Protein AF-0000000066096066 (afdb_homodimer)

Radius of gyration: 39.76 Å; Cα contacts (8 Å, |Δi|>4): 661; chains: 2; bounding box: 47×155×99 Å

Organism: Bordetella parapertussis (strain 12822 / ATCC BAA-587 / NCTC 13253) (NCBI:txid257311)

InterPro domains:
  IPR007430 Bacterial virulence protein VirB8-like [PF04335] (21-229)
  IPR032710 NTF2-like domain superfamily [SSF54427] (92-229)

pLDDT: mean 71.95, std 24.14, range [26.69, 98.75]

Structure (mmCIF, N/CA/C/O backbone):
data_AF-0000000066096066-model_v1
#
loop_
_entity.id
_entity.type
_entity.pdbx_description
1 polymer 'Type IV secretion system protein PtlE homolog'
#
loop_
_atom_site.group_PDB
_atom_site.id
_atom_site.type_symbol
_atom_site.label_atom_id
_atom_site.label_alt_id
_atom_site.label_comp_id
_atom_site.label_asym_id
_atom_site.label_entity_id
_atom_site.label_seq_id
_atom_site.pdbx_PDB_ins_code
_atom_site.Cartn_x
_atom_site.Cartn_y
_atom_site.Cartn_z
_atom_site.occupancy
_atom_site.B_iso_or_equiv
_atom_site.auth_seq_id
_atom_site.auth_comp_id
_atom_site.auth_asym_id
_atom_site.auth_atom_id
_atom_site.pdbx_PDB_model_num
ATOM 1 N N . MET A 1 1 ? -9.258 122.562 44.781 1 32.97 1 MET A N 1
ATOM 2 C CA . MET A 1 1 ? -8.406 121.812 43.844 1 32.97 1 MET A CA 1
ATOM 3 C C . MET A 1 1 ? -8.852 120.312 43.75 1 32.97 1 MET A C 1
ATOM 5 O O . MET A 1 1 ? -9.023 119.688 44.781 1 32.97 1 MET A O 1
ATOM 9 N N . PRO A 1 2 ? -9.523 119.875 42.625 1 39.78 2 PRO A N 1
ATOM 10 C CA . PRO A 1 2 ? -10.305 118.688 42.5 1 39.78 2 PRO A CA 1
ATOM 11 C C . PRO A 1 2 ? -9.453 117.438 42.625 1 39.78 2 PRO A C 1
ATOM 13 O O . PRO A 1 2 ? -8.258 117.438 42.312 1 39.78 2 PRO A O 1
ATOM 16 N N . ASP A 1 3 ? -9.852 116.438 43.5 1 42.59 3 ASP A N 1
ATOM 17 C CA . ASP A 1 3 ? -9.164 115.25 44 1 42.59 3 ASP A CA 1
ATOM 18 C C . ASP A 1 3 ? -9 114.25 42.906 1 42.59 3 ASP A C 1
ATOM 20 O O . ASP A 1 3 ? -9.961 113.875 42.219 1 42.59 3 ASP A O 1
ATOM 24 N N . PRO A 1 4 ? -7.824 113.938 42.219 1 46.41 4 PRO A N 1
ATOM 25 C CA . PRO A 1 4 ? -7.605 113.062 41.031 1 46.41 4 PRO A CA 1
ATOM 26 C C . PRO A 1 4 ? -7.945 111.625 41.312 1 46.41 4 PRO A C 1
ATOM 28 O O . PRO A 1 4 ? -7.621 111.062 42.375 1 46.41 4 PRO A O 1
ATOM 31 N N . ARG A 1 5 ? -9.141 111.188 40.781 1 48.91 5 ARG A N 1
ATOM 32 C CA . ARG A 1 5 ? -9.656 109.812 41 1 48.91 5 ARG A CA 1
ATOM 33 C C . ARG A 1 5 ? -8.734 108.812 40.344 1 48.91 5 ARG A C 1
ATOM 35 O O . ARG A 1 5 ? -8.344 108.938 39.188 1 48.91 5 ARG A O 1
ATOM 42 N N . PRO A 1 6 ? -8.055 107.875 41.156 1 44.81 6 PRO A N 1
ATOM 43 C CA . PRO A 1 6 ? -7.09 106.875 40.625 1 44.81 6 PRO A CA 1
ATOM 44 C C . PRO A 1 6 ? -7.734 105.812 39.719 1 44.81 6 PRO A C 1
ATOM 46 O O . PRO A 1 6 ? -8.883 105.438 39.938 1 44.81 6 PRO A O 1
ATOM 49 N N . LEU A 1 7 ? -7.562 105.75 38.375 1 42.41 7 LEU A N 1
ATOM 50 C CA . LEU A 1 7 ? -8.023 104.875 37.344 1 42.41 7 LEU A CA 1
ATOM 51 C C . LEU A 1 7 ? -7.641 103.438 37.688 1 42.41 7 LEU A C 1
ATOM 53 O O . LEU A 1 7 ? -6.461 103.125 37.906 1 42.41 7 LEU A O 1
ATOM 57 N N . THR A 1 8 ? -8.531 102.625 38.375 1 41.78 8 THR A N 1
ATOM 58 C CA . THR A 1 8 ? -8.367 101.25 38.75 1 41.78 8 THR A CA 1
ATOM 59 C C . THR A 1 8 ? -8.312 100.375 37.5 1 41.78 8 THR A C 1
ATOM 61 O O . THR A 1 8 ? -9.195 100.438 36.625 1 41.78 8 THR A O 1
ATOM 64 N N . PRO A 1 9 ? -7.137 99.875 36.969 1 43.56 9 PRO A N 1
ATOM 65 C CA . PRO A 1 9 ? -6.973 99.062 35.75 1 43.56 9 PRO A CA 1
ATOM 66 C C . PRO A 1 9 ? -7.848 97.75 35.781 1 43.56 9 PRO A C 1
ATOM 68 O O . PRO A 1 9 ? -8.055 97.188 36.844 1 43.56 9 PRO A O 1
ATOM 71 N N . ASP A 1 10 ? -8.836 97.562 34.969 1 38.78 10 ASP A N 1
ATOM 72 C CA . ASP A 1 10 ? -9.812 96.5 34.688 1 38.78 10 ASP A CA 1
ATOM 73 C C . ASP A 1 10 ? -9.141 95.125 34.562 1 38.78 10 ASP A C 1
ATOM 75 O O . ASP A 1 10 ? -8.391 94.938 33.594 1 38.78 10 ASP A O 1
ATOM 79 N N . GLN A 1 11 ? -8.727 94.375 35.625 1 42.41 11 GLN A N 1
ATOM 80 C CA . GLN A 1 11 ? -8.086 93.062 35.844 1 42.41 11 GLN A CA 1
ATOM 81 C C . GLN A 1 11 ? -8.945 91.938 35.281 1 42.41 11 GLN A C 1
ATOM 83 O O . GLN A 1 11 ? -8.578 90.75 35.375 1 42.41 11 GLN A O 1
ATOM 88 N N . THR A 1 12 ? -10.148 92.188 34.562 1 46 12 THR A N 1
ATOM 89 C CA . THR A 1 12 ? -11.07 91.062 34.25 1 46 12 THR A CA 1
ATOM 90 C C . THR A 1 12 ? -10.609 90.312 33.031 1 46 12 THR A C 1
ATOM 92 O O . THR A 1 12 ? -11.031 89.125 32.812 1 46 12 THR A O 1
ATOM 95 N N . HIS A 1 13 ? -9.844 90.875 32.156 1 47.59 13 HIS A N 1
ATOM 96 C CA . HIS A 1 13 ? -9.648 90.188 30.875 1 47.59 13 HIS A CA 1
ATOM 97 C C . HIS A 1 13 ? -8.633 89.062 31.016 1 47.59 13 HIS A C 1
ATOM 99 O O . HIS A 1 13 ? -8.453 88.312 30.078 1 47.59 13 HIS A O 1
ATOM 105 N N . GLY A 1 14 ? -7.848 89.062 32.156 1 47.81 14 GLY A N 1
ATOM 106 C CA . GLY A 1 14 ? -6.801 88 32.25 1 47.81 14 GLY A CA 1
ATOM 107 C C . GLY A 1 14 ? -7.316 86.688 32.656 1 47.81 14 GLY A C 1
ATOM 108 O O . GLY A 1 14 ? -6.59 85.688 32.562 1 47.81 14 GLY A O 1
ATOM 109 N N . ARG A 1 15 ? -8.578 86.562 33.25 1 53.62 15 ARG A N 1
ATOM 110 C CA . ARG A 1 15 ? -9.07 85.312 33.812 1 53.62 15 ARG A CA 1
ATOM 111 C C . ARG A 1 15 ? -9.68 84.438 32.719 1 53.62 15 ARG A C 1
ATOM 113 O O . ARG A 1 15 ? -9.664 83.188 32.844 1 53.62 15 ARG A O 1
ATOM 120 N N . GLY A 1 16 ? -10.125 85.062 31.703 1 51.31 16 GLY A N 1
ATOM 121 C CA . GLY A 1 16 ? -10.812 84.312 30.688 1 51.31 16 GLY A CA 1
ATOM 122 C C . GLY A 1 16 ? -9.875 83.438 29.859 1 51.31 16 GLY A C 1
ATOM 123 O O . GLY A 1 16 ? -10.219 82.312 29.484 1 51.31 16 GLY A O 1
ATOM 124 N N . HIS A 1 17 ? -8.68 84 29.516 1 53.5 17 HIS A N 1
ATOM 125 C CA . HIS A 1 17 ? -7.766 83.25 28.656 1 53.5 17 HIS A CA 1
ATOM 126 C C . HIS A 1 17 ? -7.125 82.062 29.406 1 53.5 17 HIS A C 1
ATOM 128 O O . HIS A 1 17 ? -6.816 81.062 28.812 1 53.5 17 HIS A O 1
ATOM 134 N N . ALA A 1 18 ? -6.965 82.25 30.766 1 56.22 18 ALA A N 1
ATOM 135 C CA . ALA A 1 18 ? -6.336 81.188 31.547 1 56.22 18 ALA A CA 1
ATOM 136 C C . ALA A 1 18 ? -7.293 80.062 31.75 1 56.22 18 ALA A C 1
ATOM 138 O O . ALA A 1 18 ? -6.875 78.875 31.719 1 56.22 18 ALA A O 1
ATOM 139 N N . GLU A 1 19 ? -8.516 80.312 31.812 1 54 19 GLU A N 1
ATOM 140 C CA . GLU A 1 19 ? -9.477 79.25 32.031 1 54 19 GLU A CA 1
ATOM 141 C C . GLU A 1 19 ? -9.672 78.438 30.75 1 54 19 GLU A C 1
ATOM 143 O O . GLU A 1 19 ? -9.844 77.25 30.812 1 54 19 GLU A O 1
ATOM 148 N N . ALA A 1 20 ? -9.617 79.125 29.609 1 56.81 20 ALA A N 1
ATOM 149 C CA . ALA A 1 20 ? -9.781 78.438 28.344 1 56.81 20 ALA A CA 1
ATOM 150 C C . ALA A 1 20 ? -8.57 77.5 28.047 1 56.81 20 ALA A C 1
ATOM 152 O O . ALA A 1 20 ? -8.719 76.438 27.531 1 56.81 20 ALA A O 1
ATOM 153 N N . ALA A 1 21 ? -7.375 78 28.422 1 56.72 21 ALA A N 1
ATOM 154 C CA . ALA A 1 21 ? -6.16 77.188 28.219 1 56.72 21 ALA A CA 1
ATOM 155 C C . ALA A 1 21 ? -6.141 76 29.125 1 56.72 21 ALA A C 1
ATOM 157 O O . ALA A 1 21 ? -5.711 74.938 28.703 1 56.72 21 ALA A O 1
ATOM 158 N N . VAL A 1 22 ? -6.645 76.188 30.359 1 56.19 22 VAL A N 1
ATOM 159 C CA . VAL A 1 22 ? -6.695 75.062 31.281 1 56.19 22 VAL A CA 1
ATOM 160 C C . VAL A 1 22 ? -7.742 74.062 30.812 1 56.19 22 VAL A C 1
ATOM 162 O O . VAL A 1 22 ? -7.516 72.812 30.891 1 56.19 22 VAL A O 1
ATOM 165 N N . ASP A 1 23 ? -8.812 74.625 30.219 1 56.56 23 ASP A N 1
ATOM 166 C CA . ASP A 1 23 ? -9.852 73.688 29.703 1 56.56 23 ASP A CA 1
ATOM 167 C C . ASP A 1 23 ? -9.359 72.938 28.484 1 56.56 23 ASP A C 1
ATOM 169 O O . ASP A 1 23 ? -9.633 71.75 28.344 1 56.56 23 ASP A O 1
ATOM 173 N N . TRP A 1 24 ? -8.562 73.688 27.641 1 57.75 24 TRP A N 1
ATOM 174 C CA . TRP A 1 24 ? -8.023 73.062 26.453 1 57.75 24 TRP A CA 1
ATOM 175 C C . TRP A 1 24 ? -6.965 72 26.828 1 57.75 24 TRP A C 1
ATOM 177 O O . TRP A 1 24 ? -6.945 70.875 26.281 1 57.75 24 TRP A O 1
ATOM 187 N N . GLU A 1 25 ? -6.18 72.375 27.812 1 56.81 25 GLU A N 1
ATOM 188 C CA . GLU A 1 25 ? -5.164 71.438 28.281 1 56.81 25 GLU A CA 1
ATOM 189 C C . GLU A 1 25 ? -5.801 70.25 29 1 56.81 25 GLU A C 1
ATOM 191 O O . GLU A 1 25 ? -5.379 69.125 28.812 1 56.81 25 GLU A O 1
ATOM 196 N N . ALA A 1 26 ? -6.836 70.562 29.766 1 57.47 26 ALA A N 1
ATOM 197 C CA . ALA A 1 26 ? -7.559 69.5 30.469 1 57.47 26 ALA A CA 1
ATOM 198 C C . ALA A 1 26 ? -8.312 68.625 29.484 1 57.47 26 ALA A C 1
ATOM 200 O O . ALA A 1 26 ? -8.359 67.375 29.656 1 57.47 26 ALA A O 1
ATOM 201 N N . SER A 1 27 ? -8.758 69.188 28.391 1 59.97 27 SER A N 1
ATOM 202 C CA . SER A 1 27 ? -9.445 68.375 27.359 1 59.97 27 SER A CA 1
ATOM 203 C C . SER A 1 27 ? -8.469 67.5 26.578 1 59.97 27 SER A C 1
ATOM 205 O O . SER A 1 27 ? -8.797 66.375 26.203 1 59.97 27 SER A O 1
ATOM 207 N N . ARG A 1 28 ? -7.289 68.125 26.375 1 57.59 28 ARG A N 1
ATOM 208 C CA . ARG A 1 28 ? -6.27 67.312 25.656 1 57.59 28 ARG A CA 1
ATOM 209 C C . ARG A 1 28 ? -5.754 66.188 26.516 1 57.59 28 ARG A C 1
ATOM 211 O O . ARG A 1 28 ? -5.535 65.062 26.016 1 57.59 28 ARG A O 1
ATOM 218 N N . LEU A 1 29 ? -5.598 66.562 27.719 1 56.97 29 LEU A N 1
ATOM 219 C CA . LEU A 1 29 ? -5.145 65.5 28.625 1 56.97 29 LEU A CA 1
ATOM 220 C C . LEU A 1 29 ? -6.219 64.438 28.812 1 56.97 29 LEU A C 1
ATOM 222 O O . LEU A 1 29 ? -5.906 63.25 28.906 1 56.97 29 LEU A O 1
ATOM 226 N N . TYR A 1 30 ? -7.488 64.875 28.766 1 57.31 30 TYR A N 1
ATOM 227 C CA . TYR A 1 30 ? -8.609 63.938 28.859 1 57.31 30 TYR A CA 1
ATOM 228 C C . TYR A 1 30 ? -8.703 63.062 27.625 1 57.31 30 TYR A C 1
ATOM 230 O O . TYR A 1 30 ? -8.922 61.875 27.719 1 57.31 30 TYR A O 1
ATOM 238 N N . ARG A 1 31 ? -8.367 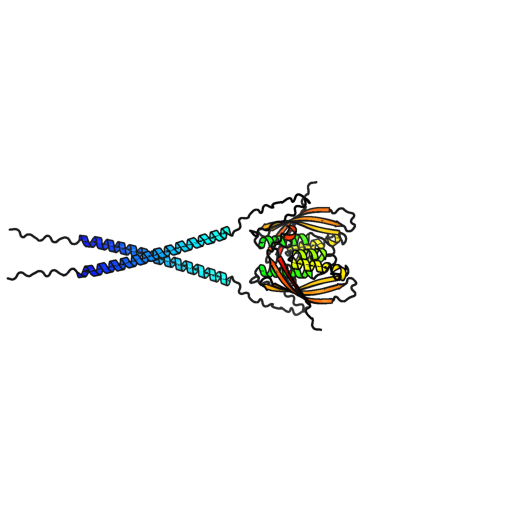63.625 26.516 1 58 31 ARG A N 1
ATOM 239 C CA . ARG A 1 31 ? -8.391 62.875 25.266 1 58 31 ARG A CA 1
ATOM 240 C C . ARG A 1 31 ? -7.219 61.906 25.203 1 58 31 ARG A C 1
ATOM 242 O O . ARG A 1 31 ? -7.371 60.781 24.734 1 58 31 ARG A O 1
ATOM 249 N N . LEU A 1 32 ? -6.184 62.375 25.688 1 58.75 32 LEU A N 1
ATOM 250 C CA . LEU A 1 32 ? -5.016 61.5 25.688 1 58.75 32 LEU A CA 1
ATOM 251 C C . LEU A 1 32 ? -5.195 60.375 26.688 1 58.75 32 LEU A C 1
ATOM 253 O O . LEU A 1 32 ? -4.805 59.219 26.422 1 58.75 32 LEU A O 1
ATOM 257 N N . ALA A 1 33 ? -5.766 60.719 27.797 1 59.94 33 ALA A N 1
ATOM 258 C CA . ALA A 1 33 ? -6.047 59.688 28.797 1 59.94 33 ALA A CA 1
ATOM 259 C C . ALA A 1 33 ? -7.094 58.719 28.281 1 59.94 33 ALA A C 1
ATOM 261 O O . ALA A 1 33 ? -6.98 57.5 28.516 1 59.94 33 ALA A O 1
ATOM 262 N N . GLN A 1 34 ? -7.984 59.156 27.516 1 62.34 34 GLN A N 1
ATOM 263 C CA . GLN A 1 34 ? -8.992 58.281 26.906 1 62.34 34 GLN A CA 1
ATOM 264 C C . GLN A 1 34 ? -8.383 57.406 25.844 1 62.34 34 GLN A C 1
ATOM 266 O O . GLN A 1 34 ? -8.734 56.219 25.719 1 62.34 34 GLN A O 1
ATOM 271 N N . SER A 1 35 ? -7.504 58.062 25.203 1 61.62 35 SER A N 1
ATOM 272 C CA . SER A 1 35 ? -6.82 57.312 24.172 1 61.62 35 SER A CA 1
ATOM 273 C C . SER A 1 35 ? -5.922 56.219 24.766 1 61.62 35 SER A C 1
ATOM 275 O O . SER A 1 35 ? -5.863 55.094 24.266 1 61.62 35 SER A O 1
ATOM 277 N N . GLU A 1 36 ? -5.355 56.656 25.766 1 62.22 36 GLU A N 1
ATOM 278 C CA . GLU A 1 36 ? -4.527 55.688 26.469 1 62.22 36 GLU A CA 1
ATOM 279 C C . GLU A 1 36 ? -5.367 54.562 27.031 1 62.22 36 GLU A C 1
ATOM 281 O O . GLU A 1 36 ? -4.988 53.375 26.938 1 62.22 36 GLU A O 1
ATOM 286 N N . ARG A 1 37 ? -6.434 54.969 27.578 1 63.69 37 ARG A N 1
ATOM 287 C CA . ARG A 1 37 ? -7.316 53.906 28.109 1 63.69 37 ARG A CA 1
ATOM 288 C C . ARG A 1 37 ? -7.844 53.031 27 1 63.69 37 ARG A C 1
ATOM 290 O O . ARG A 1 37 ? -7.941 51.812 27.172 1 63.69 37 ARG A O 1
ATOM 297 N N . ARG A 1 38 ? -8 53.625 25.891 1 65 38 ARG A N 1
ATOM 298 C CA . ARG A 1 38 ? -8.477 52.844 24.75 1 65 38 ARG A CA 1
ATOM 299 C C . ARG A 1 38 ? -7.371 51.938 24.203 1 65 38 ARG A C 1
ATOM 301 O O . ARG A 1 38 ? -7.629 50.781 23.828 1 65 38 ARG A O 1
ATOM 308 N N . ALA A 1 39 ? -6.234 52.469 24.25 1 61.75 39 ALA A N 1
ATOM 309 C CA . ALA A 1 39 ? -5.098 51.719 23.766 1 61.75 39 ALA A CA 1
ATOM 310 C C . ALA A 1 39 ? -4.805 50.531 24.672 1 61.75 39 ALA A C 1
ATOM 312 O O . ALA A 1 39 ? -4.543 49.406 24.203 1 61.75 39 ALA A O 1
ATOM 313 N N . TRP A 1 40 ? -4.879 50.781 25.859 1 63.81 40 TRP A N 1
ATOM 314 C CA . TRP A 1 40 ? -4.656 49.688 26.812 1 63.81 40 TRP A CA 1
ATOM 315 C C . TRP A 1 40 ? -5.785 48.656 26.766 1 63.81 40 TRP A C 1
ATOM 317 O O . TRP A 1 40 ? -5.551 47.469 26.891 1 63.81 40 TRP A O 1
ATOM 327 N N . THR A 1 41 ? -6.934 49.125 26.469 1 67.31 41 THR A N 1
ATOM 328 C CA . THR A 1 41 ? -8.055 48.219 26.297 1 67.31 41 THR A CA 1
ATOM 329 C C . THR A 1 41 ? -7.855 47.312 25.078 1 67.31 41 THR A C 1
ATOM 331 O O . THR A 1 41 ? -8.102 46.125 25.125 1 67.31 41 THR A O 1
ATOM 334 N N . VAL A 1 42 ? -7.375 47.906 24.078 1 63.94 42 VAL A N 1
ATOM 335 C CA . VAL A 1 42 ? -7.117 47.156 22.859 1 63.94 42 VAL A CA 1
ATOM 336 C C . VAL A 1 42 ? -5.949 46.188 23.078 1 63.94 42 VAL A C 1
ATOM 338 O O . VAL A 1 42 ? -5.984 45.062 22.609 1 63.94 42 VAL A O 1
ATOM 341 N N . ALA A 1 43 ? -4.984 46.594 23.797 1 63.09 43 ALA A N 1
ATOM 342 C CA . ALA A 1 43 ? -3.842 45.75 24.109 1 63.09 43 ALA A CA 1
ATOM 343 C C . ALA A 1 43 ? -4.266 44.531 24.953 1 63.09 43 ALA A C 1
ATOM 345 O O . ALA A 1 43 ? -3.863 43.406 24.672 1 63.09 43 ALA A O 1
ATOM 346 N N . TRP A 1 44 ? -5.027 44.812 25.922 1 68 44 TRP A N 1
ATOM 347 C CA . TRP A 1 44 ? -5.496 43.719 26.781 1 68 44 TRP A CA 1
ATOM 348 C C . TRP A 1 44 ? -6.406 42.781 26 1 68 44 TRP A C 1
ATOM 350 O O . TRP A 1 44 ? -6.344 41.562 26.172 1 68 44 TRP A O 1
ATOM 360 N N . ALA A 1 45 ? -7.145 43.312 25.141 1 67.88 45 ALA A N 1
ATOM 361 C CA . ALA A 1 45 ? -7.996 42.5 24.297 1 67.88 45 ALA A CA 1
ATOM 362 C C . ALA A 1 45 ? -7.16 41.625 23.344 1 67.88 45 ALA A C 1
ATOM 364 O O . ALA A 1 45 ? -7.449 40.438 23.172 1 67.88 45 ALA A O 1
ATOM 365 N N . ALA A 1 46 ? -6.176 42.219 22.844 1 64 46 ALA A N 1
ATOM 366 C CA . ALA A 1 46 ? -5.277 41.469 21.953 1 64 46 ALA A CA 1
ATOM 367 C C . ALA A 1 46 ? -4.535 40.375 22.703 1 64 46 ALA A C 1
ATOM 369 O O . ALA A 1 46 ? -4.375 39.25 22.203 1 64 46 ALA A O 1
ATOM 370 N N . LEU A 1 47 ? -4.094 40.625 23.844 1 64.38 47 LEU A N 1
ATOM 371 C CA . LEU A 1 47 ? -3.443 39.625 24.688 1 64.38 47 LEU A CA 1
ATOM 372 C C . LEU A 1 47 ? -4.41 38.5 25.047 1 64.38 47 LEU A C 1
ATOM 374 O O . LEU A 1 47 ? -4.031 37.312 25.047 1 64.38 47 LEU A O 1
ATOM 378 N N . ALA A 1 48 ? -5.566 38.812 25.375 1 70.19 48 ALA A N 1
ATOM 379 C CA . ALA A 1 48 ? -6.582 37.781 25.672 1 70.19 48 ALA A CA 1
ATOM 380 C C . ALA A 1 48 ? -6.848 36.906 24.469 1 70.19 48 ALA A C 1
ATOM 382 O O . ALA A 1 48 ? -6.941 35.688 24.609 1 70.19 48 ALA A O 1
ATOM 383 N N . VAL A 1 49 ? -6.961 37.469 23.359 1 65.81 49 VAL A N 1
ATOM 384 C CA . VAL A 1 49 ? -7.168 36.688 22.141 1 65.81 49 VAL A CA 1
ATOM 385 C C . VAL A 1 49 ? -5.961 35.812 21.875 1 65.81 49 VAL A C 1
ATOM 387 O O . VAL A 1 49 ? -6.109 34.656 21.5 1 65.81 49 VAL A O 1
ATOM 390 N N . THR A 1 50 ? -4.797 36.25 22.047 1 62.72 50 THR A N 1
ATOM 391 C CA . THR A 1 50 ? -3.578 35.469 21.906 1 62.72 50 THR A CA 1
ATOM 392 C C . THR A 1 50 ? -3.561 34.312 22.891 1 62.72 50 THR A C 1
ATOM 394 O O . THR A 1 50 ? -3.236 33.156 22.531 1 62.72 50 THR A O 1
ATOM 397 N N . ALA A 1 51 ? -3.781 34.562 24.109 1 65.75 51 ALA A N 1
ATOM 398 C CA . ALA A 1 51 ? -3.832 33.531 25.141 1 65.75 51 ALA A CA 1
ATOM 399 C C . ALA A 1 51 ? -4.887 32.469 24.797 1 65.75 51 ALA A C 1
ATOM 401 O O . ALA A 1 51 ? -4.641 31.266 24.922 1 65.75 51 ALA A O 1
ATOM 402 N N . LEU A 1 52 ? -5.992 32.906 24.375 1 62.5 52 LEU A N 1
ATOM 403 C CA . LEU A 1 52 ? -7.059 32 23.969 1 62.5 52 LEU A CA 1
ATOM 404 C C . LEU A 1 52 ? -6.629 31.156 22.781 1 62.5 52 LEU A C 1
ATOM 406 O O . LEU A 1 52 ? -6.938 29.969 22.703 1 62.5 52 LEU A O 1
ATOM 410 N N . SER A 1 53 ? -6.008 31.719 21.875 1 57.62 53 SER A N 1
ATOM 411 C CA . SER A 1 53 ? -5.473 31 20.719 1 57.62 53 SER A CA 1
ATOM 412 C C . SER A 1 53 ? -4.438 29.969 21.156 1 57.62 53 SER A C 1
ATOM 414 O O . SER A 1 53 ? -4.434 28.828 20.656 1 57.62 53 SER A O 1
ATOM 416 N N . LEU A 1 54 ? -3.6 30.266 22.016 1 57.38 54 LEU A N 1
ATOM 417 C CA . LEU A 1 54 ? -2.615 29.344 22.547 1 57.38 54 LEU A CA 1
ATOM 418 C C . LEU A 1 54 ? -3.297 28.188 23.297 1 57.38 54 LEU A C 1
ATOM 420 O O . LEU A 1 54 ? -2.889 27.031 23.172 1 57.38 54 LEU A O 1
ATOM 424 N N . ILE A 1 55 ? -4.172 28.5 24.109 1 57.25 55 ILE A N 1
ATOM 425 C CA . ILE A 1 55 ? -4.941 27.469 24.797 1 57.25 55 ILE A CA 1
ATOM 426 C C . ILE A 1 55 ? -5.652 26.578 23.781 1 57.25 55 ILE A C 1
ATOM 428 O O . ILE A 1 55 ? -5.676 25.359 23.938 1 57.25 55 ILE A O 1
ATOM 432 N N . ALA A 1 56 ? -6.207 27.172 22.812 1 51.03 56 ALA A N 1
ATOM 433 C CA . ALA A 1 56 ? -6.848 26.406 21.766 1 51.03 56 ALA A CA 1
ATOM 434 C C . ALA A 1 56 ? -5.852 25.453 21.094 1 51.03 56 ALA A C 1
ATOM 436 O O . ALA A 1 56 ? -6.164 24.297 20.844 1 51.03 56 ALA A O 1
ATOM 437 N N . ILE A 1 57 ? -4.762 25.953 20.766 1 46.69 57 ILE A N 1
ATOM 438 C CA . ILE A 1 57 ? -3.697 25.141 20.172 1 46.69 57 ILE A CA 1
ATOM 439 C C . ILE A 1 57 ? -3.291 24.047 21.156 1 46.69 57 ILE A C 1
ATOM 441 O O . ILE A 1 57 ? -3.133 22.891 20.75 1 46.69 57 ILE A O 1
ATOM 445 N N . ALA A 1 58 ? -3.035 24.359 22.344 1 48.59 58 ALA A N 1
ATOM 446 C CA . ALA A 1 58 ? -2.645 23.406 23.375 1 48.59 58 ALA A CA 1
ATOM 447 C C . ALA A 1 58 ? -3.73 22.344 23.578 1 48.59 58 ALA A C 1
ATOM 449 O O . ALA A 1 58 ? -3.432 21.172 23.828 1 48.59 58 ALA A O 1
ATOM 450 N N . THR A 1 59 ? -4.875 22.812 23.594 1 42.62 59 THR A N 1
ATOM 451 C CA . THR A 1 59 ? -5.965 21.859 23.719 1 42.62 59 THR A CA 1
ATOM 452 C C . THR A 1 59 ? -6.105 21.016 22.453 1 42.62 59 THR A C 1
ATOM 454 O O . THR A 1 59 ? -6.715 19.953 22.469 1 42.62 59 THR A O 1
ATOM 457 N N . MET A 1 60 ? -5.766 21.703 21.375 1 33.09 60 MET A N 1
ATOM 458 C CA . MET A 1 60 ? -5.734 20.953 20.125 1 33.09 60 MET A CA 1
ATOM 459 C C . MET A 1 60 ? -4.543 20.016 20.078 1 33.09 60 MET A C 1
ATOM 461 O O . MET A 1 60 ? -4.48 19.125 19.234 1 33.09 60 MET A O 1
ATOM 465 N N . LEU A 1 61 ? -3.463 20.312 20.797 1 34.75 61 LEU A N 1
ATOM 466 C CA . LEU A 1 61 ? -2.398 19.328 20.984 1 34.75 61 LEU A CA 1
ATOM 467 C C . LEU A 1 61 ? -2.926 18.078 21.672 1 34.75 61 LEU A C 1
ATOM 469 O O . LEU A 1 61 ? -3.449 18.156 22.781 1 34.75 61 LEU A O 1
ATOM 473 N N . PRO A 1 62 ? -3.457 17.188 21.016 1 32.22 62 PRO A N 1
ATOM 474 C CA . PRO A 1 62 ? -3.998 15.984 21.641 1 32.22 62 PRO A CA 1
ATOM 475 C C . PRO A 1 62 ? -3.078 15.422 22.719 1 32.22 62 PRO A C 1
ATOM 477 O O . PRO A 1 62 ? -1.854 15.445 22.578 1 32.22 62 PRO A O 1
ATOM 480 N N . LEU A 1 63 ? -3.309 15.695 24 1 31.48 63 LEU A N 1
ATOM 481 C CA . LEU A 1 63 ? -2.863 14.781 25.047 1 31.48 63 LEU A CA 1
ATOM 482 C C . LEU A 1 63 ? -2.801 13.352 24.531 1 31.48 63 LEU A C 1
ATOM 484 O O . LEU A 1 63 ? -3.705 12.906 23.812 1 31.48 63 LEU A O 1
ATOM 488 N N . LYS A 1 64 ? -1.605 12.859 24.391 1 30.83 64 LYS A N 1
ATOM 489 C CA . LYS A 1 64 ? -1.198 11.5 24.031 1 30.83 64 LYS A CA 1
ATOM 490 C C . LYS A 1 64 ? -2.053 10.469 24.766 1 30.83 64 LYS A C 1
ATOM 492 O O . LYS A 1 64 ? -1.946 10.305 25.984 1 30.83 64 LYS A O 1
ATOM 497 N N . THR A 1 65 ? -3.373 10.477 24.562 1 27.66 65 THR A N 1
ATOM 498 C CA . THR A 1 65 ? -4.176 9.469 25.234 1 27.66 65 THR A CA 1
ATOM 499 C C . THR A 1 65 ? -3.682 8.062 24.891 1 27.66 65 THR A C 1
ATOM 501 O O . THR A 1 65 ? -3.412 7.762 23.734 1 27.66 65 THR A O 1
ATOM 504 N N . THR A 1 66 ? -3.049 7.484 25.875 1 26.92 66 THR A N 1
ATOM 505 C CA . THR A 1 66 ? -2.809 6.047 25.938 1 26.92 66 THR A CA 1
ATOM 506 C C . THR A 1 66 ? -4.059 5.273 25.531 1 26.92 66 THR A C 1
ATOM 508 O O . THR A 1 66 ? -5.121 5.438 26.125 1 26.92 66 THR A O 1
ATOM 511 N N . ILE A 1 67 ? -4.246 5.16 24.297 1 28.41 67 ILE A N 1
ATOM 512 C CA . ILE A 1 67 ? -5.379 4.34 23.891 1 28.41 67 ILE A CA 1
ATOM 513 C C . ILE A 1 67 ? -5.312 2.986 24.594 1 28.41 67 ILE A C 1
ATOM 515 O O . ILE A 1 67 ? -4.379 2.209 24.375 1 28.41 67 ILE A O 1
ATOM 519 N N . PRO A 1 68 ? -6.051 2.953 25.75 1 27.38 68 PRO A N 1
ATOM 520 C CA . PRO A 1 68 ? -6.145 1.616 26.344 1 27.38 68 PRO A CA 1
ATOM 521 C C . PRO A 1 68 ? -6.793 0.6 25.406 1 27.38 68 PRO A C 1
ATOM 523 O O . PRO A 1 68 ? -7.77 0.919 24.719 1 27.38 68 PRO A O 1
ATOM 526 N N . TYR A 1 69 ? -5.973 -0.097 24.797 1 28.39 69 TYR A N 1
ATOM 527 C CA . TYR A 1 69 ? -6.43 -1.276 24.078 1 28.39 69 TYR A CA 1
ATOM 528 C C . TYR A 1 69 ? -7.402 -2.092 24.922 1 28.39 69 TYR A C 1
ATOM 530 O O . TYR A 1 69 ? -7.078 -2.498 26.031 1 28.39 69 TYR A O 1
ATOM 538 N N . LEU A 1 70 ? -8.68 -1.525 24.891 1 26.7 70 LEU A N 1
ATOM 539 C CA . LEU A 1 70 ? -9.641 -2.398 25.562 1 26.7 70 LEU A CA 1
ATOM 540 C C . LEU A 1 70 ? -9.773 -3.725 24.828 1 26.7 70 LEU A C 1
ATOM 542 O O . LEU A 1 70 ? -10.125 -3.746 23.641 1 26.7 70 LEU A O 1
ATOM 546 N N . ILE A 1 71 ? -9.086 -4.617 25.266 1 28.38 71 ILE A N 1
ATOM 547 C CA . ILE A 1 71 ? -9.188 -6.039 24.953 1 28.38 71 ILE A CA 1
ATOM 548 C C . ILE A 1 71 ? -10.594 -6.543 25.297 1 28.38 71 ILE A C 1
ATOM 550 O O . ILE A 1 71 ? -10.977 -6.59 26.469 1 28.38 71 ILE A O 1
ATOM 554 N N . GLU A 1 72 ? -11.609 -5.98 24.531 1 28.36 72 GLU A N 1
ATOM 555 C CA . GLU A 1 72 ? -12.805 -6.742 24.891 1 28.36 72 GLU A CA 1
ATOM 556 C C . GLU A 1 72 ? -12.68 -8.195 24.453 1 28.36 72 GLU A C 1
ATOM 558 O O . GLU A 1 72 ? -12.391 -8.484 23.297 1 28.36 72 GLU A O 1
ATOM 563 N N . VAL A 1 73 ? -12.422 -8.961 25.297 1 28.42 73 VAL A N 1
ATOM 564 C CA . VAL A 1 73 ? -12.461 -10.414 25.281 1 28.42 73 VAL A CA 1
ATOM 565 C C . VAL A 1 73 ? -13.867 -10.891 24.922 1 28.42 73 VAL A C 1
ATOM 567 O O . VAL A 1 73 ? -14.836 -10.594 25.625 1 28.42 73 VAL A O 1
ATOM 570 N N . GLU A 1 74 ? -14.219 -10.711 23.625 1 28.27 74 GLU A N 1
ATOM 571 C CA . GLU A 1 74 ? -15.469 -11.461 23.453 1 28.27 74 GLU A CA 1
ATOM 572 C C . GLU A 1 74 ? -15.336 -12.883 23.984 1 28.27 74 GLU A C 1
ATOM 574 O O . GLU A 1 74 ? -14.352 -13.57 23.703 1 28.27 74 GLU A O 1
ATOM 579 N N . LYS A 1 75 ? -16.078 -13.305 24.906 1 31.84 75 LYS A N 1
ATOM 580 C CA . LYS A 1 75 ? -16.219 -14.586 25.594 1 31.84 75 LYS A CA 1
ATOM 581 C C . LYS A 1 75 ? -16.359 -15.727 24.594 1 31.84 75 LYS A C 1
ATOM 583 O O . LYS A 1 75 ? -15.867 -16.844 24.844 1 31.84 75 LYS A O 1
ATOM 588 N N . SER A 1 76 ? -17.312 -15.586 23.625 1 29.53 76 SER A N 1
ATOM 589 C CA . SER A 1 76 ? -17.656 -16.891 23.047 1 29.53 76 SER A CA 1
ATOM 590 C C . SER A 1 76 ? -16.531 -17.406 22.156 1 29.53 76 SER A C 1
ATOM 592 O O . SER A 1 76 ? -16.109 -18.547 22.297 1 29.53 76 SER A O 1
ATOM 594 N N . SER A 1 77 ? -16.594 -17.109 20.781 1 34.22 77 SER A N 1
ATOM 595 C CA . SER A 1 77 ? -15.688 -17.875 19.938 1 34.22 77 SER A CA 1
ATOM 596 C C . SER A 1 77 ? -14.227 -17.5 20.188 1 34.22 77 SER A C 1
ATOM 598 O O . SER A 1 77 ? -13.312 -18.125 19.656 1 34.22 77 SER A O 1
ATOM 600 N N . GLY A 1 78 ? -13.633 -17.078 21.375 1 30.48 78 GLY A N 1
ATOM 601 C CA . GLY A 1 78 ? -12.375 -16.672 21.984 1 30.48 78 GLY A CA 1
ATOM 602 C C . GLY A 1 78 ? -11.625 -15.641 21.172 1 30.48 78 GLY A C 1
ATOM 603 O O . GLY A 1 78 ? -10.484 -15.297 21.5 1 30.48 78 GLY A O 1
ATOM 604 N N . ALA A 1 79 ? -11.852 -15.641 19.906 1 27.78 79 ALA A N 1
ATOM 605 C CA . ALA A 1 79 ? -10.93 -14.82 19.125 1 27.78 79 ALA A CA 1
ATOM 606 C C . ALA A 1 79 ? -11.164 -13.336 19.391 1 27.78 79 ALA A C 1
ATOM 608 O O . ALA A 1 79 ? -12.297 -12.859 19.344 1 27.78 79 ALA A O 1
ATOM 609 N N . ALA A 1 80 ? -10.469 -12.672 20.141 1 29.98 80 ALA A N 1
ATOM 610 C CA . ALA A 1 80 ? -10.375 -11.266 20.547 1 29.98 80 ALA A CA 1
ATOM 611 C C . ALA A 1 80 ? -10.375 -10.344 19.328 1 29.98 80 ALA A C 1
ATOM 613 O O . ALA A 1 80 ? -9.438 -10.352 18.531 1 29.98 80 ALA A O 1
ATOM 614 N N . SER A 1 81 ? -11.555 -10.312 18.609 1 29.58 81 SER A N 1
ATOM 615 C CA . SER A 1 81 ? -11.516 -9.352 17.516 1 29.58 81 SER A CA 1
ATOM 616 C C . SER A 1 81 ? -11.422 -7.918 18.031 1 29.58 81 SER A C 1
ATOM 618 O O . SER A 1 81 ? -12.242 -7.496 18.844 1 29.58 81 SER A O 1
ATOM 620 N N . VAL A 1 82 ? -10.352 -7.426 18.234 1 28.91 82 VAL A N 1
ATOM 621 C CA . VAL A 1 82 ? -10.016 -6.059 18.625 1 28.91 82 VAL A CA 1
ATOM 622 C C . VAL A 1 82 ? -10.656 -5.074 17.641 1 28.91 82 VAL A C 1
ATOM 624 O O . VAL A 1 82 ? -10.336 -5.07 16.453 1 28.91 82 VAL A O 1
ATOM 627 N N . VAL A 1 83 ? -11.945 -4.926 17.734 1 31.23 83 VAL A N 1
ATOM 628 C CA . VAL A 1 83 ? -12.516 -3.826 16.953 1 31.23 83 VAL A CA 1
ATOM 629 C C . VAL A 1 83 ? -12.062 -2.492 17.547 1 31.23 83 VAL A C 1
ATOM 631 O O . VAL A 1 83 ? -12.391 -2.172 18.703 1 31.23 83 VAL A O 1
ATOM 634 N N . THR A 1 84 ? -10.953 -1.986 17.297 1 29.55 84 THR A N 1
ATOM 635 C CA . THR A 1 84 ? -10.414 -0.702 17.719 1 29.55 84 THR A CA 1
ATOM 636 C C . THR A 1 84 ? -11.25 0.45 17.172 1 29.55 84 THR A C 1
ATOM 638 O O . THR A 1 84 ? -11.492 0.528 15.969 1 29.55 84 THR A O 1
ATOM 641 N N . GLN A 1 85 ? -12.227 0.811 17.906 1 28.7 85 GLN A N 1
ATOM 642 C CA . GLN A 1 85 ? -12.758 2.123 17.562 1 28.7 85 GLN A CA 1
ATOM 643 C C . GLN A 1 85 ? -11.648 3.164 17.469 1 28.7 85 GLN A C 1
ATOM 645 O O . GLN A 1 85 ? -10.891 3.352 18.422 1 28.7 85 GLN A O 1
ATOM 650 N N . PHE A 1 86 ? -11.172 3.543 16.312 1 29.11 86 PHE A N 1
ATOM 651 C CA . PHE A 1 86 ? -10.164 4.539 15.977 1 29.11 86 PHE A CA 1
ATOM 652 C C . PHE A 1 86 ? -10.562 5.914 16.5 1 29.11 86 PHE A C 1
ATOM 654 O O . PHE A 1 86 ? -11.586 6.469 16.094 1 29.11 86 PHE A O 1
ATOM 661 N N . GLU A 1 87 ? -10.547 6.168 17.766 1 27.98 87 GLU A N 1
ATOM 662 C CA . GLU A 1 87 ? -10.609 7.582 18.125 1 27.98 87 GLU A CA 1
ATOM 663 C C . GLU A 1 87 ? -9.555 8.383 17.359 1 27.98 87 GLU A C 1
ATOM 665 O O . GLU A 1 87 ? -8.383 8.016 17.344 1 27.98 87 GLU A O 1
ATOM 670 N N . PRO A 1 88 ? -9.875 9.289 16.422 1 30.62 88 PRO A N 1
ATOM 671 C CA . PRO A 1 88 ? -9.07 10.188 15.594 1 30.62 88 PRO A CA 1
ATOM 672 C C . PRO A 1 88 ? -8.055 10.992 16.391 1 30.62 88 PRO A C 1
ATOM 674 O O . PRO A 1 88 ? -7.586 12.039 15.938 1 30.62 88 PRO A O 1
ATOM 677 N N . ARG A 1 89 ? -7.836 10.789 17.656 1 34.78 89 ARG A N 1
ATOM 678 C CA . ARG A 1 89 ? -7.027 11.852 18.25 1 34.78 89 ARG A CA 1
ATOM 679 C C . ARG A 1 89 ? -5.719 12.031 17.5 1 34.78 89 ARG A C 1
ATOM 681 O O . ARG A 1 89 ? -5.559 11.508 16.391 1 34.78 89 ARG A O 1
ATOM 688 N N . ASP A 1 90 ? -4.453 11.875 18.391 1 33.88 90 ASP A N 1
ATOM 689 C CA . ASP A 1 90 ? -3.074 12.336 18.25 1 33.88 90 ASP A CA 1
ATOM 690 C C . ASP A 1 90 ? -2.389 11.672 17.047 1 33.88 90 ASP A C 1
ATOM 692 O O . ASP A 1 90 ? -1.164 11.727 16.922 1 33.88 90 ASP A O 1
ATOM 696 N N . PHE A 1 91 ? -2.832 10.688 16.406 1 39.47 91 PHE A N 1
ATOM 697 C CA . PHE A 1 91 ? -2.193 10.18 15.195 1 39.47 91 PHE A CA 1
ATOM 698 C C . PHE A 1 91 ? -2.232 11.227 14.086 1 39.47 91 PHE A C 1
ATOM 700 O O . PHE A 1 91 ? -3.309 11.68 13.688 1 39.47 91 PHE A O 1
ATOM 707 N N . THR A 1 92 ? -1.157 12.102 14.195 1 48.16 92 THR A N 1
ATOM 708 C CA . THR A 1 92 ? -1.041 12.898 12.977 1 48.16 92 THR A CA 1
ATOM 709 C C . THR A 1 92 ? -1.081 12.016 11.742 1 48.16 92 THR A C 1
ATOM 711 O O . THR A 1 92 ? -0.672 10.852 11.789 1 48.16 92 THR A O 1
ATOM 714 N N . PRO A 1 93 ? -1.941 12.25 10.812 1 56.88 93 PRO A N 1
ATOM 715 C CA . PRO A 1 93 ? -1.926 11.562 9.516 1 56.88 93 PRO A CA 1
ATOM 716 C C . PRO A 1 93 ? -0.537 11.055 9.141 1 56.88 93 PRO A C 1
ATOM 718 O O . PRO A 1 93 ? -0.412 10.008 8.492 1 56.88 93 PRO A O 1
ATOM 721 N N . ASP A 1 94 ? 0.522 11.547 9.93 1 74.44 94 ASP A N 1
ATOM 722 C CA . ASP A 1 94 ? 1.889 11.188 9.57 1 74.44 94 ASP A CA 1
ATOM 723 C C . ASP A 1 94 ? 2.309 9.883 10.25 1 74.44 94 ASP A C 1
ATOM 725 O O . ASP A 1 94 ? 2.939 9.023 9.633 1 74.44 94 ASP A O 1
ATOM 729 N N . THR A 1 95 ? 1.826 9.711 11.57 1 84.44 95 THR A N 1
ATOM 730 C CA . THR A 1 95 ? 2.203 8.5 12.297 1 84.44 95 THR A CA 1
ATOM 731 C C . THR A 1 95 ? 1.521 7.273 11.688 1 84.44 95 THR A C 1
ATOM 733 O O . THR A 1 95 ? 2.154 6.23 11.516 1 84.44 95 THR A O 1
ATOM 736 N N . LEU A 1 96 ? 0.217 7.43 11.398 1 85.88 96 LEU A N 1
ATOM 737 C CA . LEU A 1 96 ? -0.519 6.328 10.781 1 85.88 96 LEU A CA 1
ATOM 738 C C . LEU A 1 96 ? 0.095 5.941 9.445 1 85.88 96 LEU A C 1
ATOM 740 O O . LEU A 1 96 ? 0.232 4.754 9.133 1 85.88 96 LEU A O 1
ATOM 744 N N . MET A 1 97 ? 0.526 6.941 8.75 1 90.12 97 MET A N 1
ATOM 745 C CA . MET A 1 97 ? 1.109 6.66 7.445 1 90.12 97 MET A CA 1
ATOM 746 C C . MET A 1 97 ? 2.512 6.078 7.59 1 90.12 97 MET A C 1
ATOM 748 O O . MET A 1 97 ? 2.906 5.199 6.816 1 90.12 97 MET A O 1
ATOM 752 N N . ASN A 1 98 ? 3.25 6.578 8.578 1 93 98 ASN A N 1
ATOM 753 C CA . ASN A 1 98 ? 4.547 5.961 8.844 1 93 98 ASN A CA 1
ATOM 754 C C . ASN A 1 98 ? 4.406 4.48 9.172 1 93 98 ASN A C 1
ATOM 756 O O . ASN A 1 98 ? 5.141 3.648 8.641 1 93 98 ASN A O 1
ATOM 760 N N . GLN A 1 99 ? 3.48 4.156 10.023 1 94.19 99 GLN A N 1
ATOM 761 C CA . GLN A 1 99 ? 3.244 2.764 10.383 1 94.19 99 GLN A CA 1
ATOM 762 C C . GLN A 1 99 ? 2.826 1.942 9.172 1 94.19 99 GLN A C 1
ATOM 764 O O . GLN A 1 99 ? 3.254 0.798 9.008 1 94.19 99 GLN A O 1
ATOM 769 N N . TYR A 1 100 ? 2.045 2.566 8.344 1 95 100 TYR A N 1
ATOM 770 C CA . TYR A 1 100 ? 1.629 1.909 7.109 1 95 100 TYR A CA 1
ATOM 771 C C . TYR A 1 100 ? 2.836 1.556 6.246 1 95 100 TYR A C 1
ATOM 773 O O . TYR A 1 100 ? 2.986 0.409 5.82 1 95 100 TYR A O 1
ATOM 781 N N . TRP A 1 101 ? 3.682 2.508 6.047 1 96.38 101 TRP A N 1
ATOM 782 C CA . TRP A 1 101 ? 4.844 2.275 5.195 1 96.38 101 TRP A CA 1
ATOM 783 C C . TRP A 1 101 ? 5.793 1.265 5.832 1 96.38 101 TRP A C 1
ATOM 785 O O . TRP A 1 101 ? 6.352 0.41 5.141 1 96.38 101 TRP A O 1
ATOM 795 N N . LEU A 1 102 ? 5.949 1.355 7.141 1 97.94 102 LEU A N 1
ATOM 796 C CA . LEU A 1 102 ? 6.801 0.413 7.863 1 97.94 102 LEU A CA 1
ATOM 797 C C . LEU A 1 102 ? 6.285 -1.014 7.699 1 97.94 102 LEU A C 1
ATOM 799 O O . LEU A 1 102 ? 7.055 -1.921 7.371 1 97.94 102 LEU A O 1
ATOM 803 N N . THR A 1 103 ? 5.004 -1.197 7.902 1 98.06 103 THR A N 1
ATOM 804 C CA . THR A 1 103 ? 4.438 -2.541 7.855 1 98.06 103 THR A CA 1
ATOM 805 C C . THR A 1 103 ? 4.453 -3.088 6.43 1 98.06 103 THR A C 1
ATOM 807 O O . THR A 1 103 ? 4.715 -4.273 6.219 1 98.06 103 THR A O 1
ATOM 810 N N . ARG A 1 104 ? 4.211 -2.15 5.434 1 97.62 104 ARG A N 1
ATOM 811 C CA . ARG A 1 104 ? 4.258 -2.578 4.039 1 97.62 104 ARG A CA 1
ATOM 812 C C . ARG A 1 104 ? 5.664 -3.025 3.65 1 97.62 104 ARG A C 1
ATOM 814 O O . ARG A 1 104 ? 5.832 -4.043 2.975 1 97.62 104 ARG A O 1
ATOM 821 N N . TYR A 1 105 ? 6.617 -2.291 4.086 1 98.56 105 TYR A N 1
ATOM 822 C CA . TYR A 1 105 ? 8.008 -2.607 3.779 1 98.56 105 TYR A CA 1
ATOM 823 C C . TYR A 1 105 ? 8.414 -3.938 4.402 1 98.56 105 TYR A C 1
ATOM 825 O O . TYR A 1 105 ? 8.953 -4.812 3.717 1 98.56 105 TYR A O 1
ATOM 833 N N . VAL A 1 106 ? 8.141 -4.082 5.676 1 98.75 106 VAL A N 1
ATOM 834 C CA . VAL A 1 106 ? 8.562 -5.277 6.402 1 98.75 106 VAL A CA 1
ATOM 835 C C . VAL A 1 106 ? 7.844 -6.504 5.848 1 98.75 106 VAL A C 1
ATOM 837 O O . VAL A 1 106 ? 8.461 -7.551 5.645 1 98.75 106 VAL A O 1
ATOM 840 N N . ALA A 1 107 ? 6.555 -6.395 5.602 1 98.19 107 ALA A N 1
ATOM 841 C CA . ALA A 1 107 ? 5.801 -7.52 5.059 1 98.19 107 ALA A CA 1
ATOM 842 C C . ALA A 1 107 ? 6.375 -7.969 3.719 1 98.19 107 ALA A C 1
ATOM 844 O O . ALA A 1 107 ? 6.578 -9.164 3.492 1 98.19 107 ALA A O 1
ATOM 845 N N . ALA A 1 108 ? 6.656 -6.992 2.846 1 97.88 108 ALA A N 1
ATOM 846 C CA . ALA A 1 108 ? 7.188 -7.316 1.525 1 97.88 108 ALA A CA 1
ATOM 847 C C . ALA A 1 108 ? 8.586 -7.914 1.63 1 97.88 108 ALA A C 1
ATOM 849 O O . ALA A 1 108 ? 8.938 -8.82 0.875 1 97.88 108 ALA A O 1
ATOM 850 N N . ARG A 1 109 ? 9.359 -7.445 2.525 1 98.06 109 ARG A N 1
ATOM 851 C CA . ARG A 1 109 ? 10.758 -7.859 2.635 1 98.06 109 ARG A CA 1
ATOM 852 C C . ARG A 1 109 ? 10.875 -9.242 3.264 1 98.06 109 ARG A C 1
ATOM 854 O O . ARG A 1 109 ? 11.781 -10.008 2.93 1 98.06 109 ARG A O 1
ATOM 861 N N . GLU A 1 110 ? 9.93 -9.555 4.16 1 97.12 110 GLU A N 1
ATOM 862 C CA . GLU A 1 110 ? 10.094 -10.758 4.98 1 97.12 110 GLU A CA 1
ATOM 863 C C . GLU A 1 110 ? 9.227 -11.898 4.461 1 97.12 110 GLU A C 1
ATOM 865 O O . GLU A 1 110 ? 9.383 -13.047 4.887 1 97.12 110 GLU A O 1
ATOM 870 N N . ARG A 1 111 ? 8.305 -11.602 3.514 1 96 111 ARG A N 1
ATOM 871 C CA . ARG A 1 111 ? 7.496 -12.688 2.965 1 96 111 ARG A CA 1
ATOM 872 C C . ARG A 1 111 ? 8.195 -13.344 1.78 1 96 111 ARG A C 1
ATOM 874 O O . ARG A 1 111 ? 9.133 -12.781 1.208 1 96 111 ARG A O 1
ATOM 881 N N . TYR A 1 112 ? 7.734 -14.578 1.469 1 94.81 112 TYR A N 1
ATOM 882 C CA . TYR A 1 112 ? 8.234 -15.297 0.304 1 94.81 112 TYR A CA 1
ATOM 883 C C . TYR A 1 112 ? 7.125 -16.094 -0.373 1 94.81 112 TYR A C 1
ATOM 885 O O . TYR A 1 112 ? 6.43 -16.875 0.274 1 94.81 112 TYR A O 1
ATOM 893 N N . ASP A 1 113 ? 6.918 -15.758 -1.514 1 92.31 113 ASP A N 1
ATOM 894 C CA . ASP A 1 113 ? 6.062 -16.5 -2.43 1 92.31 113 ASP A CA 1
ATOM 895 C C . ASP A 1 113 ? 6.637 -16.5 -3.844 1 92.31 113 ASP A C 1
ATOM 897 O O . ASP A 1 113 ? 6.875 -15.438 -4.418 1 92.31 113 ASP A O 1
ATOM 901 N N . TRP A 1 114 ? 6.852 -17.719 -4.355 1 89.12 114 TRP A N 1
ATOM 902 C CA . TRP A 1 114 ? 7.508 -17.875 -5.652 1 89.12 114 TRP A CA 1
ATOM 903 C C . TRP A 1 114 ? 6.812 -17.031 -6.719 1 89.12 114 TRP A C 1
ATOM 905 O O . TRP A 1 114 ? 7.473 -16.438 -7.57 1 89.12 114 TRP A O 1
ATOM 915 N N . HIS A 1 115 ? 5.562 -16.875 -6.66 1 85.5 115 HIS A N 1
ATOM 916 C CA . HIS A 1 115 ? 4.781 -16.25 -7.723 1 85.5 115 HIS A CA 1
ATOM 917 C C . HIS A 1 115 ? 4.777 -14.734 -7.594 1 85.5 115 HIS A C 1
ATOM 919 O O . HIS A 1 115 ? 4.461 -14.023 -8.555 1 85.5 115 HIS A O 1
ATOM 925 N N . THR A 1 116 ? 5.164 -14.25 -6.402 1 90.5 116 THR A N 1
ATOM 926 C CA . THR A 1 116 ? 5.109 -12.805 -6.215 1 90.5 116 THR A CA 1
ATOM 927 C C . THR A 1 116 ? 6.469 -12.266 -5.789 1 90.5 116 THR A C 1
ATOM 929 O O . THR A 1 116 ? 6.594 -11.094 -5.43 1 90.5 116 THR A O 1
ATOM 932 N N . ILE A 1 117 ? 7.492 -13.086 -5.801 1 93.06 117 ILE A N 1
ATOM 933 C CA . ILE A 1 117 ? 8.789 -12.719 -5.238 1 93.06 117 ILE A CA 1
ATOM 934 C C . ILE A 1 117 ? 9.383 -11.555 -6.031 1 93.06 117 ILE A C 1
ATOM 936 O O . ILE A 1 117 ? 10.023 -10.664 -5.461 1 93.06 117 ILE A O 1
ATOM 940 N N . GLN A 1 118 ? 9.227 -11.531 -7.324 1 92.06 118 GLN A N 1
ATOM 941 C CA . GLN A 1 118 ? 9.773 -10.438 -8.125 1 92.06 118 GLN A CA 1
ATOM 942 C C . GLN A 1 118 ? 9.109 -9.109 -7.777 1 92.06 118 GLN A C 1
ATOM 944 O O . GLN A 1 118 ? 9.781 -8.086 -7.672 1 92.06 118 GLN A O 1
ATOM 949 N N . HIS A 1 119 ? 7.773 -9.172 -7.645 1 92.38 119 HIS A N 1
ATOM 950 C CA . HIS A 1 119 ? 7.055 -7.961 -7.254 1 92.38 119 HIS A CA 1
ATOM 951 C C . HIS A 1 119 ? 7.543 -7.441 -5.91 1 92.38 119 HIS A C 1
ATOM 953 O O . HIS A 1 119 ? 7.801 -6.242 -5.758 1 92.38 119 HIS A O 1
ATOM 959 N N . ASP A 1 120 ? 7.66 -8.383 -4.945 1 96.06 120 ASP A N 1
ATOM 960 C CA . ASP A 1 120 ? 8.117 -7.98 -3.617 1 96.06 120 ASP A CA 1
ATOM 961 C C . ASP A 1 120 ? 9.555 -7.453 -3.67 1 96.06 120 ASP A C 1
ATOM 963 O O . ASP A 1 120 ? 9.883 -6.473 -3.002 1 96.06 120 ASP A O 1
ATOM 967 N N . TYR A 1 121 ? 10.367 -8.102 -4.449 1 96.88 121 TYR A N 1
ATOM 968 C CA . TYR A 1 121 ? 11.758 -7.684 -4.625 1 96.88 121 TYR A CA 1
ATOM 969 C C . TYR A 1 121 ? 11.836 -6.258 -5.16 1 96.88 121 TYR A C 1
ATOM 971 O O . TYR A 1 121 ? 12.547 -5.418 -4.605 1 96.88 121 TYR A O 1
ATOM 979 N N . ASP A 1 122 ? 11.102 -5.973 -6.164 1 96.69 122 ASP A N 1
ATOM 980 C CA . ASP A 1 122 ? 11.109 -4.645 -6.773 1 96.69 122 ASP A CA 1
ATOM 981 C C . ASP A 1 122 ? 10.555 -3.596 -5.816 1 96.69 122 ASP A C 1
ATOM 983 O O . ASP A 1 122 ? 11.047 -2.467 -5.766 1 96.69 122 ASP A O 1
ATOM 987 N N . TYR A 1 123 ? 9.523 -3.971 -5.137 1 97.31 123 TYR A N 1
ATOM 988 C CA . TYR A 1 123 ? 8.891 -3.047 -4.203 1 97.31 123 TYR A CA 1
ATOM 989 C C . TYR A 1 123 ? 9.844 -2.674 -3.074 1 97.31 123 TYR A C 1
ATOM 991 O O . TYR A 1 123 ? 9.969 -1.498 -2.723 1 97.31 123 TYR A O 1
ATOM 999 N N . VAL A 1 124 ? 10.531 -3.662 -2.48 1 98.31 124 VAL A N 1
ATOM 1000 C CA . VAL A 1 124 ? 11.484 -3.422 -1.397 1 98.31 124 VAL A CA 1
ATOM 1001 C C . VAL A 1 124 ? 12.633 -2.555 -1.901 1 98.31 124 VAL A C 1
ATOM 1003 O O . VAL A 1 124 ? 13.062 -1.618 -1.22 1 98.31 124 VAL A O 1
ATOM 1006 N N . ARG A 1 125 ? 13.078 -2.854 -3.104 1 97.25 125 ARG A N 1
ATOM 1007 C CA . ARG A 1 125 ? 14.125 -2.031 -3.703 1 97.25 125 ARG A CA 1
ATOM 1008 C C . ARG A 1 125 ? 13.68 -0.581 -3.83 1 97.25 125 ARG A C 1
ATOM 1010 O O . ARG A 1 125 ? 14.438 0.34 -3.529 1 97.25 125 ARG A O 1
ATOM 1017 N N . LEU A 1 126 ? 12.508 -0.392 -4.254 1 96.12 126 LEU A N 1
ATOM 1018 C CA . LEU A 1 126 ? 11.953 0.939 -4.469 1 96.12 126 LEU A CA 1
ATOM 1019 C C . LEU A 1 126 ? 11.93 1.735 -3.168 1 96.12 126 LEU A C 1
ATOM 1021 O O . LEU A 1 126 ? 12.227 2.932 -3.162 1 96.12 126 LEU A O 1
ATOM 1025 N N . LEU A 1 127 ? 11.617 1.085 -2.008 1 97.12 127 LEU A N 1
ATOM 1026 C CA . LEU A 1 127 ? 11.43 1.772 -0.737 1 97.12 127 LEU A CA 1
ATOM 1027 C C . LEU A 1 127 ? 12.711 1.767 0.084 1 97.12 127 LEU A C 1
ATOM 1029 O O . LEU A 1 127 ? 12.711 2.154 1.255 1 97.12 127 LEU A O 1
ATOM 1033 N N . SER A 1 128 ? 13.789 1.32 -0.504 1 97.06 128 SER A N 1
ATOM 1034 C CA . SER A 1 128 ? 15.062 1.262 0.209 1 97.06 128 SER A CA 1
ATOM 1035 C C . SER A 1 128 ? 16.016 2.35 -0.271 1 97.06 128 SER A C 1
ATOM 1037 O O . SER A 1 128 ? 16.156 2.578 -1.476 1 97.06 128 SER A O 1
ATOM 1039 N N . ALA A 1 129 ? 16.641 3.014 0.703 1 93.56 129 ALA A N 1
ATOM 1040 C CA . ALA A 1 129 ? 17.75 3.906 0.363 1 93.56 129 ALA A CA 1
ATOM 1041 C C . ALA A 1 129 ? 18.922 3.131 -0.242 1 93.56 129 ALA A C 1
ATOM 1043 O O . ALA A 1 129 ? 18.984 1.907 -0.111 1 93.56 129 ALA A O 1
ATOM 1044 N N . PRO A 1 130 ? 19.844 3.785 -0.846 1 92.12 130 PRO A N 1
ATOM 1045 C CA . PRO A 1 130 ? 20.875 3.117 -1.641 1 92.12 130 PRO A CA 1
ATOM 1046 C C . PRO A 1 130 ? 21.641 2.066 -0.845 1 92.12 130 PRO A C 1
ATOM 1048 O O . PRO A 1 130 ? 21.844 0.949 -1.326 1 92.12 130 PRO A O 1
ATOM 1051 N N . ALA A 1 131 ? 22.078 2.355 0.327 1 93.88 131 ALA A N 1
ATOM 1052 C CA . ALA A 1 131 ? 22.875 1.403 1.108 1 93.88 131 ALA A CA 1
ATOM 1053 C C . ALA A 1 131 ? 22.031 0.178 1.479 1 93.88 131 ALA A C 1
ATOM 1055 O O . ALA A 1 131 ? 22.5 -0.956 1.369 1 93.88 131 ALA A O 1
ATOM 1056 N N . VAL A 1 132 ? 20.812 0.412 1.908 1 96.88 132 VAL A N 1
ATOM 1057 C CA . VAL A 1 132 ? 19.922 -0.673 2.289 1 96.88 132 VAL A CA 1
ATOM 1058 C C . VAL A 1 132 ? 19.531 -1.482 1.052 1 96.88 132 VAL A C 1
ATOM 1060 O O . VAL A 1 132 ? 19.438 -2.711 1.111 1 96.88 132 VAL A O 1
ATOM 1063 N N . ARG A 1 133 ? 19.344 -0.783 -0.042 1 96.25 133 ARG A N 1
ATOM 1064 C CA . ARG A 1 133 ? 19.031 -1.434 -1.311 1 96.25 133 ARG A CA 1
ATOM 1065 C C . ARG A 1 133 ? 20.156 -2.369 -1.737 1 96.25 133 ARG A C 1
ATOM 1067 O O . ARG A 1 133 ? 19.906 -3.506 -2.143 1 96.25 133 ARG A O 1
ATOM 1074 N N . HIS A 1 134 ? 21.312 -1.88 -1.638 1 95.94 134 HIS A N 1
ATOM 1075 C CA . HIS A 1 134 ? 22.469 -2.674 -2.021 1 95.94 134 HIS A CA 1
ATOM 1076 C C . HIS A 1 134 ? 22.578 -3.936 -1.171 1 95.94 134 HIS A C 1
ATOM 1078 O O . HIS A 1 134 ? 22.812 -5.027 -1.698 1 95.94 134 HIS A O 1
ATOM 1084 N N . ASP A 1 135 ? 22.422 -3.777 0.094 1 95.81 135 ASP A N 1
ATOM 1085 C CA . ASP A 1 135 ? 22.469 -4.922 0.996 1 95.81 135 ASP A CA 1
ATOM 1086 C C . ASP A 1 135 ? 21.391 -5.941 0.644 1 95.81 135 ASP A C 1
ATOM 1088 O O . ASP A 1 135 ? 21.641 -7.148 0.66 1 95.81 135 ASP A O 1
ATOM 1092 N N . TYR A 1 136 ? 20.234 -5.457 0.339 1 97.12 136 TYR A N 1
ATOM 1093 C CA . TYR A 1 136 ? 19.109 -6.32 -0.02 1 97.12 136 TYR A CA 1
ATOM 1094 C C . TYR A 1 136 ? 19.391 -7.062 -1.322 1 97.12 136 TYR A C 1
ATOM 1096 O O . TYR A 1 136 ? 19.203 -8.281 -1.405 1 97.12 136 TYR A O 1
ATOM 1104 N N . GLU A 1 137 ? 19.906 -6.34 -2.279 1 96.25 137 GLU A N 1
ATOM 1105 C CA . GLU A 1 137 ? 20.234 -6.93 -3.572 1 96.25 137 GLU A CA 1
ATOM 1106 C C . GLU A 1 137 ? 21.328 -7.988 -3.43 1 96.25 137 GLU A C 1
ATOM 1108 O O . GLU A 1 137 ? 21.25 -9.055 -4.047 1 96.25 137 GLU A O 1
ATOM 1113 N N . THR A 1 138 ? 22.281 -7.727 -2.637 1 94.56 138 THR A N 1
ATOM 1114 C CA . THR A 1 138 ? 23.391 -8.648 -2.414 1 94.56 138 THR A CA 1
ATOM 1115 C C . THR A 1 138 ? 22.906 -9.914 -1.719 1 94.56 138 THR A C 1
ATOM 1117 O O . THR A 1 138 ? 23.422 -11.008 -1.985 1 94.56 138 THR A O 1
ATOM 1120 N N . SER A 1 139 ? 21.922 -9.727 -0.862 1 92.38 139 SER A N 1
ATOM 1121 C CA . SER A 1 139 ? 21.391 -10.891 -0.164 1 92.38 139 SER A CA 1
ATOM 1122 C C . SER A 1 139 ? 20.734 -11.859 -1.134 1 92.38 139 SER A C 1
ATOM 1124 O O . SER A 1 139 ? 20.672 -13.062 -0.875 1 92.38 139 SER A O 1
ATOM 1126 N N . TYR A 1 140 ? 20.25 -11.438 -2.248 1 93.12 140 TYR A N 1
ATOM 1127 C CA . TYR A 1 140 ? 19.609 -12.281 -3.236 1 93.12 140 TYR A CA 1
ATOM 1128 C C . TYR A 1 140 ? 20.625 -12.906 -4.184 1 93.12 140 TYR A C 1
ATOM 1130 O O . TYR A 1 140 ? 20.281 -13.758 -5 1 93.12 140 TYR A O 1
ATOM 1138 N N . GLU A 1 141 ? 21.812 -12.5 -4.066 1 90.44 141 GLU A N 1
ATOM 1139 C CA . GLU A 1 141 ? 22.891 -13.094 -4.84 1 90.44 141 GLU A CA 1
ATOM 1140 C C . GLU A 1 141 ? 23.594 -14.203 -4.055 1 90.44 141 GLU A C 1
ATOM 1142 O O . GLU A 1 141 ? 24.359 -14.977 -4.621 1 90.44 141 GLU A O 1
ATOM 1147 N N . ALA A 1 142 ? 23.312 -14.242 -2.863 1 87.25 142 ALA A N 1
ATOM 1148 C CA . ALA A 1 142 ? 23.922 -15.234 -1.98 1 87.25 142 ALA A CA 1
ATOM 1149 C C . ALA A 1 142 ? 23.344 -16.625 -2.232 1 87.25 142 ALA A C 1
ATOM 1151 O O . ALA A 1 142 ? 22.25 -16.75 -2.777 1 87.25 142 ALA A O 1
ATOM 1152 N N . PRO A 1 143 ? 24.062 -17.688 -1.904 1 86.19 143 PRO A N 1
ATOM 1153 C CA . PRO A 1 143 ? 23.578 -19.062 -2.084 1 86.19 143 PRO A CA 1
ATOM 1154 C C . PRO A 1 143 ? 22.312 -19.359 -1.264 1 86.19 143 PRO A C 1
ATOM 1156 O O . PRO A 1 143 ? 21.547 -20.25 -1.612 1 86.19 143 PRO A O 1
ATOM 1159 N N . ASP A 1 144 ? 22.141 -18.609 -0.234 1 84.69 144 ASP A N 1
ATOM 1160 C CA . ASP A 1 144 ? 20.969 -18.828 0.618 1 84.69 144 ASP A CA 1
ATOM 1161 C C . ASP A 1 144 ? 19.875 -17.812 0.318 1 84.69 144 ASP A C 1
ATOM 1163 O O . ASP A 1 144 ? 19.031 -17.516 1.177 1 84.69 144 ASP A O 1
ATOM 1167 N N . ALA A 1 145 ? 19.875 -17.359 -0.911 1 88.44 145 ALA A N 1
ATOM 1168 C CA . ALA A 1 145 ? 18.812 -16.438 -1.322 1 88.44 145 ALA A CA 1
ATOM 1169 C C . ALA A 1 145 ? 17.438 -17.109 -1.242 1 88.44 145 ALA A C 1
ATOM 1171 O O . ALA A 1 145 ? 17.328 -18.328 -1.456 1 88.44 145 ALA A O 1
ATOM 1172 N N . PRO A 1 146 ? 16.422 -16.344 -0.901 1 87.31 146 PRO A N 1
ATOM 1173 C CA . PRO A 1 146 ? 15.102 -16.922 -0.689 1 87.31 146 PRO A CA 1
ATOM 1174 C C . PRO A 1 146 ? 14.625 -17.766 -1.876 1 87.31 146 PRO A C 1
ATOM 1176 O O . PRO A 1 146 ? 14.016 -18.812 -1.688 1 87.31 146 PRO A O 1
ATOM 1179 N N . ASP A 1 147 ? 14.898 -17.328 -3.105 1 85.38 147 ASP A N 1
ATOM 1180 C CA . ASP A 1 147 ? 14.43 -18.062 -4.281 1 85.38 147 ASP A CA 1
ATOM 1181 C C . ASP A 1 147 ? 15.172 -19.391 -4.438 1 85.38 147 ASP A C 1
ATOM 1183 O O . ASP A 1 147 ? 14.617 -20.344 -4.969 1 85.38 147 ASP A O 1
ATOM 1187 N N . ARG A 1 148 ? 16.375 -19.469 -3.963 1 85 148 ARG A N 1
ATOM 1188 C CA . ARG A 1 148 ? 17.156 -20.703 -4.016 1 85 148 ARG A CA 1
ATOM 1189 C C . ARG A 1 148 ? 16.906 -21.578 -2.795 1 85 148 ARG A C 1
ATOM 1191 O O . ARG A 1 148 ? 16.844 -22.797 -2.9 1 85 148 ARG A O 1
ATOM 1198 N N . LYS A 1 149 ? 16.703 -20.906 -1.7 1 85.19 149 LYS A N 1
ATOM 1199 C CA . LYS A 1 149 ? 16.531 -21.609 -0.432 1 85.19 149 LYS A CA 1
ATOM 1200 C C . LYS A 1 149 ? 15.156 -22.281 -0.365 1 85.19 149 LYS A C 1
ATOM 1202 O O . LYS A 1 149 ? 15.031 -23.422 0.073 1 85.19 149 LYS A O 1
ATOM 1207 N N . TYR A 1 150 ? 14.086 -21.672 -0.731 1 85.44 150 TYR A N 1
ATOM 1208 C CA . TYR A 1 150 ? 12.734 -22.172 -0.529 1 85.44 150 TYR A CA 1
ATOM 1209 C C . TYR A 1 150 ? 12.148 -22.703 -1.832 1 85.44 150 TYR A C 1
ATOM 1211 O O . TYR A 1 150 ? 11.344 -23.641 -1.824 1 85.44 150 TYR A O 1
ATOM 1219 N N . GLY A 1 151 ? 12.508 -22.141 -2.973 1 82.88 151 GLY A N 1
ATOM 1220 C CA . GLY A 1 151 ? 11.969 -22.562 -4.25 1 82.88 151 GLY A CA 1
ATOM 1221 C C . GLY A 1 151 ? 10.477 -22.312 -4.387 1 82.88 151 GLY A C 1
ATOM 1222 O O . GLY A 1 151 ? 9.922 -21.469 -3.68 1 82.88 151 GLY A O 1
ATOM 1223 N N . ALA A 1 152 ? 9.664 -23.031 -5.266 1 84.25 152 ALA A N 1
ATOM 1224 C CA . ALA A 1 152 ? 8.266 -22.797 -5.594 1 84.25 152 ALA A CA 1
ATOM 1225 C C . ALA A 1 152 ? 7.34 -23.547 -4.629 1 84.25 152 ALA A C 1
ATOM 1227 O O . ALA A 1 152 ? 6.148 -23.234 -4.543 1 84.25 152 ALA A O 1
ATOM 1228 N N . GLY A 1 153 ? 7.891 -24.391 -3.867 1 83.31 153 GLY A N 1
ATOM 1229 C CA . GLY A 1 153 ? 7.051 -25.219 -3.021 1 83.31 153 GLY A CA 1
ATOM 1230 C C . GLY A 1 153 ? 6.871 -24.672 -1.622 1 83.31 153 GLY A C 1
ATOM 1231 O O . GLY A 1 153 ? 6.078 -25.188 -0.837 1 83.31 153 GLY A O 1
ATOM 1232 N N . THR A 1 154 ? 7.645 -23.672 -1.269 1 88.31 154 THR A N 1
ATOM 1233 C CA . THR A 1 154 ? 7.598 -23.125 0.082 1 88.31 154 THR A CA 1
ATOM 1234 C C . THR A 1 154 ? 7.121 -21.672 0.063 1 88.31 154 THR A C 1
ATOM 1236 O O . THR A 1 154 ? 7.492 -20.906 -0.827 1 88.31 154 THR A O 1
ATOM 1239 N N . THR A 1 155 ? 6.219 -21.391 0.979 1 91.75 155 THR A N 1
ATOM 1240 C CA . THR A 1 155 ? 5.777 -20.016 1.148 1 91.75 155 THR A CA 1
ATOM 1241 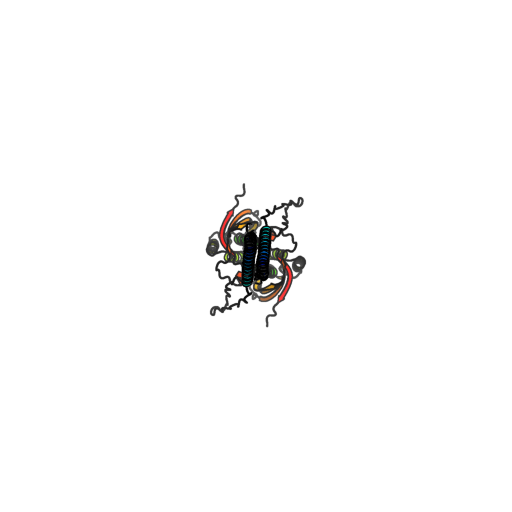C C . THR A 1 155 ? 6.039 -19.531 2.572 1 91.75 155 THR A C 1
ATOM 1243 O O . THR A 1 155 ? 5.91 -20.297 3.527 1 91.75 155 THR A O 1
ATOM 1246 N N . LEU A 1 156 ? 6.5 -18.328 2.738 1 93.81 156 LEU A N 1
ATOM 1247 C CA . LEU A 1 156 ? 6.617 -17.641 4.016 1 93.81 156 LEU A CA 1
ATOM 1248 C C . LEU A 1 156 ? 5.586 -16.516 4.129 1 93.81 156 LEU A C 1
ATOM 1250 O O . LEU A 1 156 ? 5.715 -15.477 3.475 1 93.81 156 LEU A O 1
ATOM 1254 N N . ALA A 1 157 ? 4.578 -16.797 4.93 1 94.19 157 ALA A N 1
ATOM 1255 C CA . ALA A 1 157 ? 3.561 -15.773 5.18 1 94.19 157 ALA A CA 1
ATOM 1256 C C . ALA A 1 157 ? 3.949 -14.891 6.363 1 94.19 157 ALA A C 1
ATOM 1258 O O . ALA A 1 157 ? 4.5 -15.375 7.355 1 94.19 157 ALA A O 1
ATOM 1259 N N . VAL A 1 158 ? 3.695 -13.609 6.227 1 96.31 158 VAL A N 1
ATOM 1260 C CA . VAL A 1 158 ? 4.02 -12.648 7.277 1 96.31 158 VAL A CA 1
ATOM 1261 C C . VAL A 1 158 ? 2.738 -12 7.797 1 96.31 158 VAL A C 1
ATOM 1263 O O . VAL A 1 158 ? 1.916 -11.516 7.012 1 96.31 158 VAL A O 1
ATOM 1266 N N . LYS A 1 159 ? 2.535 -12.078 9.086 1 94.94 159 LYS A N 1
ATOM 1267 C CA . LYS A 1 159 ? 1.437 -11.398 9.766 1 94.94 159 LYS A CA 1
ATOM 1268 C C . LYS A 1 159 ? 1.962 -10.352 10.75 1 94.94 159 LYS A C 1
ATOM 1270 O O . LYS A 1 159 ? 2.709 -10.688 11.672 1 94.94 159 LYS A O 1
ATOM 1275 N N . ILE A 1 160 ? 1.58 -9.117 10.539 1 96.31 160 ILE A N 1
ATOM 1276 C CA . ILE A 1 160 ? 2.021 -8.031 11.406 1 96.31 160 ILE A CA 1
ATOM 1277 C C . ILE A 1 160 ? 1.275 -8.102 12.742 1 96.31 160 ILE A C 1
ATOM 1279 O O . ILE A 1 160 ? 0.048 -8.219 12.766 1 96.31 160 ILE A O 1
ATOM 1283 N N . LEU A 1 161 ? 2.014 -8.07 13.773 1 91.62 161 LEU A N 1
ATOM 1284 C CA . LEU A 1 161 ? 1.431 -8.094 15.109 1 91.62 161 LEU A CA 1
ATOM 1285 C C . LEU A 1 161 ? 1.336 -6.688 15.688 1 91.62 161 LEU A C 1
ATOM 1287 O O . LEU A 1 161 ? 0.332 -6.336 16.312 1 91.62 161 LEU A O 1
ATOM 1291 N N . SER A 1 162 ? 2.389 -5.965 15.531 1 92.5 162 SER A N 1
ATOM 1292 C CA . SER A 1 162 ? 2.42 -4.594 16.031 1 92.5 162 SER A CA 1
ATOM 1293 C C . SER A 1 162 ? 3.41 -3.742 15.25 1 92.5 162 SER A C 1
ATOM 1295 O O . SER A 1 162 ? 4.352 -4.27 14.648 1 92.5 162 SER A O 1
ATOM 1297 N N . ALA A 1 163 ? 3.133 -2.455 15.156 1 94.62 163 ALA A N 1
ATOM 1298 C CA . ALA A 1 163 ? 4.008 -1.459 14.547 1 94.62 163 ALA A CA 1
ATOM 1299 C C . ALA A 1 163 ? 4.043 -0.177 15.375 1 94.62 163 ALA A C 1
ATOM 1301 O O . ALA A 1 163 ? 3 0.41 15.672 1 94.62 163 ALA A O 1
ATOM 1302 N N . ILE A 1 164 ? 5.246 0.221 15.703 1 92.69 164 ILE A N 1
ATOM 1303 C CA . ILE A 1 164 ? 5.41 1.403 16.547 1 92.69 164 ILE A CA 1
ATOM 1304 C C . ILE A 1 164 ? 6.309 2.418 15.836 1 92.69 164 ILE A C 1
ATOM 1306 O O . ILE A 1 164 ? 7.395 2.072 15.359 1 92.69 164 ILE A O 1
ATOM 1310 N N . ASP A 1 165 ? 5.848 3.6 15.648 1 92.62 165 ASP A N 1
ATOM 1311 C CA . ASP A 1 165 ? 6.656 4.734 15.219 1 92.62 165 ASP A CA 1
ATOM 1312 C C . ASP A 1 165 ? 7.254 5.465 16.422 1 92.62 165 ASP A C 1
ATOM 1314 O O . ASP A 1 165 ? 6.531 6.125 17.172 1 92.62 165 ASP A O 1
ATOM 1318 N N . HIS A 1 166 ? 8.547 5.363 16.594 1 90.44 166 HIS A N 1
ATOM 1319 C CA . HIS A 1 166 ? 9.203 5.926 17.766 1 90.44 166 HIS A CA 1
ATOM 1320 C C . HIS A 1 166 ? 9.508 7.406 17.562 1 90.44 166 HIS A C 1
ATOM 1322 O O . HIS A 1 166 ? 10.023 8.062 18.469 1 90.44 166 HIS A O 1
ATOM 1328 N N . GLY A 1 167 ? 9.219 7.883 16.406 1 85.25 167 GLY A N 1
ATOM 1329 C CA . GLY A 1 167 ? 9.586 9.25 16.078 1 85.25 167 GLY A CA 1
ATOM 1330 C C . GLY A 1 167 ? 10.992 9.383 15.523 1 85.25 167 GLY A C 1
ATOM 1331 O O . GLY A 1 167 ? 11.773 8.438 15.578 1 85.25 167 GLY A O 1
ATOM 1332 N N . LYS A 1 168 ? 11.266 10.508 14.828 1 87.44 168 LYS A N 1
ATOM 1333 C CA . LYS A 1 168 ? 12.578 10.828 14.289 1 87.44 168 LYS A CA 1
ATOM 1334 C C . LYS A 1 168 ? 13.008 9.812 13.234 1 87.44 168 LYS A C 1
ATOM 1336 O O . LYS A 1 168 ? 14.188 9.445 13.164 1 87.44 168 LYS A O 1
ATOM 1341 N N . GLY A 1 169 ? 12.078 9.219 12.656 1 90.44 169 GLY A N 1
ATOM 1342 C CA . GLY A 1 169 ? 12.383 8.367 11.516 1 90.44 169 GLY A CA 1
ATOM 1343 C C . GLY A 1 169 ? 12.789 6.957 11.922 1 90.44 169 GLY A C 1
ATOM 1344 O O . GLY A 1 169 ? 13.555 6.305 11.211 1 90.44 169 GLY A O 1
ATOM 1345 N N . VAL A 1 170 ? 12.422 6.535 13.102 1 93.69 170 VAL A N 1
ATOM 1346 C CA . VAL A 1 170 ? 12.719 5.176 13.531 1 93.69 170 VAL A CA 1
ATOM 1347 C C . VAL A 1 170 ? 11.422 4.477 13.961 1 93.69 170 VAL A C 1
ATOM 1349 O O . VAL A 1 170 ? 10.578 5.078 14.625 1 93.69 170 VAL A O 1
ATOM 1352 N N . GLY A 1 171 ? 11.227 3.236 13.516 1 96.94 171 GLY A N 1
ATOM 1353 C CA . GLY A 1 171 ? 10.078 2.428 13.906 1 96.94 171 GLY A CA 1
ATOM 1354 C C . GLY A 1 171 ? 10.422 0.961 14.094 1 96.94 171 GLY A C 1
ATOM 1355 O O . GLY A 1 171 ? 11.484 0.507 13.664 1 96.94 171 GLY A O 1
ATOM 1356 N N . THR A 1 172 ? 9.578 0.294 14.836 1 97 172 THR A N 1
ATOM 1357 C CA . THR A 1 172 ? 9.703 -1.146 15.023 1 97 172 THR A CA 1
ATOM 1358 C C . THR A 1 172 ? 8.43 -1.864 14.586 1 97 172 THR A C 1
ATOM 1360 O O . THR A 1 172 ? 7.32 -1.37 14.812 1 97 172 THR A O 1
ATOM 1363 N N . VAL A 1 173 ? 8.594 -2.994 13.961 1 97.94 173 VAL A N 1
ATOM 1364 C CA . VAL A 1 173 ? 7.488 -3.832 13.516 1 97.94 173 VAL A CA 1
ATOM 1365 C C . VAL A 1 173 ? 7.668 -5.254 14.047 1 97.94 173 VAL A C 1
ATOM 1367 O O . VAL A 1 173 ? 8.695 -5.891 13.797 1 97.94 173 VAL A O 1
ATOM 1370 N N . ARG A 1 174 ? 6.699 -5.691 14.82 1 95.62 174 ARG A N 1
ATOM 1371 C CA . ARG A 1 174 ? 6.652 -7.07 15.297 1 95.62 174 ARG A CA 1
ATOM 1372 C C . ARG A 1 174 ? 5.734 -7.918 14.422 1 95.62 174 ARG A C 1
ATOM 1374 O O . ARG A 1 174 ? 4.621 -7.508 14.102 1 95.62 174 ARG A O 1
ATOM 1381 N N . PHE A 1 175 ? 6.297 -9.117 14.008 1 96.44 175 PHE A N 1
ATOM 1382 C CA . PHE A 1 175 ? 5.512 -9.906 13.07 1 96.44 175 PHE A CA 1
ATOM 1383 C C . PHE A 1 175 ? 5.773 -11.398 13.273 1 96.44 175 PHE A C 1
ATOM 1385 O O . PHE A 1 175 ? 6.781 -11.781 13.867 1 96.44 175 PHE A O 1
ATOM 1392 N N . VAL A 1 176 ? 4.824 -12.18 12.867 1 95.5 176 VAL A N 1
ATOM 1393 C CA . VAL A 1 176 ? 4.957 -13.633 12.844 1 95.5 176 VAL A CA 1
ATOM 1394 C C . VAL A 1 176 ? 5.238 -14.109 11.422 1 95.5 176 VAL A C 1
ATOM 1396 O O . VAL A 1 176 ? 4.602 -13.648 10.469 1 95.5 176 VAL A O 1
ATOM 1399 N N . ARG A 1 177 ? 6.23 -14.875 11.266 1 95.12 177 ARG A N 1
ATOM 1400 C CA . ARG A 1 177 ? 6.539 -15.539 10.008 1 95.12 177 ARG A CA 1
ATOM 1401 C C . ARG A 1 177 ? 6.129 -17 10.047 1 95.12 177 ARG A C 1
ATOM 1403 O O . ARG A 1 177 ? 6.52 -17.734 10.961 1 95.12 177 ARG A O 1
ATOM 1410 N N . THR A 1 178 ? 5.32 -17.422 9.102 1 93.62 178 THR A N 1
ATOM 1411 C CA . THR A 1 178 ? 4.848 -18.797 9.047 1 93.62 178 THR A CA 1
ATOM 1412 C C . THR A 1 178 ? 5.289 -19.469 7.75 1 93.62 178 THR A C 1
ATOM 1414 O O . THR A 1 178 ? 4.957 -19 6.656 1 93.62 178 THR A O 1
ATOM 1417 N N . ARG A 1 179 ? 6.055 -20.516 7.875 1 91.94 179 ARG A N 1
ATOM 1418 C CA . ARG A 1 179 ? 6.508 -21.297 6.727 1 91.94 179 ARG A CA 1
ATOM 1419 C C . ARG A 1 179 ? 5.527 -22.422 6.41 1 91.94 179 ARG A C 1
ATOM 1421 O O . ARG A 1 179 ? 5.117 -23.172 7.305 1 91.94 179 ARG A O 1
ATOM 1428 N N . ARG A 1 180 ? 5.094 -22.438 5.172 1 88.69 180 ARG A N 1
ATOM 1429 C CA . ARG A 1 180 ? 4.238 -23.531 4.691 1 88.69 180 ARG A CA 1
ATOM 1430 C C . ARG A 1 180 ? 4.848 -24.203 3.475 1 88.69 180 ARG A C 1
ATOM 1432 O O . ARG A 1 180 ? 5.203 -23.547 2.496 1 88.69 180 ARG A O 1
ATOM 1439 N N . ASP A 1 181 ? 4.969 -25.484 3.576 1 83.69 181 ASP A N 1
ATOM 1440 C CA . ASP A 1 181 ? 5.508 -26.25 2.457 1 83.69 181 ASP A CA 1
ATOM 1441 C C . ASP A 1 181 ? 4.387 -26.938 1.678 1 83.69 181 ASP A C 1
ATOM 1443 O O . ASP A 1 181 ? 3.373 -27.344 2.256 1 83.69 181 ASP A O 1
ATOM 1447 N N . ALA A 1 182 ? 4.359 -26.875 0.302 1 72.88 182 ALA A N 1
ATOM 1448 C CA . ALA A 1 182 ? 3.344 -27.453 -0.574 1 72.88 182 ALA A CA 1
ATOM 1449 C C . ALA A 1 182 ? 3.145 -28.938 -0.282 1 72.88 182 ALA A C 1
ATOM 1451 O O . ALA A 1 182 ? 2.045 -29.469 -0.458 1 72.88 182 ALA A O 1
ATOM 1452 N N . ASP A 1 183 ? 4.184 -29.641 0 1 65.5 183 ASP A N 1
ATOM 1453 C CA . ASP A 1 183 ? 4.008 -31.078 0.201 1 65.5 183 ASP A CA 1
ATOM 1454 C C . ASP A 1 183 ? 3.213 -31.359 1.474 1 65.5 183 ASP A C 1
ATOM 1456 O O . ASP A 1 183 ? 2.824 -32.5 1.727 1 65.5 183 ASP A O 1
ATOM 1460 N N . GLY A 1 184 ? 2.523 -30.328 2.076 1 61.81 184 GLY A N 1
ATOM 1461 C CA . GLY A 1 184 ? 1.607 -30.484 3.195 1 61.81 184 GLY A CA 1
ATOM 1462 C C . GLY A 1 184 ? 2.24 -31.156 4.398 1 61.81 184 GLY A C 1
ATOM 1463 O O . GLY A 1 184 ? 1.582 -31.359 5.422 1 61.81 184 GLY A O 1
ATOM 1464 N N . GLN A 1 185 ? 3.27 -31.906 4.223 1 55.53 185 GLN A N 1
ATOM 1465 C CA . GLN A 1 185 ? 3.682 -32.875 5.246 1 55.53 185 GLN A CA 1
ATOM 1466 C C . GLN A 1 185 ? 4.227 -32.156 6.48 1 55.53 185 GLN A C 1
ATOM 1468 O O . GLN A 1 185 ? 4.223 -32.719 7.578 1 55.53 185 GLN A O 1
ATOM 1473 N N . GLY A 1 186 ? 4.727 -31.016 6.355 1 59.84 186 GLY A N 1
ATOM 1474 C CA . GLY A 1 186 ? 5.328 -30.5 7.578 1 59.84 186 GLY A CA 1
ATOM 1475 C C . GLY A 1 186 ? 4.535 -29.375 8.219 1 59.84 186 GLY A C 1
ATOM 1476 O O . GLY A 1 186 ? 3.699 -28.75 7.559 1 59.84 186 GLY A O 1
ATOM 1477 N N . ALA A 1 187 ? 4.168 -29.578 9.555 1 64.69 187 ALA A N 1
ATOM 1478 C CA . ALA A 1 187 ? 3.506 -28.547 10.359 1 64.69 187 ALA A CA 1
ATOM 1479 C C . ALA A 1 187 ? 4.047 -27.156 10.031 1 64.69 187 ALA A C 1
ATOM 1481 O O . ALA A 1 187 ? 5.242 -26.984 9.789 1 64.69 187 ALA A O 1
ATOM 1482 N N . ALA A 1 188 ? 3.184 -26.219 9.68 1 74.5 188 ALA A N 1
ATOM 1483 C CA . ALA A 1 188 ? 3.561 -24.812 9.539 1 74.5 188 ALA A CA 1
ATOM 1484 C C . ALA A 1 188 ? 4.387 -24.344 10.734 1 74.5 188 ALA A C 1
ATOM 1486 O O . ALA A 1 188 ? 4.031 -24.609 11.883 1 74.5 188 ALA A O 1
ATOM 1487 N N . GLU A 1 189 ? 5.633 -24.031 10.492 1 86.19 189 GLU A N 1
ATOM 1488 C CA . GLU A 1 189 ? 6.504 -23.484 11.531 1 86.19 189 GLU A CA 1
ATOM 1489 C C . GLU A 1 189 ? 6.379 -21.969 11.625 1 86.19 189 GLU A C 1
ATOM 1491 O O . GLU A 1 189 ? 6.547 -21.266 10.625 1 86.19 189 GLU A O 1
ATOM 1496 N N . SER A 1 190 ? 5.926 -21.547 12.797 1 90.94 190 SER A N 1
ATOM 1497 C CA . SER A 1 190 ? 5.762 -20.109 13.023 1 90.94 190 SER A CA 1
ATOM 1498 C C . SER A 1 190 ? 6.805 -19.578 14 1 90.94 190 SER A C 1
ATOM 1500 O O . SER A 1 190 ? 7.16 -20.266 14.969 1 90.94 190 SER A O 1
ATOM 1502 N N . SER A 1 191 ? 7.395 -18.453 13.688 1 93.06 191 SER A N 1
ATOM 1503 C CA . SER A 1 191 ? 8.328 -17.75 14.562 1 93.06 191 SER A CA 1
ATOM 1504 C C . SER A 1 191 ? 8.031 -16.25 14.609 1 93.06 191 SER A C 1
ATOM 1506 O O . SER A 1 191 ? 7.527 -15.688 13.633 1 93.06 191 SER A O 1
ATOM 1508 N N . ILE A 1 192 ? 8.305 -15.703 15.773 1 92.88 192 ILE A N 1
ATOM 1509 C CA . ILE A 1 192 ? 8.055 -14.273 15.961 1 92.88 192 ILE A CA 1
ATOM 1510 C C . ILE A 1 192 ? 9.352 -13.492 15.766 1 92.88 192 ILE A C 1
ATOM 1512 O O . ILE A 1 192 ? 10.406 -13.898 16.25 1 92.88 192 ILE A O 1
ATOM 1516 N N . TRP A 1 193 ? 9.242 -12.375 15.078 1 97.12 193 TRP A N 1
ATOM 1517 C CA . TRP A 1 193 ? 10.383 -11.539 14.727 1 97.12 193 TRP A CA 1
ATOM 1518 C C . TRP A 1 193 ? 10.086 -10.062 15 1 97.12 193 TRP A C 1
ATOM 1520 O O . TRP A 1 193 ? 8.922 -9.672 15.078 1 97.12 193 TRP A O 1
ATOM 1530 N N . VAL A 1 194 ? 11.188 -9.305 15.227 1 95.88 194 VAL A N 1
ATOM 1531 C CA . VAL A 1 194 ? 11.078 -7.859 15.406 1 95.88 194 VAL A CA 1
ATOM 1532 C C . VAL A 1 194 ? 12.023 -7.145 14.438 1 95.88 194 VAL A C 1
ATOM 1534 O O . VAL A 1 194 ? 13.227 -7.41 14.43 1 95.88 194 VAL A O 1
ATOM 1537 N N . ALA A 1 195 ? 11.461 -6.289 13.625 1 98.31 195 ALA A N 1
ATOM 1538 C CA . ALA A 1 195 ? 12.258 -5.465 12.711 1 98.31 195 ALA A CA 1
ATOM 1539 C C . ALA A 1 195 ? 12.398 -4.043 13.242 1 98.31 195 ALA A C 1
ATOM 1541 O O . ALA A 1 195 ? 11.406 -3.414 13.625 1 98.31 195 ALA A O 1
ATOM 1542 N N . THR A 1 196 ? 13.617 -3.543 13.305 1 97.88 196 THR A N 1
ATOM 1543 C CA . THR A 1 196 ? 13.906 -2.141 13.578 1 97.88 196 THR A CA 1
ATOM 1544 C C . THR A 1 196 ? 14.266 -1.4 12.297 1 97.88 196 THR A C 1
ATOM 1546 O O . THR A 1 196 ? 15.203 -1.775 11.594 1 97.88 196 THR A O 1
ATOM 1549 N N . VAL A 1 197 ? 13.555 -0.361 12.039 1 98.38 197 VAL A N 1
ATOM 1550 C CA . VAL A 1 197 ? 13.648 0.291 10.734 1 98.38 197 VAL A CA 1
ATOM 1551 C C . VAL A 1 197 ? 13.875 1.789 10.922 1 98.38 197 VAL A C 1
ATOM 1553 O O . VAL A 1 197 ? 13.133 2.449 11.648 1 98.38 197 VAL A O 1
ATOM 1556 N N . ALA A 1 198 ? 14.93 2.332 10.336 1 96.69 198 ALA A N 1
ATOM 1557 C CA . ALA A 1 198 ? 15.07 3.775 10.172 1 96.69 198 ALA A CA 1
ATOM 1558 C C . ALA A 1 198 ? 14.633 4.215 8.773 1 96.69 198 ALA A C 1
ATOM 1560 O O . ALA A 1 198 ? 14.852 3.494 7.793 1 96.69 198 ALA A O 1
ATOM 1561 N N . PHE A 1 199 ? 14.031 5.32 8.703 1 95.62 199 PHE A N 1
ATOM 1562 C CA . PHE A 1 199 ? 13.492 5.766 7.426 1 95.62 199 PHE A CA 1
ATOM 1563 C C . PHE A 1 199 ? 13.484 7.285 7.336 1 95.62 199 PHE A C 1
ATOM 1565 O O . PHE A 1 199 ? 13.641 7.973 8.352 1 95.62 199 PHE A O 1
ATOM 1572 N N . ALA A 1 200 ? 13.406 7.73 6.082 1 90.12 200 ALA A N 1
ATOM 1573 C CA . ALA A 1 200 ? 13.305 9.156 5.777 1 90.12 200 ALA A CA 1
ATOM 1574 C C . ALA A 1 200 ? 12.438 9.398 4.547 1 90.12 200 ALA A C 1
ATOM 1576 O O . ALA A 1 200 ? 12.086 8.453 3.83 1 90.12 200 ALA A O 1
ATOM 1577 N N . TYR A 1 201 ? 11.945 10.688 4.605 1 82.81 201 TYR A N 1
ATOM 1578 C CA . TYR A 1 201 ? 11.25 11.148 3.41 1 82.81 201 TYR A CA 1
ATOM 1579 C C . TYR A 1 201 ? 12.109 12.117 2.609 1 82.81 201 TYR A C 1
ATOM 1581 O O . TYR A 1 201 ? 13.07 12.68 3.131 1 82.81 201 TYR A O 1
ATOM 1589 N N . ASP A 1 202 ? 11.898 12.305 1.309 1 64.81 202 ASP A N 1
ATOM 1590 C CA . ASP A 1 202 ? 12.461 13.352 0.462 1 64.81 202 ASP A CA 1
ATOM 1591 C C . ASP A 1 202 ? 13.93 13.07 0.144 1 64.81 202 ASP A C 1
ATOM 1593 O O . ASP A 1 202 ? 14.781 13.953 0.268 1 64.81 202 ASP A O 1
ATOM 1597 N N . GLN A 1 203 ? 14.156 11.859 0.127 1 57.84 203 GLN A N 1
ATOM 1598 C CA . GLN A 1 203 ? 15.5 11.641 -0.397 1 57.84 203 GLN A CA 1
ATOM 1599 C C . GLN A 1 203 ? 15.562 11.953 -1.891 1 57.84 203 GLN A C 1
ATOM 1601 O O . GLN A 1 203 ? 14.578 11.773 -2.609 1 57.84 203 GLN A O 1
ATOM 1606 N N . PRO A 1 204 ? 16.453 12.812 -2.234 1 54.56 204 PRO A N 1
ATOM 1607 C CA . PRO A 1 204 ? 16.641 13.219 -3.627 1 54.56 204 PRO A CA 1
ATOM 1608 C C . PRO A 1 204 ? 16.594 12.047 -4.602 1 54.56 204 PRO A C 1
ATOM 1610 O O . PRO A 1 204 ? 17.375 12 -5.555 1 54.56 204 PRO A O 1
ATOM 1613 N N . ARG A 1 205 ? 15.734 11.281 -4.457 1 60.72 205 ARG A N 1
ATOM 1614 C CA . ARG A 1 205 ? 15.711 10.219 -5.457 1 60.72 205 ARG A CA 1
ATOM 1615 C C . ARG A 1 205 ? 14.688 10.516 -6.551 1 60.72 205 ARG A C 1
ATOM 1617 O O . ARG A 1 205 ? 13.594 11.008 -6.266 1 60.72 205 ARG A O 1
ATOM 1624 N N . ALA A 1 206 ? 15.258 10.531 -7.766 1 70.94 206 ALA A N 1
ATOM 1625 C CA . ALA A 1 206 ? 14.391 10.672 -8.93 1 70.94 206 ALA A CA 1
ATOM 1626 C C . ALA A 1 206 ? 13.516 9.43 -9.117 1 70.94 206 ALA A C 1
ATOM 1628 O O . ALA A 1 206 ? 14.039 8.32 -9.297 1 70.94 206 ALA A O 1
ATOM 1629 N N . LEU A 1 207 ? 12.234 9.555 -8.734 1 80.19 207 LEU A N 1
ATOM 1630 C CA . LEU A 1 207 ? 11.273 8.477 -8.969 1 80.19 207 LEU A CA 1
ATOM 1631 C C . LEU A 1 207 ? 10.531 8.688 -10.281 1 80.19 207 LEU A C 1
ATOM 1633 O O . LEU A 1 207 ? 10.156 9.812 -10.617 1 80.19 207 LEU A O 1
ATOM 1637 N N . THR A 1 208 ? 10.453 7.578 -11.055 1 83.44 208 THR A N 1
ATOM 1638 C CA . THR A 1 208 ? 9.586 7.617 -12.227 1 83.44 208 THR A CA 1
ATOM 1639 C C . THR A 1 208 ? 8.125 7.781 -11.812 1 83.44 208 THR A C 1
ATOM 1641 O O . THR A 1 208 ? 7.785 7.598 -10.641 1 83.44 208 THR A O 1
ATOM 1644 N N . GLN A 1 209 ? 7.273 8.133 -12.742 1 81.69 209 GLN A N 1
ATOM 1645 C CA . GLN A 1 209 ? 5.855 8.266 -12.438 1 81.69 209 GLN A CA 1
ATOM 1646 C C . GLN A 1 209 ? 5.277 6.949 -11.922 1 81.69 209 GLN A C 1
ATOM 1648 O O . GLN A 1 209 ? 4.492 6.941 -10.977 1 81.69 209 GLN A O 1
ATOM 1653 N N . ALA A 1 210 ? 5.68 5.883 -12.555 1 87.12 210 ALA A N 1
ATOM 1654 C CA . ALA A 1 210 ? 5.211 4.566 -12.133 1 87.12 210 ALA A CA 1
ATOM 1655 C C . ALA A 1 210 ? 5.625 4.27 -10.695 1 87.12 210 ALA A C 1
ATOM 1657 O O . ALA A 1 210 ? 4.852 3.693 -9.93 1 87.12 210 ALA A O 1
ATOM 1658 N N . GLN A 1 211 ? 6.855 4.668 -10.344 1 89.44 211 GLN A N 1
ATOM 1659 C CA . GLN A 1 211 ? 7.348 4.457 -8.984 1 89.44 211 GLN A CA 1
ATOM 1660 C C . GLN A 1 211 ? 6.629 5.367 -7.992 1 89.44 211 GLN A C 1
ATOM 1662 O O . GLN A 1 211 ? 6.402 4.984 -6.84 1 89.44 211 GLN A O 1
ATOM 1667 N N . ARG A 1 212 ? 6.207 6.504 -8.445 1 86.94 212 ARG A N 1
ATOM 1668 C CA . ARG A 1 212 ? 5.531 7.461 -7.578 1 86.94 212 ARG A CA 1
ATOM 1669 C C . ARG A 1 212 ? 4.133 6.98 -7.219 1 86.94 212 ARG A C 1
ATOM 1671 O O . ARG A 1 212 ? 3.611 7.305 -6.148 1 86.94 212 ARG A O 1
ATOM 1678 N N . TRP A 1 213 ? 3.527 6.191 -8.109 1 91.06 213 TRP A N 1
ATOM 1679 C CA . TRP A 1 213 ? 2.234 5.605 -7.773 1 91.06 213 TRP A CA 1
ATOM 1680 C C . TRP A 1 213 ? 2.354 4.691 -6.555 1 91.06 213 TRP A C 1
ATOM 1682 O O . TRP A 1 213 ? 1.402 4.551 -5.785 1 91.06 213 TRP A O 1
ATOM 1692 N N . LEU A 1 214 ? 3.549 4.129 -6.367 1 93.94 214 LEU A N 1
ATOM 1693 C CA . LEU A 1 214 ? 3.764 3.146 -5.312 1 93.94 214 LEU A CA 1
ATOM 1694 C C . LEU A 1 214 ? 4.391 3.795 -4.082 1 93.94 214 LEU A C 1
ATOM 1696 O O . LEU A 1 214 ? 4.312 3.252 -2.979 1 93.94 214 LEU A O 1
ATOM 1700 N N . ASN A 1 215 ? 5.008 4.887 -4.301 1 92.25 215 ASN A N 1
ATOM 1701 C CA . ASN A 1 215 ? 5.73 5.598 -3.252 1 92.25 215 ASN A CA 1
ATOM 1702 C C . ASN A 1 215 ? 5.59 7.113 -3.4 1 92.25 215 ASN A C 1
ATOM 1704 O O . ASN A 1 215 ? 6.574 7.809 -3.662 1 92.25 215 ASN A O 1
ATOM 1708 N N . PRO A 1 216 ? 4.379 7.578 -3.123 1 87.94 216 PRO A N 1
ATOM 1709 C CA . PRO A 1 216 ? 4.062 8.977 -3.412 1 87.94 216 PRO A CA 1
ATOM 1710 C C . PRO A 1 216 ? 4.84 9.953 -2.525 1 87.94 216 PRO A C 1
ATOM 1712 O O . PRO A 1 216 ? 5.086 11.094 -2.924 1 87.94 216 PRO A O 1
ATOM 1715 N N . LEU A 1 217 ? 5.289 9.492 -1.377 1 84.38 217 LEU A N 1
ATOM 1716 C CA . LEU A 1 217 ? 5.895 10.414 -0.417 1 84.38 217 LEU A CA 1
ATOM 1717 C C . LEU A 1 217 ? 7.414 10.258 -0.404 1 84.38 217 LEU A C 1
ATOM 1719 O O . LEU A 1 217 ? 8.102 10.945 0.355 1 84.38 217 LEU A O 1
ATOM 1723 N N . GLY A 1 218 ? 7.891 9.406 -1.239 1 86.88 218 GLY A N 1
ATOM 1724 C CA . GLY A 1 218 ? 9.328 9.18 -1.288 1 86.88 218 GLY A CA 1
ATOM 1725 C C . GLY A 1 218 ? 9.867 8.523 -0.033 1 86.88 218 GLY A C 1
ATOM 1726 O O . GLY A 1 218 ? 10.945 8.875 0.444 1 86.88 218 GLY A O 1
ATOM 1727 N N . PHE A 1 219 ? 9.047 7.695 0.577 1 92.25 219 PHE A N 1
ATOM 1728 C CA . PHE A 1 219 ? 9.469 6.914 1.732 1 92.25 219 PHE A CA 1
ATOM 1729 C C . PHE A 1 219 ? 10.688 6.062 1.394 1 92.25 219 PHE A C 1
ATOM 1731 O O . PHE A 1 219 ? 10.703 5.375 0.37 1 92.25 219 PHE A O 1
ATOM 1738 N N . ALA A 1 220 ? 11.766 6.152 2.285 1 93.94 220 ALA A N 1
ATOM 1739 C CA . ALA A 1 220 ? 12.977 5.367 2.053 1 93.94 220 ALA A CA 1
ATOM 1740 C C . ALA A 1 220 ? 13.531 4.812 3.361 1 93.94 220 ALA A C 1
ATOM 1742 O O . ALA A 1 220 ? 13.75 5.559 4.316 1 93.94 220 ALA A O 1
ATOM 1743 N N . VAL A 1 221 ? 13.703 3.52 3.365 1 97.12 221 VAL A N 1
ATOM 1744 C CA . VAL A 1 221 ? 14.32 2.877 4.523 1 97.12 221 VAL A CA 1
ATOM 1745 C C . VAL A 1 221 ? 15.828 3.088 4.484 1 97.12 221 VAL A C 1
ATOM 1747 O O . VAL A 1 221 ? 16.484 2.785 3.482 1 97.12 221 VAL A O 1
ATOM 1750 N N . THR A 1 222 ? 16.359 3.57 5.574 1 95.5 222 THR A N 1
ATOM 1751 C CA . THR A 1 222 ? 17.766 3.922 5.605 1 95.5 222 THR A CA 1
ATOM 1752 C C . THR A 1 222 ? 18.562 2.922 6.445 1 95.5 222 THR A C 1
ATOM 1754 O O . THR A 1 222 ? 19.781 2.869 6.367 1 95.5 222 THR A O 1
ATOM 1757 N N . SER A 1 223 ? 17.922 2.217 7.238 1 96.81 223 SER A N 1
ATOM 1758 C CA . SER A 1 223 ? 18.516 1.13 8.008 1 96.81 223 SER A CA 1
ATOM 1759 C C . SER A 1 223 ? 17.5 0.048 8.32 1 96.81 223 SER A C 1
ATOM 1761 O O . SER A 1 223 ? 16.328 0.349 8.578 1 96.81 223 SER A O 1
ATOM 1763 N N . TYR A 1 224 ? 17.922 -1.176 8.305 1 98.31 224 TYR A N 1
ATOM 1764 C CA . TYR A 1 224 ? 17.031 -2.309 8.531 1 98.31 224 TYR A CA 1
ATOM 1765 C C . TYR A 1 224 ? 17.734 -3.41 9.312 1 98.31 224 TYR A C 1
ATOM 1767 O O . TYR A 1 224 ? 18.797 -3.875 8.906 1 98.31 224 TYR A O 1
ATOM 1775 N N . ARG A 1 225 ? 17.125 -3.729 10.422 1 97.38 225 ARG A N 1
ATOM 1776 C CA . ARG A 1 225 ? 17.609 -4.848 11.227 1 97.38 225 ARG A CA 1
ATOM 1777 C C . ARG A 1 225 ? 16.453 -5.711 11.711 1 97.38 225 ARG A C 1
ATOM 1779 O O . ARG A 1 225 ? 15.422 -5.191 12.141 1 97.38 225 ARG A O 1
ATOM 1786 N N . VAL A 1 226 ? 16.594 -7.012 11.586 1 97.31 226 VAL A N 1
ATOM 1787 C CA . VAL A 1 226 ? 15.547 -7.934 12.016 1 97.31 226 VAL A CA 1
ATOM 1788 C C . VAL A 1 226 ? 16.125 -8.984 12.953 1 97.31 226 VAL A C 1
ATOM 1790 O O . VAL A 1 226 ? 17.203 -9.523 12.688 1 97.31 226 VAL A O 1
ATOM 1793 N N . ASP A 1 227 ? 15.359 -9.258 14.039 1 94.44 227 ASP A N 1
ATOM 1794 C CA . ASP A 1 227 ? 15.789 -10.242 15.023 1 94.44 227 ASP A CA 1
ATOM 1795 C C . ASP A 1 227 ? 14.633 -11.148 15.43 1 94.44 227 ASP A C 1
ATOM 1797 O O . ASP A 1 227 ? 13.5 -10.695 15.578 1 94.44 227 ASP A O 1
ATOM 1801 N N . ALA A 1 228 ? 15 -12.438 15.641 1 93.62 228 ALA A N 1
ATOM 1802 C CA . ALA A 1 228 ? 13.992 -13.375 16.141 1 93.62 228 ALA A CA 1
ATOM 1803 C C . ALA A 1 228 ? 13.727 -13.141 17.625 1 93.62 228 ALA A C 1
ATOM 1805 O O . ALA A 1 228 ? 14.648 -12.875 18.406 1 93.62 228 ALA A O 1
ATOM 1806 N N . GLU A 1 229 ? 12.43 -13.125 17.922 1 88.19 229 GLU A N 1
ATOM 1807 C CA . GLU A 1 229 ? 12.094 -13.07 19.328 1 88.19 229 GLU A CA 1
ATOM 1808 C C . GLU A 1 229 ? 12.25 -14.438 19.984 1 88.19 229 GLU A C 1
ATOM 1810 O O . GLU A 1 229 ? 11.812 -15.453 19.438 1 88.19 229 GLU A O 1
ATOM 1815 N N . ALA A 1 230 ? 13.352 -14.719 20.75 1 69.56 230 ALA A N 1
ATOM 1816 C CA . ALA A 1 230 ? 13.625 -15.977 21.438 1 69.56 230 ALA A CA 1
ATOM 1817 C C . ALA A 1 230 ? 12.367 -16.5 22.125 1 69.56 230 ALA A C 1
ATOM 1819 O O . ALA A 1 230 ? 11.711 -15.773 22.875 1 69.56 230 ALA A O 1
ATOM 1820 N N . GLY A 1 231 ? 11.383 -16.984 21.375 1 54.56 231 GLY A N 1
ATOM 1821 C CA . GLY A 1 231 ? 10.32 -17.641 22.125 1 54.56 231 GLY A CA 1
ATOM 1822 C C . GLY A 1 231 ? 10.836 -18.578 23.203 1 54.56 231 GLY A C 1
ATOM 1823 O O . GLY A 1 231 ? 11.961 -19.078 23.109 1 54.56 231 GLY A O 1
ATOM 1824 N N . GLN A 1 232 ? 10.438 -18.359 24.5 1 42.16 232 GLN A N 1
ATOM 1825 C CA . GLN A 1 232 ? 10.672 -19.359 25.531 1 42.16 232 GLN A CA 1
ATOM 1826 C C . GLN A 1 232 ? 10.352 -20.75 25.016 1 42.16 232 GLN A C 1
ATOM 1828 O O . GLN A 1 232 ? 9.273 -21 24.484 1 42.16 232 GLN A O 1
ATOM 1833 N N . PRO A 1 233 ? 11.438 -21.703 25.125 1 33.59 233 PRO A N 1
ATOM 1834 C CA . PRO A 1 233 ? 11 -23.109 25.156 1 33.59 233 PRO A CA 1
ATOM 1835 C C . PRO A 1 233 ? 9.789 -23.328 26.062 1 33.59 233 PRO A C 1
ATOM 1837 O O . PRO A 1 233 ? 9.57 -22.547 27 1 33.59 233 PRO A O 1
ATOM 1840 N N . MET B 1 1 ? -3.105 113.438 63.938 1 32.06 1 MET B N 1
ATOM 1841 C CA . MET B 1 1 ? -4.086 112.438 63.5 1 32.06 1 MET B CA 1
ATOM 1842 C C . MET B 1 1 ? -3.531 111.625 62.375 1 32.06 1 MET B C 1
ATOM 1844 O O . MET B 1 1 ? -3.139 112.125 61.344 1 32.06 1 MET B O 1
ATOM 1848 N N . PRO B 1 2 ? -2.891 110.375 62.719 1 40.22 2 PRO B N 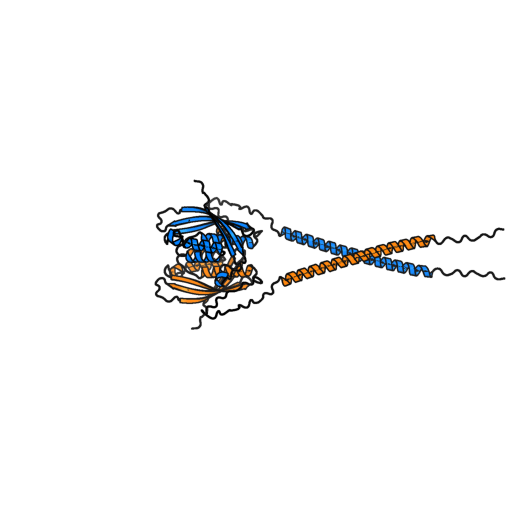1
ATOM 1849 C CA . PRO B 1 2 ? -2.051 109.562 61.812 1 40.22 2 PRO B CA 1
ATOM 1850 C C . PRO B 1 2 ? -2.826 109 60.625 1 40.22 2 PRO B C 1
ATOM 1852 O O . PRO B 1 2 ? -4.043 108.812 60.719 1 40.22 2 PRO B O 1
ATOM 1855 N N . ASP B 1 3 ? -2.297 109.25 59.406 1 42.06 3 ASP B N 1
ATOM 1856 C CA . ASP B 1 3 ? -2.875 108.938 58.094 1 42.06 3 ASP B CA 1
ATOM 1857 C C . ASP B 1 3 ? -3.064 107.438 57.906 1 42.06 3 ASP B C 1
ATOM 1859 O O . ASP B 1 3 ? -2.129 106.625 58.094 1 42.06 3 ASP B O 1
ATOM 1863 N N . PRO B 1 4 ? -4.262 106.75 58.031 1 46.41 4 PRO B N 1
ATOM 1864 C CA . PRO B 1 4 ? -4.5 105.312 58 1 46.41 4 PRO B CA 1
ATOM 1865 C C . PRO B 1 4 ? -4.152 104.688 56.656 1 46.41 4 PRO B C 1
ATOM 1867 O O . PRO B 1 4 ? -4.602 105.188 55.594 1 46.41 4 PRO B O 1
ATOM 1870 N N . ARG B 1 5 ? -2.879 104.188 56.562 1 48.72 5 ARG B N 1
ATOM 1871 C CA . ARG B 1 5 ? -2.441 103.625 55.281 1 48.72 5 ARG B CA 1
ATOM 1872 C C . ARG B 1 5 ? -3.314 102.438 54.906 1 48.72 5 ARG B C 1
ATOM 1874 O O . ARG B 1 5 ? -3.664 101.625 55.75 1 48.72 5 ARG B O 1
ATOM 1881 N N . PRO B 1 6 ? -3.994 102.438 53.656 1 44.56 6 PRO B N 1
ATOM 1882 C CA . PRO B 1 6 ? -4.906 101.375 53.219 1 44.56 6 PRO B CA 1
ATOM 1883 C C . PRO B 1 6 ? -4.207 100.062 53 1 44.56 6 PRO B C 1
ATOM 1885 O O . PRO B 1 6 ? -3.031 100 52.594 1 44.56 6 PRO B O 1
ATOM 1888 N N . LEU B 1 7 ? -4.398 98.938 53.812 1 41.41 7 LEU B N 1
ATOM 1889 C CA . LEU B 1 7 ? -3.924 97.562 53.75 1 41.41 7 LEU B CA 1
ATOM 1890 C C . LEU B 1 7 ? -4.238 96.938 52.375 1 41.41 7 LEU B C 1
ATOM 1892 O O . LEU B 1 7 ? -5.398 96.938 51.969 1 41.41 7 LEU B O 1
ATOM 1896 N N . THR B 1 8 ? -3.328 97.125 51.375 1 41.53 8 THR B N 1
ATOM 1897 C CA . THR B 1 8 ? -3.441 96.5 50.062 1 41.53 8 THR B CA 1
ATOM 1898 C C . THR B 1 8 ? -3.457 94.938 50.219 1 41.53 8 THR B C 1
ATOM 1900 O O . THR B 1 8 ? -2.596 94.375 50.875 1 41.53 8 THR B O 1
ATOM 1903 N N . PRO B 1 9 ? -4.621 94.188 50.125 1 43.25 9 PRO B N 1
ATOM 1904 C CA . PRO B 1 9 ? -4.754 92.75 50.219 1 43.25 9 PRO B CA 1
ATOM 1905 C C . PRO B 1 9 ? -3.789 92 49.312 1 43.25 9 PRO B C 1
ATOM 1907 O O . PRO B 1 9 ? -3.533 92.438 48.188 1 43.25 9 PRO B O 1
ATOM 1910 N N . ASP B 1 10 ? -2.764 91.312 49.781 1 38.47 10 ASP B N 1
ATOM 1911 C CA . ASP B 1 10 ? -1.729 90.438 49.188 1 38.47 10 ASP B CA 1
ATOM 1912 C C . ASP B 1 10 ? -2.334 89.438 48.219 1 38.47 10 ASP B C 1
ATOM 1914 O O . ASP B 1 10 ? -3.049 88.5 48.656 1 38.47 10 ASP B O 1
ATOM 1918 N N . GLN B 1 11 ? -2.762 89.75 46.938 1 42.69 11 GLN B N 1
ATOM 1919 C CA . GLN B 1 11 ? -3.312 89 45.812 1 42.69 11 GLN B CA 1
ATOM 1920 C C . GLN B 1 11 ? -2.35 87.875 45.375 1 42.69 11 GLN B C 1
ATOM 1922 O O . GLN B 1 11 ? -2.629 87.188 44.406 1 42.69 11 GLN B O 1
ATOM 1927 N N . THR B 1 12 ? -1.154 87.625 46.094 1 45.94 12 THR B N 1
ATOM 1928 C CA . THR B 1 12 ? -0.147 86.75 45.5 1 45.94 12 THR B CA 1
ATOM 1929 C C . THR B 1 12 ? -0.511 85.312 45.75 1 45.94 12 THR B C 1
ATOM 1931 O O . THR B 1 12 ? 0.02 84.375 45.062 1 45.94 12 THR B O 1
ATOM 1934 N N . HIS B 1 13 ? -1.368 85 46.719 1 47.56 13 HIS B N 1
ATOM 1935 C CA . HIS B 1 13 ? -1.485 83.562 47.062 1 47.56 13 HIS B CA 1
ATOM 1936 C C . HIS B 1 13 ? -2.375 82.875 46.062 1 47.56 13 HIS B C 1
ATOM 1938 O O . HIS B 1 13 ? -2.439 81.625 46.062 1 47.56 13 HIS B O 1
ATOM 1944 N N . GLY B 1 14 ? -3.16 83.625 45.188 1 47.44 14 GLY B N 1
ATOM 1945 C CA . GLY B 1 14 ? -4.09 82.938 44.312 1 47.44 14 GLY B CA 1
ATOM 1946 C C . GLY B 1 14 ? -3.428 82.375 43.062 1 47.44 14 GLY B C 1
ATOM 1947 O O . GLY B 1 14 ? -4.035 81.625 42.344 1 47.44 14 GLY B O 1
ATOM 1948 N N . ARG B 1 15 ? -2.193 82.875 42.688 1 52.88 15 ARG B N 1
ATOM 1949 C CA . ARG B 1 15 ? -1.576 82.5 41.406 1 52.88 15 ARG B CA 1
ATOM 1950 C C . ARG B 1 15 ? -0.859 81.188 41.531 1 52.88 15 ARG B C 1
ATOM 1952 O O . ARG B 1 15 ? -0.747 80.438 40.562 1 52.88 15 ARG B O 1
ATOM 1959 N N . GLY B 1 16 ? -0.45 80.875 42.719 1 51.16 16 GLY B N 1
ATOM 1960 C CA . GLY B 1 16 ? 0.336 79.625 42.875 1 51.16 16 GLY B CA 1
ATOM 1961 C C . GLY B 1 16 ? -0.487 78.375 42.719 1 51.16 16 GLY B C 1
ATOM 1962 O O . GLY B 1 16 ? -0.013 77.375 42.156 1 51.16 16 GLY B O 1
ATOM 1963 N N . HIS B 1 17 ? -1.716 78.375 43.281 1 53.38 17 HIS B N 1
ATOM 1964 C CA . HIS B 1 17 ? -2.531 77.188 43.25 1 53.38 17 HIS B CA 1
ATOM 1965 C C . HIS B 1 17 ? -3.055 76.938 41.844 1 53.38 17 HIS B C 1
ATOM 1967 O O . HIS B 1 17 ? -3.219 75.75 41.438 1 53.38 17 HIS B O 1
ATOM 1973 N N . ALA B 1 18 ? -3.281 78.062 41.062 1 56.06 18 ALA B N 1
ATOM 1974 C CA . ALA B 1 18 ? -3.795 77.875 39.719 1 56.06 18 ALA B CA 1
ATOM 1975 C C . ALA B 1 18 ? -2.715 77.375 38.781 1 56.06 18 ALA B C 1
ATOM 1977 O O . ALA B 1 18 ? -2.99 76.5 37.906 1 56.06 18 ALA B O 1
ATOM 1978 N N . GLU B 1 19 ? -1.54 77.75 39.031 1 54.19 19 GLU B N 1
ATOM 1979 C CA . GLU B 1 19 ? -0.458 77.25 38.156 1 54.19 19 GLU B CA 1
ATOM 1980 C C . GLU B 1 19 ? -0.141 75.812 38.406 1 54.19 19 GLU B C 1
ATOM 1982 O O . GLU B 1 19 ? 0.175 75.062 37.5 1 54.19 19 GLU B O 1
ATOM 1987 N N . ALA B 1 20 ? -0.26 75.375 39.688 1 56.62 20 ALA B N 1
ATOM 1988 C CA . ALA B 1 20 ? 0.015 74 40 1 56.62 20 ALA B CA 1
ATOM 1989 C C . ALA B 1 20 ? -1.077 73.062 39.469 1 56.62 20 ALA B C 1
ATOM 1991 O O . ALA B 1 20 ? -0.792 72 39 1 56.62 20 ALA B O 1
ATOM 1992 N N . ALA B 1 21 ? -2.336 73.562 39.5 1 56.38 21 ALA B N 1
ATOM 1993 C CA . ALA B 1 21 ? -3.449 72.812 38.969 1 56.38 21 ALA B CA 1
ATOM 1994 C C . ALA B 1 21 ? -3.352 72.625 37.438 1 56.38 21 ALA B C 1
ATOM 1996 O O . ALA B 1 21 ? -3.648 71.562 36.906 1 56.38 21 ALA B O 1
ATOM 1997 N N . VAL B 1 22 ? -2.902 73.75 36.812 1 56.44 22 VAL B N 1
ATOM 1998 C CA . VAL B 1 22 ? -2.744 73.688 35.344 1 56.44 22 VAL B CA 1
ATOM 1999 C C . VAL B 1 22 ? -1.585 72.75 34.969 1 56.44 22 VAL B C 1
ATOM 2001 O O . VAL B 1 22 ? -1.673 72 34 1 56.44 22 VAL B O 1
ATOM 2004 N N . ASP B 1 23 ? -0.547 72.75 35.844 1 56.72 23 ASP B N 1
ATOM 2005 C CA . ASP B 1 23 ? 0.594 71.875 35.594 1 56.72 23 ASP B CA 1
ATOM 2006 C C . ASP B 1 23 ? 0.221 70.438 35.781 1 56.72 23 ASP B C 1
ATOM 2008 O O . ASP B 1 23 ? 0.631 69.562 35 1 56.72 23 ASP B O 1
ATOM 2012 N N . TRP B 1 24 ? -0.642 70.188 36.844 1 58.12 24 TRP B N 1
ATOM 2013 C CA . TRP B 1 24 ? -1.077 68.875 37.125 1 58.12 24 TRP B CA 1
ATOM 2014 C C . TRP B 1 24 ? -2.023 68.375 36.031 1 58.12 24 TRP B C 1
ATOM 2016 O O . TRP B 1 24 ? -1.902 67.25 35.562 1 58.12 24 TRP B O 1
ATOM 2026 N N . GLU B 1 25 ? -2.865 69.312 35.594 1 57.03 25 GLU B N 1
ATOM 2027 C CA . GLU B 1 25 ? -3.781 68.938 34.531 1 57.03 25 GLU B CA 1
ATOM 2028 C C . GLU B 1 25 ? -3.035 68.75 33.219 1 57.03 25 GLU B C 1
ATOM 2030 O O . GLU B 1 25 ? -3.328 67.875 32.438 1 57.03 25 GLU B O 1
ATOM 2035 N N . ALA B 1 26 ? -2.061 69.625 33 1 57.62 26 ALA B N 1
ATOM 2036 C CA . ALA B 1 26 ? -1.241 69.5 31.781 1 57.62 26 ALA B CA 1
ATOM 2037 C C . ALA B 1 26 ? -0.377 68.25 31.812 1 57.62 26 ALA B C 1
ATOM 2039 O O . ALA B 1 26 ? -0.209 67.562 30.797 1 57.62 26 ALA B O 1
ATOM 2040 N N . SER B 1 27 ? 0.038 67.812 33 1 60.28 27 SER B N 1
ATOM 2041 C CA . SER B 1 27 ? 0.83 66.625 33.156 1 60.28 27 SER B CA 1
ATOM 2042 C C . SER B 1 27 ? -0.024 65.375 32.938 1 60.28 27 SER B C 1
ATOM 2044 O O . SER B 1 27 ? 0.433 64.375 32.375 1 60.28 27 SER B O 1
ATOM 2046 N N . ARG B 1 28 ? -1.256 65.5 33.406 1 57.72 28 ARG B N 1
ATOM 2047 C CA . ARG B 1 28 ? -2.164 64.375 33.25 1 57.72 28 ARG B CA 1
ATOM 2048 C C . ARG B 1 28 ? -2.572 64.188 31.781 1 57.72 28 ARG B C 1
ATOM 2050 O O . ARG B 1 28 ? -2.656 63.062 31.266 1 57.72 28 ARG B O 1
ATOM 2057 N N . LEU B 1 29 ? -2.781 65.312 31.25 1 57.53 29 LEU B N 1
ATOM 2058 C CA . LEU B 1 29 ? -3.143 65.312 29.844 1 57.53 29 LEU B CA 1
ATOM 2059 C C . LEU B 1 29 ? -1.967 64.812 28.984 1 57.53 29 LEU B C 1
ATOM 2061 O O . LEU B 1 29 ? -2.15 64.125 28.016 1 57.53 29 LEU B O 1
ATOM 2065 N N . TYR B 1 30 ? -0.76 65.188 29.406 1 57.66 30 TYR B N 1
ATOM 2066 C CA . TYR B 1 30 ? 0.453 64.75 28.719 1 57.66 30 TYR B CA 1
ATOM 2067 C C . TYR B 1 30 ? 0.667 63.25 28.891 1 57.66 30 TYR B C 1
ATOM 2069 O O . TYR B 1 30 ? 1.016 62.562 27.938 1 57.66 30 TYR B O 1
ATOM 2077 N N . ARG B 1 31 ? 0.308 62.75 30.016 1 58.56 31 ARG B N 1
ATOM 2078 C CA . ARG B 1 31 ? 0.447 61.312 30.266 1 58.56 31 ARG B CA 1
ATOM 2079 C C . ARG B 1 31 ? -0.61 60.531 29.516 1 58.56 31 ARG B C 1
ATOM 2081 O O . ARG B 1 31 ? -0.326 59.438 28.984 1 58.56 31 ARG B O 1
ATOM 2088 N N . LEU B 1 32 ? -1.705 61.094 29.484 1 59.22 32 LEU B N 1
ATOM 2089 C CA . LEU B 1 32 ? -2.777 60.438 28.75 1 59.22 32 LEU B CA 1
ATOM 2090 C C . LEU B 1 32 ? -2.504 60.469 27.25 1 59.22 32 LEU B C 1
ATOM 2092 O O . LEU B 1 32 ? -2.766 59.469 26.547 1 59.22 32 LEU B O 1
ATOM 2096 N N . ALA B 1 33 ? -2.014 61.562 26.812 1 60.22 33 ALA B N 1
ATOM 2097 C CA . ALA B 1 33 ? -1.651 61.656 25.406 1 60.22 33 ALA B CA 1
ATOM 2098 C C . ALA B 1 33 ? -0.494 60.75 25.062 1 60.22 33 ALA B C 1
ATOM 2100 O O . ALA B 1 33 ? -0.481 60.125 24 1 60.22 33 ALA B O 1
ATOM 2101 N N . GLN B 1 34 ? 0.384 60.5 25.969 1 62.53 34 GLN B N 1
ATOM 2102 C CA . GLN B 1 34 ? 1.495 59.594 25.766 1 62.53 34 GLN B CA 1
ATOM 2103 C C . GLN B 1 34 ? 1.012 58.125 25.781 1 62.53 34 GLN B C 1
ATOM 2105 O O . GLN B 1 34 ? 1.489 57.312 25 1 62.53 34 GLN B O 1
ATOM 2110 N N . SER B 1 35 ? 0.068 58.031 26.625 1 61.81 35 SER B N 1
ATOM 2111 C CA . SER B 1 35 ? -0.502 56.688 26.703 1 61.81 35 SER B CA 1
ATOM 2112 C C . SER B 1 35 ? -1.298 56.344 25.438 1 61.81 35 SER B C 1
ATOM 2114 O O . SER B 1 35 ? -1.221 55.219 24.938 1 61.81 35 SER B O 1
ATOM 2116 N N . GLU B 1 36 ? -1.935 57.344 25.062 1 62.31 36 GLU B N 1
ATOM 2117 C CA . GLU B 1 36 ? -2.674 57.156 23.828 1 62.31 36 GLU B CA 1
ATOM 2118 C C . GLU B 1 36 ? -1.73 56.906 22.656 1 62.31 36 GLU B C 1
ATOM 2120 O O . GLU B 1 36 ? -1.981 56.031 21.828 1 62.31 36 GLU B O 1
ATOM 2125 N N . ARG B 1 37 ? -0.707 57.656 22.656 1 63.97 37 ARG B N 1
ATOM 2126 C CA . ARG B 1 37 ? 0.267 57.438 21.578 1 63.97 37 ARG B CA 1
ATOM 2127 C C . ARG B 1 37 ? 0.909 56.062 21.688 1 63.97 37 ARG B C 1
ATOM 2129 O O . ARG B 1 37 ? 1.132 55.406 20.672 1 63.97 37 ARG B O 1
ATOM 2136 N N . ARG B 1 38 ? 1.031 55.656 22.844 1 65.19 38 ARG B N 1
ATOM 2137 C CA . ARG B 1 38 ? 1.611 54.312 23.062 1 65.19 38 ARG B CA 1
ATOM 2138 C C . ARG B 1 38 ? 0.622 53.219 22.672 1 65.19 38 ARG B C 1
ATOM 2140 O O . ARG B 1 38 ? 1.007 52.219 22.094 1 65.19 38 ARG B O 1
ATOM 2147 N N . ALA B 1 39 ? -0.58 53.531 23 1 61.88 39 ALA B N 1
ATOM 2148 C CA . ALA B 1 39 ? -1.619 52.531 22.672 1 61.88 39 ALA B CA 1
ATOM 2149 C C . ALA B 1 39 ? -1.808 52.438 21.156 1 61.88 39 ALA B C 1
ATOM 2151 O O . ALA B 1 39 ? -1.939 51.312 20.625 1 61.88 39 ALA B O 1
ATOM 2152 N N . TRP B 1 40 ? -1.777 53.469 20.562 1 63.88 40 TRP B N 1
ATOM 2153 C CA . TRP B 1 40 ? -1.914 53.469 19.109 1 63.88 40 TRP B CA 1
ATOM 2154 C C . TRP B 1 40 ? -0.681 52.844 18.453 1 63.88 40 TRP B C 1
ATOM 2156 O O . TRP B 1 40 ? -0.793 52.156 17.453 1 63.88 40 TRP B O 1
ATOM 2166 N N . THR B 1 41 ? 0.438 53.031 19.047 1 67.56 41 THR B N 1
ATOM 2167 C CA . THR B 1 41 ? 1.656 52.406 18.547 1 67.56 41 THR B CA 1
ATOM 2168 C C . THR B 1 41 ? 1.58 50.875 18.688 1 67.56 41 THR B C 1
ATOM 2170 O O . THR B 1 41 ? 1.954 50.156 17.766 1 67.56 41 THR B O 1
ATOM 2173 N N . VAL B 1 42 ? 1.052 50.469 19.75 1 64.44 42 VAL B N 1
ATOM 2174 C CA . VAL B 1 42 ? 0.911 49.031 19.984 1 64.44 42 VAL B CA 1
ATOM 2175 C C . VAL B 1 42 ? -0.158 48.469 19.047 1 64.44 42 VAL B C 1
ATOM 2177 O O . VAL B 1 42 ? 0.007 47.375 18.5 1 64.44 42 VAL B O 1
ATOM 2180 N N . ALA B 1 43 ? -1.18 49.188 18.812 1 63.47 43 ALA B N 1
ATOM 2181 C CA . ALA B 1 43 ? -2.238 48.75 17.906 1 63.47 43 ALA B CA 1
ATOM 2182 C C . ALA B 1 43 ? -1.721 48.625 16.469 1 63.47 43 ALA B C 1
ATOM 2184 O O . ALA B 1 43 ? -1.99 47.656 15.781 1 63.47 43 ALA B O 1
ATOM 2185 N N . TRP B 1 44 ? -1.014 49.625 16.078 1 68.06 44 TRP B N 1
ATOM 2186 C CA . TRP B 1 44 ? -0.461 49.594 14.719 1 68.06 44 TRP B CA 1
ATOM 2187 C C . TRP B 1 44 ? 0.567 48.469 14.578 1 68.06 44 TRP B C 1
ATOM 2189 O O . TRP B 1 44 ? 0.628 47.812 13.547 1 68.06 44 TRP B O 1
ATOM 2199 N N . ALA B 1 45 ? 1.275 48.25 15.586 1 67.75 45 ALA B N 1
ATOM 2200 C CA . ALA B 1 45 ? 2.238 47.156 15.578 1 67.75 45 ALA B CA 1
ATOM 2201 C C . ALA B 1 45 ? 1.529 45.812 15.508 1 67.75 45 ALA B C 1
ATOM 2203 O O . ALA B 1 45 ? 1.946 44.938 14.766 1 67.75 45 ALA B O 1
ATOM 2204 N N . ALA B 1 46 ? 0.5 45.719 16.234 1 64.5 46 ALA B N 1
ATOM 2205 C CA . ALA B 1 46 ? -0.289 44.469 16.219 1 64.5 46 ALA B CA 1
ATOM 2206 C C . ALA B 1 46 ? -0.94 44.25 14.852 1 64.5 46 ALA B C 1
ATOM 2208 O O . ALA B 1 46 ? -0.967 43.125 14.352 1 64.5 46 ALA B O 1
ATOM 2209 N N . LEU B 1 47 ? -1.438 45.219 14.258 1 64.56 47 LEU B N 1
ATOM 2210 C CA . LEU B 1 47 ? -2.012 45.156 12.922 1 64.56 47 LEU B CA 1
ATOM 2211 C C . LEU B 1 47 ? -0.947 44.781 11.891 1 64.56 47 LEU B C 1
ATOM 2213 O O . LEU B 1 47 ? -1.204 43.969 10.984 1 64.56 47 LEU B O 1
ATOM 2217 N N . ALA B 1 48 ? 0.159 45.312 11.977 1 70.12 48 ALA B N 1
ATOM 2218 C CA . ALA B 1 48 ? 1.262 45 11.078 1 70.12 48 ALA B CA 1
ATOM 2219 C C . ALA B 1 48 ? 1.655 43.531 11.211 1 70.12 48 ALA B C 1
ATOM 2221 O O . ALA B 1 48 ? 1.866 42.844 10.211 1 70.12 48 ALA B O 1
ATOM 2222 N N . VAL B 1 49 ? 1.754 43.094 12.367 1 66.31 49 VAL B N 1
ATOM 2223 C CA . VAL B 1 49 ? 2.084 41.688 12.609 1 66.31 49 VAL B CA 1
ATOM 2224 C C . VAL B 1 49 ? 0.98 40.781 12.047 1 66.31 49 VAL B C 1
ATOM 2226 O O . VAL B 1 49 ? 1.26 39.75 11.438 1 66.31 49 VAL B O 1
ATOM 2229 N N . THR B 1 50 ? -0.224 41.094 12.203 1 62.94 50 THR B N 1
ATOM 2230 C CA . THR B 1 50 ? -1.354 40.344 11.641 1 62.94 50 THR B CA 1
ATOM 2231 C C . THR B 1 50 ? -1.291 40.344 10.117 1 62.94 50 THR B C 1
ATOM 2233 O O . THR B 1 50 ? -1.482 39.312 9.484 1 62.94 50 THR B O 1
ATOM 2236 N N . ALA B 1 51 ? -1.142 41.438 9.523 1 66.44 51 ALA B N 1
ATOM 2237 C CA . ALA B 1 51 ? -1.024 41.531 8.07 1 66.44 51 ALA B CA 1
ATOM 2238 C C . ALA B 1 51 ? 0.144 40.688 7.562 1 66.44 51 ALA B C 1
ATOM 2240 O O . ALA B 1 51 ? 0.013 39.969 6.57 1 66.44 51 ALA B O 1
ATOM 2241 N N . LEU B 1 52 ? 1.222 40.781 8.211 1 62.97 52 LEU B N 1
ATOM 2242 C CA . LEU B 1 52 ? 2.387 39.969 7.848 1 62.97 52 LEU B CA 1
ATOM 2243 C C . LEU B 1 52 ? 2.09 38.469 7.984 1 62.97 52 LEU B C 1
ATOM 2245 O O . LEU B 1 52 ? 2.516 37.688 7.148 1 62.97 52 LEU B O 1
ATOM 2249 N N . SER B 1 53 ? 1.453 38.125 8.969 1 58 53 SER B N 1
ATOM 2250 C CA . SER B 1 53 ? 1.034 36.719 9.156 1 58 53 SER B CA 1
ATOM 2251 C C . SER B 1 53 ? 0.09 36.281 8.039 1 58 53 SER B C 1
ATOM 2253 O O . SER B 1 53 ? 0.212 35.156 7.527 1 58 53 SER B O 1
ATOM 2255 N N . LEU B 1 54 ? -0.791 37.062 7.684 1 58.12 54 LEU B N 1
ATOM 2256 C CA . LEU B 1 54 ? -1.702 36.75 6.586 1 58.12 54 LEU B CA 1
ATOM 2257 C C . LEU B 1 54 ? -0.943 36.625 5.27 1 58.12 54 LEU B C 1
ATOM 2259 O O . LEU B 1 54 ? -1.233 35.75 4.465 1 58.12 54 LEU B O 1
ATOM 2263 N N . ILE B 1 55 ? -0.136 37.5 4.98 1 57.81 55 ILE B N 1
ATOM 2264 C CA . ILE B 1 55 ? 0.705 37.438 3.793 1 57.81 55 ILE B CA 1
ATOM 2265 C C . ILE B 1 55 ? 1.535 36.156 3.83 1 57.81 55 ILE B C 1
ATOM 2267 O O . ILE B 1 55 ? 1.668 35.469 2.816 1 57.81 55 ILE B O 1
ATOM 2271 N N . ALA B 1 56 ? 2.066 35.875 4.938 1 51.66 56 ALA B N 1
ATOM 2272 C CA . ALA B 1 56 ? 2.816 34.625 5.086 1 51.66 56 ALA B CA 1
ATOM 2273 C C . ALA B 1 56 ? 1.939 33.406 4.777 1 51.66 56 ALA B C 1
ATOM 2275 O O . ALA B 1 56 ? 2.367 32.5 4.074 1 51.66 56 ALA B O 1
ATOM 2276 N N . ILE B 1 57 ? 0.821 33.406 5.301 1 46.81 57 ILE B N 1
ATOM 2277 C CA . ILE B 1 57 ? -0.139 32.344 5.031 1 46.81 57 ILE B CA 1
ATOM 2278 C C . ILE B 1 57 ? -0.472 32.312 3.543 1 46.81 57 ILE B C 1
ATOM 2280 O O . ILE B 1 57 ? -0.504 31.234 2.928 1 46.81 57 ILE B O 1
ATOM 2284 N N . ALA B 1 58 ? -0.803 33.406 2.984 1 49.28 58 ALA B N 1
ATOM 2285 C CA . ALA B 1 58 ? -1.136 33.5 1.565 1 49.28 58 ALA B CA 1
ATOM 2286 C C . ALA B 1 58 ? 0.036 33.062 0.693 1 49.28 58 ALA B C 1
ATOM 2288 O O . ALA B 1 58 ? -0.161 32.438 -0.362 1 49.28 58 ALA B O 1
ATOM 2289 N N . THR B 1 59 ? 1.14 33.5 1.082 1 43.66 59 THR B N 1
ATOM 2290 C CA . THR B 1 59 ? 2.307 33.062 0.322 1 43.66 59 THR B CA 1
ATOM 2291 C C . THR B 1 59 ? 2.572 31.562 0.542 1 43.66 59 THR B C 1
ATOM 2293 O O . THR B 1 59 ? 3.266 30.922 -0.253 1 43.66 59 THR B O 1
ATOM 2296 N N . MET B 1 60 ? 2.199 31.172 1.739 1 33.78 60 MET B N 1
ATOM 2297 C CA . MET B 1 60 ? 2.287 29.75 2.012 1 33.78 60 MET B CA 1
ATOM 2298 C C . MET B 1 60 ? 1.186 28.984 1.282 1 33.78 60 MET B C 1
ATOM 2300 O O . MET B 1 60 ? 1.24 27.766 1.174 1 33.78 60 MET B O 1
ATOM 2304 N N . LEU B 1 61 ? 0.066 29.641 0.967 1 35.12 61 LEU B N 1
ATOM 2305 C CA . LEU B 1 61 ? -0.907 29.031 0.06 1 35.12 61 LEU B CA 1
ATOM 2306 C C . LEU B 1 61 ? -0.292 28.781 -1.313 1 35.12 61 LEU B C 1
ATOM 2308 O O . LEU B 1 61 ? 0.161 29.734 -1.973 1 35.12 61 LEU B O 1
ATOM 2312 N N . PRO B 1 62 ? 0.388 27.781 -1.515 1 32.34 62 PRO B N 1
ATOM 2313 C CA . PRO B 1 62 ? 0.996 27.531 -2.824 1 32.34 62 PRO B CA 1
ATOM 2314 C C . PRO B 1 62 ? 0.054 27.844 -3.982 1 32.34 62 PRO B C 1
ATOM 2316 O O . PRO B 1 62 ? -1.146 27.578 -3.902 1 32.34 62 PRO B O 1
ATOM 2319 N N . LEU B 1 63 ? 0.129 29.031 -4.574 1 31.73 63 LEU B N 1
ATOM 2320 C CA . LEU B 1 63 ? -0.3 29.109 -5.965 1 31.73 63 LEU B CA 1
ATOM 2321 C C . LEU B 1 63 ? -0.063 27.781 -6.68 1 31.73 63 LEU B C 1
ATOM 2323 O O . LEU B 1 63 ? 1.061 27.281 -6.699 1 31.73 63 LEU B O 1
ATOM 2327 N N . LYS B 1 64 ? -1.051 26.984 -6.672 1 31.14 64 LYS B N 1
ATOM 2328 C CA . LYS B 1 64 ? -1.128 25.688 -7.363 1 31.14 64 LYS B CA 1
ATOM 2329 C C . LYS B 1 64 ? -0.554 25.797 -8.773 1 31.14 64 LYS B C 1
ATOM 2331 O O . LYS B 1 64 ? -1.116 26.484 -9.633 1 31.14 64 LYS B O 1
ATOM 2336 N N . THR B 1 65 ? 0.771 26.062 -8.898 1 27.55 65 THR B N 1
ATOM 2337 C CA . THR B 1 65 ? 1.442 26.078 -10.195 1 27.55 65 THR B CA 1
ATOM 2338 C C . THR B 1 65 ? 1.178 24.781 -10.953 1 27.55 65 THR B C 1
ATOM 2340 O O . THR B 1 65 ? 1.159 23.703 -10.367 1 27.55 65 THR B O 1
ATOM 2343 N N . THR B 1 66 ? 0.511 24.922 -12.055 1 27.25 66 THR B N 1
ATOM 2344 C CA . THR B 1 66 ? 0.391 23.953 -13.133 1 27.25 66 THR B CA 1
ATOM 2345 C C . THR B 1 66 ? 1.749 23.344 -13.469 1 27.25 66 THR B C 1
ATOM 2347 O O . THR B 1 66 ? 2.701 24.062 -13.773 1 27.25 66 THR B O 1
ATOM 2350 N N . ILE B 1 67 ? 2.119 22.391 -12.719 1 28.64 67 ILE B N 1
ATOM 2351 C CA . ILE B 1 67 ? 3.373 21.719 -13.055 1 28.64 67 ILE B CA 1
ATOM 2352 C C . ILE B 1 67 ? 3.363 21.312 -14.531 1 28.64 67 ILE B C 1
ATOM 2354 O O . ILE B 1 67 ? 2.547 20.484 -14.945 1 28.64 67 ILE B O 1
ATOM 2358 N N . PRO B 1 68 ? 4.02 22.203 -15.328 1 27.25 68 PRO B N 1
ATOM 2359 C CA . PRO B 1 68 ? 4.18 21.75 -16.703 1 27.25 68 PRO B CA 1
ATOM 2360 C C . PRO B 1 68 ? 4.992 20.469 -16.812 1 27.25 68 PRO B C 1
ATOM 2362 O O . PRO B 1 68 ? 5.977 20.281 -16.094 1 27.25 68 PRO B O 1
ATOM 2365 N N . TYR B 1 69 ? 4.309 19.438 -16.969 1 28.19 69 TYR B N 1
ATOM 2366 C CA . TYR B 1 69 ? 4.93 18.172 -17.344 1 28.19 69 TYR B CA 1
ATOM 2367 C C . TYR B 1 69 ? 5.949 18.375 -18.453 1 28.19 69 TYR B C 1
ATOM 2369 O O . TYR B 1 69 ? 5.621 18.906 -19.516 1 28.19 69 TYR B O 1
ATOM 2377 N N . LEU B 1 70 ? 7.164 18.797 -17.969 1 26.69 70 LEU B N 1
ATOM 2378 C CA . LEU B 1 70 ? 8.172 18.828 -19.016 1 26.69 70 LEU B CA 1
ATOM 2379 C C . LEU B 1 70 ? 8.469 17.422 -19.516 1 26.69 70 LEU B C 1
ATOM 2381 O O . LEU B 1 70 ? 8.875 16.547 -18.75 1 26.69 70 LEU B O 1
ATOM 2385 N N . ILE B 1 71 ? 7.867 17.078 -20.516 1 28.31 71 ILE B N 1
ATOM 2386 C CA . ILE B 1 71 ? 8.117 15.922 -21.375 1 28.31 71 ILE B CA 1
ATOM 2387 C C . ILE B 1 71 ? 9.539 15.977 -21.906 1 28.31 71 ILE B C 1
ATOM 2389 O O . ILE B 1 71 ? 9.875 16.875 -22.703 1 28.31 71 ILE B O 1
ATOM 2393 N N . GLU B 1 72 ? 10.523 15.805 -20.953 1 28.62 72 GLU B N 1
ATOM 2394 C CA . GLU B 1 72 ? 11.773 15.688 -21.703 1 28.62 72 GLU B CA 1
ATOM 2395 C C . GLU B 1 72 ? 11.805 14.398 -22.531 1 28.62 72 GLU B C 1
ATOM 2397 O O . GLU B 1 72 ? 11.602 13.312 -22 1 28.62 72 GLU B O 1
ATOM 2402 N N . VAL B 1 73 ? 11.594 14.5 -23.672 1 28.52 73 VAL B N 1
ATOM 2403 C CA . VAL B 1 73 ? 11.773 13.539 -24.75 1 28.52 73 VAL B CA 1
ATOM 2404 C C . VAL B 1 73 ? 13.234 13.109 -24.828 1 28.52 73 VAL B C 1
ATOM 2406 O O . VAL B 1 73 ? 14.125 13.938 -25.031 1 28.52 73 VAL B O 1
ATOM 2409 N N . GLU B 1 74 ? 13.641 12.266 -23.828 1 28.42 74 GLU B N 1
ATOM 2410 C CA . GLU B 1 74 ? 14.961 11.781 -24.25 1 28.42 74 GLU B CA 1
ATOM 2411 C C . GLU B 1 74 ? 14.93 11.273 -25.688 1 28.42 74 GLU B C 1
ATOM 2413 O O . GLU B 1 74 ? 14.016 10.547 -26.078 1 28.42 74 GLU B O 1
ATOM 2418 N N . LYS B 1 75 ? 15.703 11.758 -26.562 1 31.92 75 LYS B N 1
ATOM 2419 C CA . LYS B 1 75 ? 15.938 11.5 -27.969 1 31.92 75 LYS B CA 1
ATOM 2420 C C . LYS B 1 75 ? 16.188 10.016 -28.234 1 31.92 75 LYS B C 1
ATOM 2422 O O . LYS B 1 75 ? 15.766 9.484 -29.266 1 31.92 75 LYS B O 1
ATOM 2427 N N . SER B 1 76 ? 17.156 9.414 -27.453 1 30.03 76 SER B N 1
ATOM 2428 C CA . SER B 1 76 ? 17.594 8.172 -28.078 1 30.03 76 SER B CA 1
ATOM 2429 C C . SER B 1 76 ? 16.531 7.09 -27.984 1 30.03 76 SER B C 1
ATOM 2431 O O . SER B 1 76 ? 16.203 6.445 -28.984 1 30.03 76 SER B O 1
ATOM 2433 N N . SER B 1 77 ? 16.578 6.234 -26.891 1 34.34 77 SER B N 1
ATOM 2434 C CA . SER B 1 77 ? 15.734 5.043 -26.953 1 34.34 77 SER B CA 1
ATOM 2435 C C . SER B 1 77 ? 14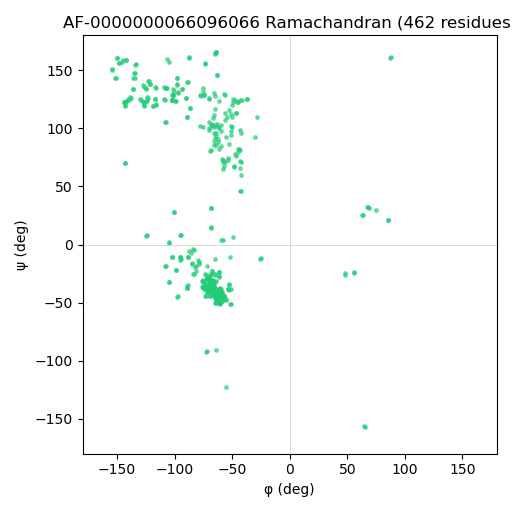.258 5.406 -26.875 1 34.34 77 SER B C 1
ATOM 2437 O O . SER B 1 77 ? 13.391 4.543 -27.031 1 34.34 77 SER B O 1
ATOM 2439 N N . GLY B 1 78 ? 13.656 6.57 -27.344 1 30.67 78 GLY B N 1
ATOM 2440 C CA . GLY B 1 78 ? 12.359 7.211 -27.453 1 30.67 78 GLY B CA 1
ATOM 2441 C C . GLY B 1 78 ? 11.57 7.191 -26.156 1 30.67 78 GLY B C 1
ATOM 2442 O O . GLY B 1 78 ? 10.398 7.566 -26.125 1 30.67 78 GLY B O 1
ATOM 2443 N N . ALA B 1 79 ? 11.891 6.242 -25.359 1 27.98 79 ALA B N 1
ATOM 2444 C CA . ALA B 1 79 ? 10.961 6.098 -24.234 1 27.98 79 ALA B CA 1
ATOM 2445 C C . ALA B 1 79 ? 11.086 7.27 -23.266 1 27.98 79 ALA B C 1
ATOM 2447 O O . ALA B 1 79 ? 12.195 7.617 -22.844 1 27.98 79 ALA B O 1
ATOM 2448 N N . ALA B 1 80 ? 10.336 8.219 -23.281 1 29.88 80 ALA B N 1
ATOM 2449 C CA . ALA B 1 80 ? 10.133 9.414 -22.469 1 29.88 80 ALA B CA 1
ATOM 2450 C C . ALA B 1 80 ? 10.086 9.062 -20.984 1 29.88 80 ALA B C 1
ATOM 2452 O O . ALA B 1 80 ? 9.18 8.359 -20.531 1 29.88 80 ALA B O 1
ATOM 2453 N N . SER B 1 81 ? 11.266 8.617 -20.469 1 29.66 81 SER B N 1
ATOM 2454 C CA . SER B 1 81 ? 11.172 8.383 -19.031 1 29.66 81 SER B CA 1
ATOM 2455 C C . SER B 1 81 ? 10.93 9.688 -18.281 1 29.66 81 SER B C 1
ATOM 2457 O O . SER B 1 81 ? 11.664 10.656 -18.453 1 29.66 81 SER B O 1
ATOM 2459 N N . VAL B 1 82 ? 9.812 10.039 -18.062 1 28.78 82 VAL B N 1
ATOM 2460 C CA . VAL B 1 82 ? 9.328 11.18 -17.297 1 28.78 82 VAL B CA 1
ATOM 2461 C C . VAL B 1 82 ? 9.945 11.156 -15.898 1 28.78 82 VAL B C 1
ATOM 2463 O O . VAL B 1 82 ? 9.711 10.219 -15.133 1 28.78 82 VAL B O 1
ATOM 2466 N N . VAL B 1 83 ? 11.195 11.5 -15.805 1 31 83 VAL B N 1
ATOM 2467 C CA . VAL B 1 83 ? 11.695 11.711 -14.445 1 31 83 VAL B CA 1
ATOM 2468 C C . VAL B 1 83 ? 11.055 12.961 -13.852 1 31 83 VAL B C 1
ATOM 2470 O O . VAL B 1 83 ? 11.242 14.07 -14.359 1 31 83 VAL B O 1
ATOM 2473 N N . THR B 1 84 ? 9.906 12.953 -13.359 1 29.2 84 THR B N 1
ATOM 2474 C CA . THR B 1 84 ? 9.188 14.047 -12.711 1 29.2 84 THR B CA 1
ATOM 2475 C C . THR B 1 84 ? 9.914 14.5 -11.453 1 29.2 84 THR B C 1
ATOM 2477 O O . THR B 1 84 ? 10.227 13.68 -10.586 1 29.2 84 THR B O 1
ATOM 2480 N N . GLN B 1 85 ? 10.766 15.438 -11.617 1 28.48 85 GLN B N 1
ATOM 2481 C CA . GLN B 1 85 ? 11.164 16.109 -10.383 1 28.48 85 GLN B CA 1
ATOM 2482 C C . GLN B 1 85 ? 9.945 16.547 -9.578 1 28.48 85 GLN B C 1
ATOM 2484 O O . GLN B 1 85 ? 9.07 17.234 -10.094 1 28.48 85 GLN B O 1
ATOM 2489 N N . PHE B 1 86 ? 9.539 15.859 -8.523 1 28.97 86 PHE B N 1
ATOM 2490 C CA . PHE B 1 86 ? 8.461 16.094 -7.574 1 28.97 86 PHE B CA 1
ATOM 2491 C C . PHE B 1 86 ? 8.609 17.469 -6.922 1 28.97 86 PHE B C 1
ATOM 2493 O O . PHE B 1 86 ? 9.609 17.734 -6.254 1 28.97 86 PHE B O 1
ATOM 2500 N N . GLU B 1 87 ? 8.383 18.547 -7.617 1 28.16 87 GLU B N 1
ATOM 2501 C CA . GLU B 1 87 ? 8.242 19.75 -6.82 1 28.16 87 GLU B CA 1
ATOM 2502 C C . GLU B 1 87 ? 7.176 19.594 -5.738 1 28.16 87 GLU B C 1
ATOM 2504 O O . GLU B 1 87 ? 6.039 19.203 -6.031 1 28.16 87 GLU B O 1
ATOM 2509 N N . PRO B 1 88 ? 7.453 19.516 -4.449 1 30.42 88 PRO B N 1
ATOM 2510 C CA . PRO B 1 88 ? 6.688 19.328 -3.215 1 30.42 88 PRO B CA 1
ATOM 2511 C C . PRO B 1 88 ? 5.52 20.312 -3.092 1 30.42 88 PRO B C 1
ATOM 2513 O O . PRO B 1 88 ? 4.863 20.375 -2.049 1 30.42 88 PRO B O 1
ATOM 2516 N N . ARG B 1 89 ? 5.363 21.344 -3.881 1 34.44 89 ARG B N 1
ATOM 2517 C CA . ARG B 1 89 ? 4.527 22.391 -3.305 1 34.44 89 ARG B CA 1
ATOM 2518 C C . ARG B 1 89 ? 3.104 21.891 -3.074 1 34.44 89 ARG B C 1
ATOM 2520 O O . ARG B 1 89 ? 2.557 22.047 -1.981 1 34.44 89 ARG B O 1
ATOM 2527 N N . ASP B 1 90 ? 2.158 22.094 -4.188 1 34.09 90 ASP B N 1
ATOM 2528 C CA . ASP B 1 90 ? 0.704 22.156 -4.062 1 34.09 90 ASP B CA 1
ATOM 2529 C C . ASP B 1 90 ? 0.129 20.766 -3.752 1 34.09 90 ASP B C 1
ATOM 2531 O O . ASP B 1 90 ? -1.089 20.578 -3.785 1 34.09 90 ASP B O 1
ATOM 2535 N N . PHE B 1 91 ? 0.717 19.625 -3.926 1 39.5 91 PHE B N 1
ATOM 2536 C CA . PHE B 1 91 ? 0.162 18.344 -3.504 1 39.5 91 PHE B CA 1
ATOM 2537 C C . PHE B 1 91 ? 0.077 18.266 -1.985 1 39.5 91 PHE B C 1
ATOM 2539 O O . PHE B 1 91 ? 1.088 18.406 -1.293 1 39.5 91 PHE B O 1
ATOM 2546 N N . THR B 1 92 ? -1.107 18.844 -1.513 1 47.75 92 THR B N 1
ATOM 2547 C CA . THR B 1 92 ? -1.283 18.5 -0.107 1 47.75 92 THR B CA 1
ATOM 2548 C C . THR B 1 92 ? -1.053 17 0.115 1 47.75 92 THR B C 1
ATOM 2550 O O . THR B 1 92 ? -1.3 16.203 -0.779 1 47.75 92 THR B O 1
ATOM 2553 N N . PRO B 1 93 ? -0.177 16.609 0.97 1 57 93 PRO B N 1
ATOM 2554 C CA . PRO B 1 93 ? -0.032 15.203 1.355 1 57 93 PRO B CA 1
ATOM 2555 C C . PRO B 1 93 ? -1.318 14.406 1.166 1 57 93 PRO B C 1
ATOM 2557 O O . PRO B 1 93 ? -1.269 13.219 0.84 1 57 93 PRO B O 1
ATOM 2560 N N . ASP B 1 94 ? -2.473 15.18 0.901 1 74.69 94 ASP B N 1
ATOM 2561 C CA . ASP B 1 94 ? -3.752 14.484 0.801 1 74.69 94 ASP B CA 1
ATOM 2562 C C . ASP B 1 94 ? -4.023 14.039 -0.634 1 74.69 94 ASP B C 1
ATOM 2564 O O . ASP B 1 94 ? -4.496 12.922 -0.864 1 74.69 94 ASP B O 1
ATOM 2568 N N . THR B 1 95 ? -3.607 14.945 -1.657 1 84.5 95 THR B N 1
ATOM 2569 C CA . THR B 1 95 ? -3.854 14.594 -3.051 1 84.5 95 THR B CA 1
ATOM 2570 C C . THR B 1 95 ? -2.977 13.422 -3.479 1 84.5 95 THR B C 1
ATOM 2572 O O . THR B 1 95 ? -3.447 12.5 -4.148 1 84.5 95 THR B O 1
ATOM 2575 N N . LEU B 1 96 ? -1.687 13.492 -3.094 1 85.94 96 LEU B N 1
ATOM 2576 C CA . LEU B 1 96 ? -0.771 12.406 -3.424 1 85.94 96 LEU B CA 1
ATOM 2577 C C . LEU B 1 96 ? -1.243 11.094 -2.809 1 85.94 96 LEU B C 1
ATOM 2579 O O . LEU B 1 96 ? -1.197 10.047 -3.461 1 85.94 96 LEU B O 1
ATOM 2583 N N . MET B 1 97 ? -1.771 11.219 -1.63 1 90.12 97 MET B N 1
ATOM 2584 C CA . MET B 1 97 ? -2.23 10 -0.965 1 90.12 97 MET B CA 1
ATOM 2585 C C . MET B 1 97 ? -3.543 9.516 -1.568 1 90.12 97 MET B C 1
ATOM 2587 O O . MET B 1 97 ? -3.764 8.305 -1.691 1 90.12 97 MET B O 1
ATOM 2591 N N . ASN B 1 98 ? -4.398 10.469 -1.938 1 93 98 ASN B N 1
ATOM 2592 C CA . ASN B 1 98 ? -5.609 10.062 -2.639 1 93 98 ASN B CA 1
ATOM 2593 C C . ASN B 1 98 ? -5.289 9.312 -3.928 1 93 98 ASN B C 1
ATOM 2595 O O . ASN B 1 98 ? -5.875 8.258 -4.203 1 93 98 ASN B O 1
ATOM 2599 N N . GLN B 1 99 ? -4.383 9.828 -4.695 1 94.19 99 GLN B N 1
ATOM 2600 C CA . GLN B 1 99 ? -3.979 9.172 -5.934 1 94.19 99 GLN B CA 1
ATOM 2601 C C . GLN B 1 99 ? -3.383 7.797 -5.66 1 94.19 99 GLN B C 1
ATOM 2603 O O . GLN B 1 99 ? -3.641 6.844 -6.398 1 94.19 99 GLN B O 1
ATOM 2608 N N . TYR B 1 100 ? -2.646 7.723 -4.59 1 94.94 100 TYR B N 1
ATOM 2609 C CA . TYR B 1 100 ? -2.076 6.441 -4.184 1 94.94 100 TYR B CA 1
ATOM 2610 C C . TYR B 1 100 ? -3.172 5.418 -3.914 1 94.94 100 TYR B C 1
ATOM 2612 O O . TYR B 1 100 ? -3.143 4.312 -4.457 1 94.94 100 TYR B O 1
ATOM 2620 N N . TRP B 1 101 ? -4.133 5.809 -3.137 1 96.38 101 TRP B N 1
ATOM 2621 C CA . TRP B 1 101 ? -5.199 4.879 -2.781 1 96.38 101 TRP B CA 1
ATOM 2622 C C . TRP B 1 101 ? -6.039 4.52 -4.004 1 96.38 101 TRP B C 1
ATOM 2624 O O . TRP B 1 101 ? -6.438 3.367 -4.176 1 96.38 101 TRP B O 1
ATOM 2634 N N . LEU B 1 102 ? -6.277 5.508 -4.859 1 98 102 LEU B N 1
ATOM 2635 C CA . LEU B 1 102 ? -7.031 5.27 -6.086 1 98 102 LEU B CA 1
ATOM 2636 C C . LEU B 1 102 ? -6.32 4.254 -6.969 1 98 102 LEU B C 1
ATOM 2638 O O . LEU B 1 102 ? -6.941 3.297 -7.445 1 98 102 LEU B O 1
ATOM 2642 N N . THR B 1 103 ? -5.039 4.441 -7.168 1 98.06 103 THR B N 1
ATOM 2643 C CA . THR B 1 103 ? -4.297 3.572 -8.07 1 98.06 103 THR B CA 1
ATOM 2644 C C . THR B 1 103 ? -4.156 2.172 -7.484 1 98.06 103 THR B C 1
ATOM 2646 O O . THR B 1 103 ? -4.242 1.177 -8.203 1 98.06 103 THR B O 1
ATOM 2649 N N . ARG B 1 104 ? -3.99 2.119 -6.094 1 97.69 104 ARG B N 1
ATOM 2650 C CA . ARG B 1 104 ? -3.898 0.816 -5.441 1 97.69 104 ARG B CA 1
ATOM 2651 C C . ARG B 1 104 ? -5.207 0.044 -5.578 1 97.69 104 ARG B C 1
ATOM 2653 O O . ARG B 1 104 ? -5.199 -1.157 -5.855 1 97.69 104 ARG B O 1
ATOM 2660 N N . TYR B 1 105 ? -6.273 0.734 -5.414 1 98.62 105 TYR B N 1
ATOM 2661 C CA . TYR B 1 105 ? -7.586 0.112 -5.508 1 98.62 105 TYR B CA 1
ATOM 2662 C C . TYR B 1 105 ? -7.848 -0.398 -6.922 1 98.62 105 TYR B C 1
ATOM 2664 O O . TYR B 1 105 ? -8.227 -1.557 -7.109 1 98.62 105 TYR B O 1
ATOM 2672 N N . VAL B 1 106 ? -7.633 0.46 -7.895 1 98.75 106 VAL B N 1
ATOM 2673 C CA . VAL B 1 106 ? -7.934 0.118 -9.281 1 98.75 106 VAL B CA 1
ATOM 2674 C C . VAL B 1 106 ? -7.023 -1.021 -9.742 1 98.75 106 VAL B C 1
ATOM 2676 O O . VAL B 1 106 ? -7.48 -1.963 -10.391 1 98.75 106 VAL B O 1
ATOM 2679 N N . ALA B 1 107 ? -5.746 -0.958 -9.414 1 98.19 107 ALA B N 1
ATOM 2680 C CA . ALA B 1 107 ? -4.812 -2.014 -9.812 1 98.19 107 ALA B CA 1
ATOM 2681 C C . ALA B 1 107 ? -5.242 -3.363 -9.242 1 98.19 107 ALA B C 1
ATOM 2683 O O . ALA B 1 107 ? -5.273 -4.363 -9.961 1 98.19 107 ALA B O 1
ATOM 2684 N N . ALA B 1 108 ? -5.598 -3.363 -7.945 1 97.88 108 ALA B N 1
ATOM 2685 C CA . ALA B 1 108 ? -6.004 -4.609 -7.301 1 97.88 108 ALA B CA 1
ATOM 2686 C C . ALA B 1 108 ? -7.312 -5.129 -7.883 1 97.88 108 ALA B C 1
ATOM 2688 O O . ALA B 1 108 ? -7.492 -6.34 -8.039 1 97.88 108 ALA B O 1
ATOM 2689 N N . ARG B 1 109 ? -8.195 -4.273 -8.203 1 98.06 109 ARG B N 1
ATOM 2690 C CA . ARG B 1 109 ? -9.531 -4.66 -8.664 1 98.06 109 ARG B CA 1
ATOM 2691 C C . ARG B 1 109 ? -9.492 -5.168 -10.102 1 98.06 109 ARG B C 1
ATOM 2693 O O . ARG B 1 109 ? -10.266 -6.055 -10.477 1 98.06 109 ARG B O 1
ATOM 2700 N N . GLU B 1 110 ? -8.57 -4.613 -10.891 1 97.12 110 GLU B N 1
ATOM 2701 C CA . GLU B 1 110 ? -8.617 -4.859 -12.336 1 97.12 110 GLU B CA 1
ATOM 2702 C C . GLU B 1 110 ? -7.574 -5.891 -12.75 1 97.12 110 GLU B C 1
ATOM 2704 O O . GLU B 1 110 ? -7.605 -6.391 -13.875 1 97.12 110 GLU B O 1
ATOM 2709 N N . ARG B 1 111 ? -6.645 -6.242 -11.836 1 96 111 ARG B N 1
ATOM 2710 C CA . ARG B 1 111 ? -5.664 -7.266 -12.188 1 96 111 ARG B CA 1
ATOM 2711 C C . ARG B 1 111 ? -6.199 -8.664 -11.883 1 96 111 ARG B C 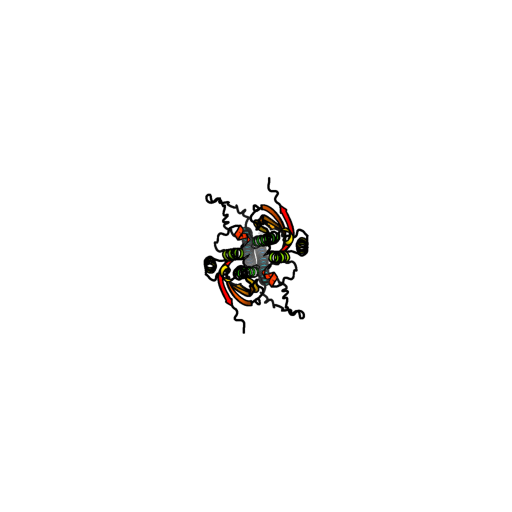1
ATOM 2713 O O . ARG B 1 111 ? -7.16 -8.812 -11.125 1 96 111 ARG B O 1
ATOM 2720 N N . TYR B 1 112 ? -5.562 -9.656 -12.531 1 94.75 112 TYR B N 1
ATOM 2721 C CA . TYR B 1 112 ? -5.895 -11.055 -12.266 1 94.75 112 TYR B CA 1
ATOM 2722 C C . TYR B 1 112 ? -4.645 -11.93 -12.305 1 94.75 112 TYR B C 1
ATOM 2724 O O . TYR B 1 112 ? -3.893 -11.906 -13.281 1 94.75 112 TYR B O 1
ATOM 2732 N N . ASP B 1 113 ? -4.422 -12.5 -11.266 1 92.19 113 ASP B N 1
ATOM 2733 C CA . ASP B 1 113 ? -3.424 -13.555 -11.125 1 92.19 113 ASP B CA 1
ATOM 2734 C C . ASP B 1 113 ? -3.912 -14.648 -10.18 1 92.19 113 ASP B C 1
ATOM 2736 O O . ASP B 1 113 ? -4.262 -14.375 -9.023 1 92.19 113 ASP B O 1
ATOM 2740 N N . TRP B 1 114 ? -3.934 -15.875 -10.703 1 89.12 114 TRP B N 1
ATOM 2741 C CA . TRP B 1 114 ? -4.484 -17 -9.961 1 89.12 114 TRP B CA 1
ATOM 2742 C C . TRP B 1 114 ? -3.85 -17.109 -8.586 1 89.12 114 TRP B C 1
ATOM 2744 O O . TRP B 1 114 ? -4.535 -17.406 -7.598 1 89.12 114 TRP B O 1
ATOM 2754 N N . HIS B 1 115 ? -2.633 -16.797 -8.43 1 85.44 115 HIS B N 1
ATOM 2755 C CA . HIS B 1 115 ? -1.883 -17.031 -7.203 1 85.44 115 HIS B CA 1
ATOM 2756 C C . HIS B 1 115 ? -2.094 -15.906 -6.199 1 85.44 115 HIS B C 1
ATOM 2758 O O . HIS B 1 115 ? -1.824 -16.078 -5.008 1 85.44 115 HIS B O 1
ATOM 2764 N N . THR B 1 116 ? -2.605 -14.766 -6.703 1 90.44 116 THR B N 1
ATOM 2765 C CA . THR B 1 116 ? -2.754 -13.641 -5.789 1 90.44 116 THR B CA 1
ATOM 2766 C C . THR B 1 116 ? -4.199 -13.141 -5.77 1 90.44 116 THR B C 1
ATOM 2768 O O . THR B 1 116 ? -4.496 -12.102 -5.176 1 90.44 116 THR B O 1
ATOM 2771 N N . ILE B 1 117 ? -5.102 -13.852 -6.41 1 93 117 ILE B N 1
ATOM 2772 C CA . ILE B 1 117 ? -6.465 -13.367 -6.602 1 93 117 ILE B CA 1
ATOM 2773 C C . ILE B 1 117 ? -7.16 -13.227 -5.25 1 93 117 ILE B C 1
ATOM 2775 O O . ILE B 1 117 ? -7.945 -12.297 -5.043 1 93 117 ILE B O 1
ATOM 2779 N N . GLN B 1 118 ? -6.938 -14.109 -4.332 1 92.06 118 GLN B N 1
ATOM 2780 C CA . GLN B 1 118 ? -7.582 -14.023 -3.027 1 92.06 118 GLN B CA 1
ATOM 2781 C C . GLN B 1 118 ? -7.125 -12.773 -2.271 1 92.06 118 GLN B C 1
ATOM 2783 O O . GLN B 1 118 ? -7.934 -12.094 -1.644 1 92.06 118 GLN B O 1
ATOM 2788 N N . HIS B 1 119 ? -5.801 -12.547 -2.326 1 92.44 119 HIS B N 1
ATOM 2789 C CA . HIS B 1 119 ? -5.277 -11.344 -1.684 1 92.44 119 HIS B CA 1
ATOM 2790 C C . HIS B 1 119 ? -5.91 -10.086 -2.268 1 92.44 119 HIS B C 1
ATOM 2792 O O . HIS B 1 119 ? -6.332 -9.195 -1.525 1 92.44 119 HIS B O 1
ATOM 2798 N N . ASP B 1 120 ? -5.953 -10.039 -3.617 1 96.06 120 ASP B N 1
ATOM 2799 C CA . ASP B 1 120 ? -6.539 -8.875 -4.27 1 96.06 120 ASP B CA 1
ATOM 2800 C C . ASP B 1 120 ? -8.023 -8.75 -3.938 1 96.06 120 ASP B C 1
ATOM 2802 O O . ASP B 1 120 ? -8.523 -7.645 -3.707 1 96.06 120 ASP B O 1
ATOM 2806 N N . TYR B 1 121 ? -8.695 -9.867 -3.918 1 96.81 121 TYR B N 1
ATOM 2807 C CA . TYR B 1 121 ? -10.117 -9.898 -3.58 1 96.81 121 TYR B CA 1
ATOM 2808 C C . TYR B 1 121 ? -10.352 -9.328 -2.188 1 96.81 121 TYR B C 1
ATOM 2810 O O . TYR B 1 121 ? -11.203 -8.453 -2.01 1 96.81 121 TYR B O 1
ATOM 2818 N N . ASP B 1 122 ? -9.625 -9.758 -1.248 1 96.69 122 ASP B N 1
ATOM 2819 C CA . ASP B 1 122 ? -9.773 -9.297 0.128 1 96.69 122 ASP B CA 1
ATOM 2820 C C . ASP B 1 122 ? -9.422 -7.82 0.255 1 96.69 122 ASP B C 1
ATOM 2822 O O . ASP B 1 122 ? -10.062 -7.086 1.008 1 96.69 122 ASP B O 1
ATOM 2826 N N . TYR B 1 123 ? -8.391 -7.445 -0.416 1 97.38 123 TYR B N 1
ATOM 2827 C CA . TYR B 1 123 ? -7.945 -6.059 -0.359 1 97.38 123 TYR B CA 1
ATOM 2828 C C . TYR B 1 123 ? -9 -5.121 -0.927 1 97.38 123 TYR B C 1
ATOM 2830 O O . TYR B 1 123 ? -9.305 -4.086 -0.33 1 97.38 123 TYR B O 1
ATOM 2838 N N . VAL B 1 124 ? -9.578 -5.449 -2.094 1 98.38 124 VAL B N 1
ATOM 2839 C CA . VAL B 1 124 ? -10.609 -4.637 -2.727 1 98.38 124 VAL B CA 1
ATOM 2840 C C . VAL B 1 124 ? -11.844 -4.566 -1.821 1 98.38 124 VAL B C 1
ATOM 2842 O O . VAL B 1 124 ? -12.43 -3.496 -1.645 1 98.38 124 VAL B O 1
ATOM 2845 N N . ARG B 1 125 ? -12.18 -5.695 -1.237 1 97.31 125 ARG B N 1
ATOM 2846 C CA . ARG B 1 125 ? -13.297 -5.711 -0.295 1 97.31 125 ARG B CA 1
ATOM 2847 C C . ARG B 1 125 ? -13.039 -4.758 0.868 1 97.31 125 ARG B C 1
ATOM 2849 O O . ARG B 1 125 ? -13.938 -4.02 1.276 1 97.31 125 ARG B O 1
ATOM 2856 N N . LEU B 1 126 ? -11.883 -4.77 1.369 1 96.19 126 LEU B N 1
ATOM 2857 C CA . LEU B 1 126 ? -11.5 -3.943 2.508 1 96.19 126 LEU B CA 1
ATOM 2858 C C . LEU B 1 126 ? -11.664 -2.463 2.184 1 96.19 126 LEU B C 1
ATOM 2860 O O . LEU B 1 126 ? -12.125 -1.684 3.021 1 96.19 126 LEU B O 1
ATOM 2864 N N . LEU B 1 127 ? -11.328 -2.029 0.938 1 97.12 127 LEU B N 1
ATOM 2865 C CA . LEU B 1 127 ? -11.305 -0.62 0.564 1 97.12 127 LEU B CA 1
ATOM 2866 C C . LEU B 1 127 ? -12.625 -0.208 -0.084 1 97.12 127 LEU B C 1
ATOM 2868 O O . LEU B 1 127 ? -12.734 0.899 -0.615 1 97.12 127 LEU B O 1
ATOM 2872 N N . SER B 1 128 ? -13.594 -1.072 -0.054 1 97.12 128 SER B N 1
ATOM 2873 C CA . SER B 1 128 ? -14.883 -0.771 -0.664 1 97.12 128 SER B CA 1
ATOM 2874 C C . SER B 1 128 ? -15.953 -0.508 0.396 1 97.12 128 SER B C 1
ATOM 2876 O O . SER B 1 128 ? -16.047 -1.238 1.385 1 97.12 128 SER B O 1
ATOM 2878 N N . ALA B 1 129 ? -16.719 0.56 0.167 1 93.62 129 ALA B N 1
ATOM 2879 C CA . ALA B 1 129 ? -17.906 0.772 0.979 1 93.62 129 ALA B CA 1
ATOM 2880 C C . ALA B 1 129 ? -18.922 -0.351 0.771 1 93.62 129 ALA B C 1
ATOM 2882 O O . ALA B 1 129 ? -18.844 -1.097 -0.207 1 93.62 129 ALA B O 1
ATOM 2883 N N . PRO B 1 130 ? -19.891 -0.474 1.602 1 92.12 130 PRO B N 1
ATOM 2884 C CA . PRO B 1 130 ? -20.781 -1.642 1.607 1 92.12 130 PRO B CA 1
ATOM 2885 C C . PRO B 1 130 ? -21.438 -1.888 0.254 1 92.12 130 PRO B C 1
ATOM 2887 O O . PRO B 1 130 ? -21.453 -3.021 -0.231 1 92.12 130 PRO B O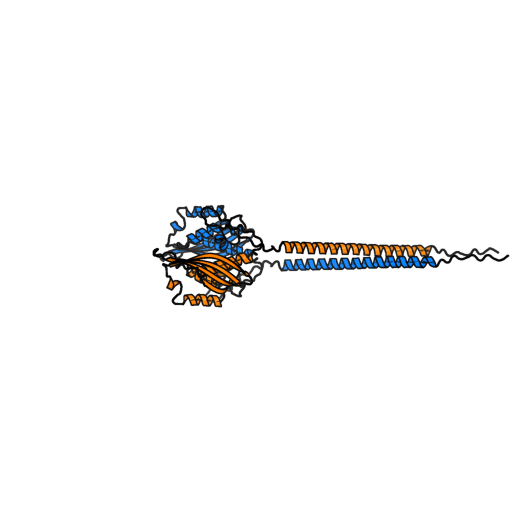 1
ATOM 2890 N N . ALA B 1 131 ? -21.984 -0.898 -0.369 1 93.88 131 ALA B N 1
ATOM 2891 C CA . ALA B 1 131 ? -22.672 -1.087 -1.642 1 93.88 131 ALA B CA 1
ATOM 2892 C C . ALA B 1 131 ? -21.703 -1.542 -2.729 1 93.88 131 ALA B C 1
ATOM 2894 O O . ALA B 1 131 ? -22.016 -2.455 -3.5 1 93.88 131 ALA B O 1
ATOM 2895 N N . VAL B 1 132 ? -20.547 -0.918 -2.787 1 96.94 132 VAL B N 1
ATOM 2896 C CA . VAL B 1 132 ? -19.531 -1.259 -3.779 1 96.94 132 VAL B CA 1
ATOM 2897 C C . VAL B 1 132 ? -18.969 -2.648 -3.484 1 96.94 132 VAL B C 1
ATOM 2899 O O . VAL B 1 132 ? -18.719 -3.428 -4.406 1 96.94 132 VAL B O 1
ATOM 2902 N N . ARG B 1 133 ? -18.828 -2.932 -2.213 1 96.31 133 ARG B N 1
ATOM 2903 C CA . ARG B 1 133 ? -18.344 -4.246 -1.788 1 96.31 133 ARG B CA 1
ATOM 2904 C C . ARG B 1 133 ? -19.312 -5.344 -2.232 1 96.31 133 ARG B C 1
ATOM 2906 O O . ARG B 1 133 ? -18.891 -6.375 -2.758 1 96.31 133 ARG B O 1
ATOM 2913 N N . HIS B 1 134 ? -20.531 -5.094 -2.021 1 95.94 134 HIS B N 1
ATOM 2914 C CA . HIS B 1 134 ? -21.547 -6.07 -2.398 1 95.94 134 HIS B CA 1
ATOM 2915 C C . HIS B 1 134 ? -21.531 -6.328 -3.9 1 95.94 134 HIS B C 1
ATOM 2917 O O . HIS B 1 134 ? -21.578 -7.48 -4.336 1 95.94 134 HIS B O 1
ATOM 2923 N N . ASP B 1 135 ? -21.484 -5.293 -4.645 1 95.88 135 ASP B N 1
ATOM 2924 C CA . ASP B 1 135 ? -21.422 -5.43 -6.098 1 95.88 135 ASP B CA 1
ATOM 2925 C C . ASP B 1 135 ? -20.188 -6.227 -6.527 1 95.88 135 ASP B C 1
ATOM 2927 O O . ASP B 1 135 ? -20.281 -7.07 -7.422 1 95.88 135 ASP B O 1
ATOM 2931 N N . TYR B 1 136 ? -19.094 -5.961 -5.891 1 97.12 136 TYR B N 1
ATOM 2932 C CA . TYR B 1 136 ? -17.844 -6.656 -6.203 1 97.12 136 TYR B CA 1
ATOM 2933 C C . TYR B 1 136 ? -17.938 -8.133 -5.852 1 97.12 136 TYR B C 1
ATOM 2935 O O . TYR B 1 136 ? -17.578 -8.992 -6.66 1 97.12 136 TYR B O 1
ATOM 2943 N N . GLU B 1 137 ? -18.5 -8.406 -4.699 1 96.25 137 GLU B N 1
ATOM 2944 C CA . GLU B 1 137 ? -18.672 -9.789 -4.254 1 96.25 137 GLU B CA 1
ATOM 2945 C C . GLU B 1 137 ? -19.609 -10.547 -5.18 1 96.25 137 GLU B C 1
ATOM 2947 O O . GLU B 1 137 ? -19.359 -11.703 -5.52 1 96.25 137 GLU B O 1
ATOM 2952 N N . THR B 1 138 ? -20.641 -9.922 -5.602 1 94.56 138 THR B N 1
ATOM 2953 C CA . THR B 1 138 ? -21.625 -10.539 -6.484 1 94.56 138 THR B CA 1
ATOM 2954 C C . THR B 1 138 ? -21.016 -10.828 -7.852 1 94.56 138 THR B C 1
ATOM 2956 O O . THR B 1 138 ? -21.359 -11.828 -8.492 1 94.56 138 THR B O 1
ATOM 2959 N N . SER B 1 139 ? -20.125 -9.945 -8.25 1 92.38 139 SER B N 1
ATOM 2960 C CA . SER B 1 139 ? -19.484 -10.164 -9.539 1 92.38 139 SER B CA 1
ATOM 2961 C C . SER B 1 139 ? -18.641 -11.43 -9.531 1 92.38 139 SER B C 1
ATOM 2963 O O . SER B 1 139 ? -18.438 -12.055 -10.57 1 92.38 139 SER B O 1
ATOM 2965 N N . TYR B 1 140 ? -18.156 -11.891 -8.414 1 93.19 140 TYR B N 1
ATOM 2966 C CA . TYR B 1 140 ? -17.328 -13.094 -8.312 1 93.19 140 TYR B CA 1
ATOM 2967 C C . TYR B 1 140 ? -18.203 -14.336 -8.156 1 93.19 140 TYR B C 1
ATOM 2969 O O . TYR B 1 140 ? -17.703 -15.461 -8.18 1 93.19 140 TYR B O 1
ATOM 2977 N N . GLU B 1 141 ? -19.438 -14.133 -8.039 1 90.44 141 GLU B N 1
ATOM 2978 C CA . GLU B 1 141 ? -20.391 -15.242 -7.992 1 90.44 141 GLU B CA 1
ATOM 2979 C C . GLU B 1 141 ? -20.969 -15.523 -9.375 1 90.44 141 GLU B C 1
ATOM 2981 O O . GLU B 1 141 ? -21.594 -16.562 -9.586 1 90.44 141 GLU B O 1
ATOM 2986 N N . ALA B 1 142 ? -20.766 -14.664 -10.211 1 87.31 142 ALA B N 1
ATOM 2987 C CA . ALA B 1 142 ? -21.281 -14.781 -11.57 1 87.31 142 ALA B CA 1
ATOM 2988 C C . ALA B 1 142 ? -20.5 -15.828 -12.367 1 87.31 142 ALA B C 1
ATOM 2990 O O . ALA B 1 142 ? -19.375 -16.156 -12.016 1 87.31 142 ALA B O 1
ATOM 2991 N N . PRO B 1 143 ? -21.078 -16.422 -13.398 1 86.25 143 PRO B N 1
ATOM 2992 C CA . PRO B 1 143 ? -20.406 -17.422 -14.234 1 86.25 143 PRO B CA 1
ATOM 2993 C C . PRO B 1 143 ? -19.172 -16.859 -14.938 1 86.25 143 PRO B C 1
ATOM 2995 O O . PRO B 1 143 ? -18.266 -17.609 -15.297 1 86.25 143 PRO B O 1
ATOM 2998 N N . ASP B 1 144 ? -19.156 -15.578 -15.102 1 84.56 144 ASP B N 1
ATOM 2999 C CA . ASP B 1 144 ? -18.031 -14.953 -15.781 1 84.56 144 ASP B CA 1
ATOM 3000 C C . ASP B 1 144 ? -17.062 -14.328 -14.781 1 84.56 144 ASP B C 1
ATOM 3002 O O . ASP B 1 144 ? -16.328 -13.391 -15.109 1 84.56 144 ASP B O 1
ATOM 3006 N N . ALA B 1 145 ? -17.047 -14.914 -13.602 1 88.31 145 ALA B N 1
ATOM 3007 C CA . ALA B 1 145 ? -16.109 -14.438 -12.594 1 88.31 145 ALA B CA 1
ATOM 3008 C C . ALA B 1 145 ? -14.664 -14.656 -13.055 1 88.31 145 ALA B C 1
ATOM 3010 O O . ALA B 1 145 ? -14.375 -15.617 -13.773 1 88.31 145 ALA B O 1
ATOM 3011 N N . PRO B 1 146 ? -13.789 -13.742 -12.672 1 86.88 146 PRO B N 1
ATOM 3012 C CA . PRO B 1 146 ? -12.414 -13.805 -13.156 1 86.88 146 PRO B CA 1
ATOM 3013 C C . PRO B 1 146 ? -11.758 -15.164 -12.906 1 86.88 146 PRO B C 1
ATOM 3015 O O . PRO B 1 146 ? -11.023 -15.672 -13.758 1 86.88 146 PRO B O 1
ATOM 3018 N N . ASP B 1 147 ? -12.016 -15.797 -11.758 1 85 147 ASP B N 1
ATOM 3019 C CA . ASP B 1 147 ? -11.391 -17.078 -11.438 1 85 147 ASP B CA 1
ATOM 3020 C C . ASP B 1 147 ? -11.93 -18.188 -12.328 1 85 147 ASP B C 1
ATOM 3022 O O . ASP B 1 147 ? -11.227 -19.156 -12.609 1 85 147 ASP B O 1
ATOM 3026 N N . ARG B 1 148 ? -13.133 -18.062 -12.805 1 84.81 148 ARG B N 1
ATOM 3027 C CA . ARG B 1 148 ? -13.742 -19.047 -13.695 1 84.81 148 ARG B CA 1
ATOM 3028 C C . ARG B 1 148 ? -13.438 -18.719 -15.156 1 84.81 148 ARG B C 1
ATOM 3030 O O . ARG B 1 148 ? -13.211 -19.625 -15.961 1 84.81 148 ARG B O 1
ATOM 3037 N N . LYS B 1 149 ? -13.406 -17.453 -15.414 1 85.12 149 LYS B N 1
ATOM 3038 C CA . LYS B 1 149 ? -13.203 -16.984 -16.781 1 85.12 149 LYS B CA 1
ATOM 3039 C C . LYS B 1 149 ? -11.758 -17.203 -17.234 1 85.12 149 LYS B C 1
ATOM 3041 O O . LYS B 1 149 ? -11.516 -17.641 -18.359 1 85.12 149 LYS B O 1
ATOM 3046 N N . TYR B 1 150 ? -10.766 -16.922 -16.484 1 85.38 150 TYR B N 1
ATOM 3047 C CA . TYR B 1 150 ? -9.375 -16.938 -16.906 1 85.38 150 TYR B CA 1
ATOM 3048 C C . TYR B 1 150 ? -8.648 -18.156 -16.359 1 85.38 150 TYR B C 1
ATOM 3050 O O . TYR B 1 150 ? -7.73 -18.688 -17 1 85.38 150 TYR B O 1
ATOM 3058 N N . GLY B 1 151 ? -9.008 -18.656 -15.18 1 82.69 151 GLY B N 1
ATOM 3059 C CA . GLY B 1 151 ? -8.336 -19.797 -14.586 1 82.69 151 GLY B CA 1
ATOM 3060 C C . GLY B 1 151 ? -6.891 -19.516 -14.219 1 82.69 151 GLY B C 1
ATOM 3061 O O . GLY B 1 151 ? -6.496 -18.359 -14.07 1 82.69 151 GLY B O 1
ATOM 3062 N N . ALA B 1 152 ? -5.938 -20.531 -14.078 1 84.12 152 ALA B N 1
ATOM 3063 C CA . ALA B 1 152 ? -4.562 -20.422 -13.602 1 84.12 152 ALA B CA 1
ATOM 3064 C C . ALA B 1 152 ? -3.607 -20.109 -14.75 1 84.12 152 ALA B C 1
ATOM 3066 O O . ALA B 1 152 ? -2.475 -19.672 -14.523 1 84.12 152 ALA B O 1
ATOM 3067 N N . GLY B 1 153 ? -4.086 -20.203 -15.914 1 83.12 153 GLY B N 1
ATOM 3068 C CA . GLY B 1 153 ? -3.195 -20.062 -17.047 1 83.12 153 GLY B CA 1
ATOM 3069 C C . GLY B 1 153 ? -3.174 -18.641 -17.609 1 83.12 153 GLY B C 1
ATOM 3070 O O . GLY B 1 153 ? -2.373 -18.328 -18.5 1 83.12 153 GLY B O 1
ATOM 3071 N N . THR B 1 154 ? -4.082 -17.812 -17.172 1 88.31 154 THR B N 1
ATOM 3072 C CA . THR B 1 154 ? -4.188 -16.469 -17.719 1 88.31 154 THR B CA 1
ATOM 3073 C C . THR B 1 154 ? -3.908 -15.43 -16.625 1 88.31 154 THR B C 1
ATOM 3075 O O . THR B 1 154 ? -4.328 -15.594 -15.477 1 88.31 154 THR B O 1
ATOM 3078 N N . THR B 1 155 ? -3.109 -14.445 -17 1 91.69 155 THR B N 1
ATOM 3079 C CA . THR B 1 155 ? -2.869 -13.328 -16.094 1 91.69 155 THR B CA 1
ATOM 3080 C C . THR B 1 155 ? -3.279 -12.008 -16.75 1 91.69 155 THR B C 1
ATOM 3082 O O . THR B 1 155 ? -3.102 -11.828 -17.953 1 91.69 155 THR B O 1
ATOM 3085 N N . LEU B 1 156 ? -3.92 -11.133 -16.031 1 93.75 156 LEU B N 1
ATOM 3086 C CA . LEU B 1 156 ? -4.203 -9.75 -16.422 1 93.75 156 LEU B CA 1
ATOM 3087 C C . LEU B 1 156 ? -3.34 -8.773 -15.633 1 93.75 156 LEU B C 1
ATOM 3089 O O . LEU B 1 156 ? -3.572 -8.555 -14.445 1 93.75 156 LEU B O 1
ATOM 3093 N N . ALA B 1 157 ? -2.348 -8.242 -16.344 1 94.12 157 ALA B N 1
ATOM 3094 C CA . ALA B 1 157 ? -1.495 -7.234 -15.719 1 94.12 157 ALA B CA 1
ATOM 3095 C C . ALA B 1 157 ? -2.068 -5.836 -15.922 1 94.12 157 ALA B C 1
ATOM 3097 O O . ALA B 1 157 ? -2.615 -5.527 -16.984 1 94.12 157 ALA B O 1
ATOM 3098 N N . VAL B 1 158 ? -1.976 -5.023 -14.883 1 96.25 158 VAL B N 1
ATOM 3099 C CA . VAL B 1 158 ? -2.486 -3.656 -14.938 1 96.25 158 VAL B CA 1
ATOM 3100 C C . VAL B 1 158 ? -1.336 -2.668 -14.75 1 96.25 158 VAL B C 1
ATOM 3102 O O . VAL B 1 158 ? -0.542 -2.795 -13.82 1 96.25 158 VAL B O 1
ATOM 3105 N N . LYS B 1 159 ? -1.205 -1.763 -15.695 1 94.94 159 LYS B N 1
ATOM 3106 C CA . LYS B 1 159 ? -0.251 -0.66 -15.602 1 94.94 159 LYS B CA 1
ATOM 3107 C C . LYS B 1 159 ? -0.969 0.686 -15.562 1 94.94 159 LYS B C 1
ATOM 3109 O O . LYS B 1 159 ? -1.719 1.024 -16.484 1 94.94 159 LYS B O 1
ATOM 3114 N N . ILE B 1 160 ? -0.741 1.438 -14.5 1 96.44 160 ILE B N 1
ATOM 3115 C CA . ILE B 1 160 ? -1.375 2.742 -14.344 1 96.44 160 ILE B CA 1
ATOM 3116 C C . ILE B 1 160 ? -0.705 3.756 -15.273 1 96.44 160 ILE B C 1
ATOM 3118 O O . ILE B 1 160 ? 0.523 3.859 -15.305 1 96.44 160 ILE B O 1
ATOM 3122 N N . LEU B 1 161 ? -1.496 4.414 -16.016 1 91.69 161 LEU B N 1
ATOM 3123 C CA . LEU B 1 161 ? -0.994 5.438 -16.922 1 91.69 161 LEU B CA 1
ATOM 3124 C C . LEU B 1 161 ? -1.126 6.824 -16.297 1 91.69 161 LEU B C 1
ATOM 3126 O O . LEU B 1 161 ? -0.22 7.652 -16.422 1 91.69 161 LEU B O 1
ATOM 3130 N N . SER B 1 162 ? -2.256 7.059 -15.719 1 92.69 162 SER B N 1
ATOM 3131 C CA . SER B 1 162 ? -2.502 8.352 -15.078 1 92.69 162 SER B CA 1
ATOM 3132 C C . SER B 1 162 ? -3.551 8.227 -13.977 1 92.69 162 SER B C 1
ATOM 3134 O O . SER B 1 162 ? -4.371 7.309 -13.992 1 92.69 162 SER B O 1
ATOM 3136 N N . ALA B 1 163 ? -3.439 9.078 -12.984 1 94.75 163 ALA B N 1
ATOM 3137 C CA . ALA B 1 163 ? -4.406 9.203 -11.891 1 94.75 163 ALA B CA 1
ATOM 3138 C C . ALA B 1 163 ? -4.66 10.664 -11.547 1 94.75 163 ALA B C 1
ATOM 3140 O O . ALA B 1 163 ? -3.725 11.414 -11.273 1 94.75 163 ALA B O 1
ATOM 3141 N N . ILE B 1 164 ? -5.934 11.008 -11.547 1 92.75 164 ILE B N 1
ATOM 3142 C CA . ILE B 1 164 ? -6.305 12.391 -11.289 1 92.75 164 ILE B CA 1
ATOM 3143 C C . ILE B 1 164 ? -7.289 12.453 -10.117 1 92.75 164 ILE B C 1
ATOM 3145 O O . ILE B 1 164 ? -8.289 11.734 -10.109 1 92.75 164 ILE B O 1
ATOM 3149 N N . ASP B 1 165 ? -6.98 13.188 -9.102 1 92.62 165 ASP B N 1
ATOM 3150 C CA . ASP B 1 165 ? -7.914 13.539 -8.039 1 92.62 165 ASP B CA 1
ATOM 3151 C C . ASP B 1 165 ? -8.672 14.828 -8.383 1 92.62 165 ASP B C 1
ATOM 3153 O O . ASP B 1 165 ? -8.086 15.914 -8.383 1 92.62 165 ASP B O 1
ATOM 3157 N N . HIS B 1 166 ? -9.938 14.695 -8.656 1 90.5 166 HIS B N 1
ATOM 3158 C CA . HIS B 1 166 ? -10.727 15.836 -9.102 1 90.5 166 HIS B CA 1
ATOM 3159 C C . HIS B 1 166 ? -11.219 16.672 -7.918 1 90.5 166 HIS B C 1
ATOM 3161 O O . HIS B 1 166 ? -11.867 17.703 -8.102 1 90.5 166 HIS B O 1
ATOM 3167 N N . GLY B 1 167 ? -10.945 16.188 -6.75 1 85.38 167 GLY B N 1
ATOM 3168 C CA . GLY B 1 167 ? -11.469 16.828 -5.559 1 85.38 167 GLY B CA 1
ATOM 3169 C C . GLY B 1 167 ? -12.844 16.328 -5.164 1 85.38 167 GLY B C 1
ATOM 3170 O O . GLY B 1 167 ? -13.5 15.617 -5.934 1 85.38 167 GLY B O 1
ATOM 3171 N N . LYS B 1 168 ? -13.227 16.562 -3.891 1 87.19 168 LYS B N 1
ATOM 3172 C CA . LYS B 1 168 ? -14.539 16.219 -3.354 1 87.19 168 LYS B CA 1
ATOM 3173 C C . LYS B 1 168 ? -14.766 14.703 -3.383 1 87.19 168 LYS B C 1
ATOM 3175 O O . LYS B 1 168 ? -15.875 14.242 -3.66 1 87.19 168 LYS B O 1
ATOM 3180 N N . GLY B 1 169 ? -13.734 14.008 -3.365 1 90.38 169 GLY B N 1
ATOM 3181 C CA . GLY B 1 169 ? -13.852 12.57 -3.209 1 90.38 169 GLY B CA 1
ATOM 3182 C C . GLY B 1 169 ? -14.078 11.844 -4.52 1 90.38 169 GLY B C 1
ATOM 3183 O O . GLY B 1 169 ? -14.711 10.781 -4.547 1 90.38 169 GLY B O 1
ATOM 3184 N N . VAL B 1 170 ? -13.734 12.461 -5.621 1 93.69 170 VAL B N 1
ATOM 3185 C CA . VAL B 1 170 ? -13.867 11.805 -6.922 1 93.69 170 VAL B CA 1
ATOM 3186 C C . VAL B 1 170 ? -12.523 11.812 -7.645 1 93.69 170 VAL B C 1
ATOM 3188 O O . VAL B 1 170 ? -11.805 12.812 -7.621 1 93.69 170 VAL B O 1
ATOM 3191 N N . GLY B 1 171 ? -12.125 10.68 -8.219 1 96.88 171 GLY B N 1
ATOM 3192 C CA . GLY B 1 171 ? -10.906 10.562 -9 1 96.88 171 GLY B CA 1
ATOM 3193 C C . GLY B 1 171 ? -11.055 9.648 -10.211 1 96.88 171 GLY B C 1
ATOM 3194 O O . GLY B 1 171 ? -12.023 8.898 -10.305 1 96.88 171 GLY B O 1
ATOM 3195 N N . THR B 1 172 ? -10.164 9.844 -11.156 1 97.12 172 THR B N 1
ATOM 3196 C CA . THR B 1 172 ? -10.109 8.977 -12.336 1 97.12 172 THR B CA 1
ATOM 3197 C C . THR B 1 172 ? -8.727 8.344 -12.477 1 97.12 172 THR B C 1
ATOM 3199 O O . THR B 1 172 ? -7.711 8.992 -12.211 1 97.12 172 THR B O 1
ATOM 3202 N N . VAL B 1 173 ? -8.711 7.109 -12.859 1 97.94 173 VAL B N 1
ATOM 3203 C CA . VAL B 1 173 ? -7.477 6.363 -13.086 1 97.94 173 VAL B CA 1
ATOM 3204 C C . VAL B 1 173 ? -7.488 5.754 -14.492 1 97.94 173 VAL B C 1
ATOM 3206 O O . VAL B 1 173 ? -8.398 5 -14.836 1 97.94 173 VAL B O 1
ATOM 3209 N N . ARG B 1 174 ? -6.516 6.148 -15.297 1 95.56 174 ARG B N 1
ATOM 3210 C CA . ARG B 1 174 ? -6.309 5.559 -16.625 1 95.56 174 ARG B CA 1
ATOM 3211 C C . ARG B 1 174 ? -5.242 4.473 -16.578 1 95.56 174 ARG B C 1
ATOM 3213 O O . ARG B 1 174 ? -4.172 4.672 -15.992 1 95.56 174 ARG B O 1
ATOM 3220 N N . PHE B 1 175 ? -5.613 3.281 -17.172 1 96.38 175 PHE B N 1
ATOM 3221 C CA . PHE B 1 175 ? -4.676 2.17 -17.047 1 96.38 175 PHE B CA 1
ATOM 3222 C C . PHE B 1 175 ? -4.746 1.269 -18.281 1 96.38 175 PHE B C 1
ATOM 3224 O O . PHE B 1 175 ? -5.727 1.302 -19.031 1 96.38 175 PHE B O 1
ATOM 3231 N N . VAL B 1 176 ? -3.672 0.573 -18.516 1 95.56 176 VAL B N 1
ATOM 3232 C CA . VAL B 1 176 ? -3.605 -0.45 -19.547 1 95.56 176 VAL B CA 1
ATOM 3233 C C . VAL B 1 176 ? -3.74 -1.835 -18.922 1 95.56 176 VAL B C 1
ATOM 3235 O O . VAL B 1 176 ? -3.117 -2.123 -17.906 1 95.56 176 VAL B O 1
ATOM 3238 N N . ARG B 1 177 ? -4.621 -2.609 -19.422 1 95.06 177 ARG B N 1
ATOM 3239 C CA . ARG B 1 177 ? -4.758 -4.012 -19.047 1 95.06 177 ARG B CA 1
ATOM 3240 C C . ARG B 1 177 ? -4.152 -4.926 -20.109 1 95.06 177 ARG B C 1
ATOM 3242 O O . ARG B 1 177 ? -4.488 -4.816 -21.297 1 95.06 177 ARG B O 1
ATOM 3249 N N . THR B 1 178 ? -3.236 -5.773 -19.703 1 93.69 178 THR B N 1
ATOM 3250 C CA . THR B 1 178 ? -2.576 -6.688 -20.641 1 93.69 178 THR B CA 1
ATOM 3251 C C . THR B 1 178 ? -2.842 -8.141 -20.25 1 93.69 178 THR B C 1
ATOM 3253 O O . THR B 1 178 ? -2.51 -8.562 -19.141 1 93.69 178 THR B O 1
ATOM 3256 N N . ARG B 1 179 ? -3.473 -8.867 -21.141 1 91.81 179 ARG B N 1
ATOM 3257 C CA . ARG B 1 179 ? -3.744 -10.281 -20.922 1 91.81 179 ARG B CA 1
ATOM 3258 C C . ARG B 1 179 ? -2.604 -11.141 -21.453 1 91.81 179 ARG B C 1
ATOM 3260 O O . ARG B 1 179 ? -2.146 -10.953 -22.594 1 91.81 179 ARG B O 1
ATOM 3267 N N . ARG B 1 180 ? -2.102 -11.984 -20.578 1 88.62 180 ARG B N 1
ATOM 3268 C CA . ARG B 1 180 ? -1.081 -12.945 -20.969 1 88.62 180 ARG B CA 1
ATOM 3269 C C . ARG B 1 180 ? -1.524 -14.375 -20.656 1 88.62 180 ARG B C 1
ATOM 3271 O O . ARG B 1 180 ? -1.914 -14.672 -19.531 1 88.62 180 ARG B O 1
ATOM 3278 N N . ASP B 1 181 ? -1.479 -15.188 -21.656 1 83.5 181 ASP B N 1
ATOM 3279 C CA . ASP B 1 181 ? -1.843 -16.594 -21.469 1 83.5 181 ASP B CA 1
ATOM 3280 C C . ASP B 1 181 ? -0.599 -17.469 -21.344 1 83.5 181 ASP B C 1
ATOM 3282 O O . ASP B 1 181 ? 0.431 -17.188 -21.969 1 83.5 181 ASP B O 1
ATOM 3286 N N . ALA B 1 182 ? -0.504 -18.391 -20.328 1 72.62 182 ALA B N 1
ATOM 3287 C CA . ALA B 1 182 ? 0.629 -19.281 -20.062 1 72.62 182 ALA B CA 1
ATOM 3288 C C . ALA B 1 182 ? 1.037 -20.047 -21.328 1 72.62 182 ALA B C 1
ATOM 3290 O O . ALA B 1 182 ? 2.213 -20.375 -21.5 1 72.62 182 ALA B O 1
ATOM 3291 N N . ASP B 1 183 ? 0.102 -20.469 -22.125 1 65.69 183 ASP B N 1
ATOM 3292 C CA . ASP B 1 183 ? 0.477 -21.266 -23.281 1 65.69 183 ASP B CA 1
ATOM 3293 C C . ASP B 1 183 ? 1.231 -20.438 -24.312 1 65.69 183 ASP B C 1
ATOM 3295 O O . ASP B 1 183 ? 1.766 -20.969 -25.281 1 65.69 183 ASP B O 1
ATOM 3299 N N . GLY B 1 184 ? 1.731 -19.203 -23.906 1 61.91 184 GLY B N 1
ATOM 3300 C CA . GLY B 1 184 ? 2.592 -18.375 -24.734 1 61.91 184 GLY B CA 1
ATOM 3301 C C . GLY B 1 184 ? 1.996 -18.047 -26.094 1 61.91 184 GLY B C 1
ATOM 3302 O O . GLY B 1 184 ? 2.615 -17.359 -26.891 1 61.91 184 GLY B O 1
ATOM 3303 N N . GLN B 1 185 ? 1.104 -18.859 -26.578 1 55.41 185 GLN B N 1
ATOM 3304 C CA . GLN B 1 185 ? 0.781 -18.828 -28 1 55.41 185 GLN B CA 1
ATOM 3305 C C . GLN B 1 185 ? 0.055 -17.547 -28.391 1 55.41 185 GLN B C 1
ATOM 3307 O O . GLN B 1 185 ? 0.068 -17.141 -29.547 1 55.41 185 GLN B O 1
ATOM 3312 N N . GLY B 1 186 ? -0.592 -16.938 -27.5 1 59.97 186 GLY B N 1
ATOM 3313 C CA . GLY B 1 186 ? -1.354 -15.812 -28.031 1 59.97 186 GLY B CA 1
ATOM 3314 C C . GLY B 1 186 ? -0.782 -14.461 -27.625 1 59.97 186 GLY B C 1
ATOM 3315 O O . GLY B 1 186 ? -0.001 -14.367 -26.688 1 59.97 186 GLY B O 1
ATOM 3316 N N . ALA B 1 187 ? -0.501 -13.586 -28.688 1 64.5 187 ALA B N 1
ATOM 3317 C CA . ALA B 1 187 ? -0.048 -12.211 -28.484 1 64.5 187 ALA B CA 1
ATOM 3318 C C . ALA B 1 187 ? -0.745 -11.578 -27.281 1 64.5 187 ALA B C 1
ATOM 3320 O O . ALA B 1 187 ? -1.937 -11.805 -27.047 1 64.5 187 ALA B O 1
ATOM 3321 N N . ALA B 1 188 ? 0.006 -11.055 -26.297 1 73.94 188 ALA B N 1
ATOM 3322 C CA . ALA B 1 188 ? -0.542 -10.25 -25.219 1 73.94 188 ALA B CA 1
ATOM 3323 C C . ALA B 1 188 ? -1.496 -9.188 -25.75 1 73.94 188 ALA B C 1
ATOM 3325 O O . ALA B 1 188 ? -1.181 -8.492 -26.719 1 73.94 188 ALA B O 1
ATOM 3326 N N . GLU B 1 189 ? -2.752 -9.305 -25.438 1 85.94 189 GLU B N 1
ATOM 3327 C CA . GLU B 1 189 ? -3.746 -8.305 -25.812 1 85.94 189 GLU B CA 1
ATOM 3328 C C . GLU B 1 189 ? -3.826 -7.188 -24.766 1 85.94 189 GLU B C 1
ATOM 3330 O O . GLU B 1 189 ? -4.023 -7.453 -23.578 1 85.94 189 GLU B O 1
ATOM 3335 N N . SER B 1 190 ? -3.496 -5.996 -25.25 1 90.88 190 SER B N 1
ATOM 3336 C CA . SER B 1 190 ? -3.535 -4.832 -24.375 1 90.88 190 SER B CA 1
ATOM 3337 C C . SER B 1 190 ? -4.695 -3.91 -24.719 1 90.88 190 SER B C 1
ATOM 3339 O O . SER B 1 190 ? -5.012 -3.723 -25.906 1 90.88 190 SER B O 1
ATOM 3341 N N . SER B 1 191 ? -5.418 -3.443 -23.734 1 93.19 191 SER B N 1
ATOM 3342 C CA . SER B 1 191 ? -6.484 -2.463 -23.891 1 93.19 191 SER B CA 1
ATOM 3343 C C . SER B 1 191 ? -6.395 -1.372 -22.828 1 93.19 191 SER B C 1
ATOM 3345 O O . SER B 1 191 ? -5.926 -1.62 -21.719 1 93.19 191 SER B O 1
ATOM 3347 N N . ILE B 1 192 ? -6.805 -0.186 -23.234 1 92.88 192 ILE B N 1
ATOM 3348 C CA . ILE B 1 192 ? -6.758 0.951 -22.328 1 92.88 192 ILE B CA 1
ATOM 3349 C C . ILE B 1 192 ? -8.133 1.172 -21.703 1 92.88 192 ILE B C 1
ATOM 3351 O O . ILE B 1 192 ? -9.156 1.102 -22.391 1 92.88 192 ILE B O 1
ATOM 3355 N N . TRP B 1 193 ? -8.148 1.446 -20.422 1 97.19 193 TRP B N 1
ATOM 3356 C CA . TRP B 1 193 ? -9.367 1.61 -19.641 1 97.19 193 TRP B CA 1
ATOM 3357 C C . TRP B 1 193 ? -9.281 2.848 -18.766 1 97.19 193 TRP B C 1
ATOM 3359 O O . TRP B 1 193 ? -8.188 3.332 -18.453 1 97.19 193 TRP B O 1
ATOM 3369 N N . VAL B 1 194 ? -10.492 3.385 -18.422 1 95.88 194 VAL B N 1
ATOM 3370 C CA . VAL B 1 194 ? -10.586 4.512 -17.5 1 95.88 194 VAL B CA 1
ATOM 3371 C C . VAL B 1 194 ? -11.562 4.176 -16.375 1 95.88 194 VAL B C 1
ATOM 3373 O O . VAL B 1 194 ? -12.719 3.828 -16.625 1 95.88 194 VAL B O 1
ATOM 3376 N N . ALA B 1 195 ? -11.078 4.242 -15.172 1 98.31 195 ALA B N 1
ATOM 3377 C CA . ALA B 1 195 ? -11.922 4.035 -13.992 1 98.31 195 ALA B CA 1
ATOM 3378 C C . ALA B 1 195 ? -12.289 5.367 -13.344 1 98.31 195 ALA B C 1
ATOM 3380 O O . ALA B 1 195 ? -11.414 6.207 -13.102 1 98.31 195 ALA B O 1
ATOM 3381 N N . THR B 1 196 ? -13.57 5.586 -13.086 1 97.88 196 THR B N 1
ATOM 3382 C CA . THR B 1 196 ? -14.07 6.699 -12.281 1 97.88 196 THR B CA 1
ATOM 3383 C C . THR B 1 196 ? -14.445 6.227 -10.883 1 97.88 196 THR B C 1
ATOM 3385 O O . THR B 1 196 ? -15.289 5.344 -10.719 1 97.88 196 THR B O 1
ATOM 3388 N N . VAL B 1 197 ? -13.867 6.848 -9.922 1 98.38 197 VAL B N 1
ATOM 3389 C CA . VAL B 1 197 ? -13.977 6.344 -8.555 1 98.38 197 VAL B CA 1
ATOM 3390 C C . VAL B 1 197 ? -14.406 7.465 -7.617 1 98.38 197 VAL B C 1
ATOM 3392 O O . VAL B 1 197 ? -13.797 8.539 -7.598 1 98.38 197 VAL B O 1
ATOM 3395 N N . ALA B 1 198 ? -15.477 7.266 -6.875 1 96.75 198 ALA B N 1
ATOM 3396 C CA . ALA B 1 198 ? -15.805 8.109 -5.727 1 96.75 198 ALA B CA 1
ATOM 3397 C C . ALA B 1 198 ? -15.352 7.457 -4.422 1 96.75 198 ALA B C 1
ATOM 3399 O O . ALA B 1 198 ? -15.406 6.234 -4.277 1 96.75 198 ALA B O 1
ATOM 3400 N N . PHE B 1 199 ? -14.906 8.242 -3.545 1 95.56 199 PHE B N 1
ATOM 3401 C CA . PHE B 1 199 ? -14.359 7.695 -2.311 1 95.56 199 PHE B CA 1
ATOM 3402 C C . PHE B 1 199 ? -14.547 8.664 -1.152 1 95.56 199 PHE B C 1
ATOM 3404 O O . PHE B 1 199 ? -14.852 9.844 -1.365 1 95.56 199 PHE B O 1
ATOM 3411 N N . ALA B 1 200 ? -14.461 8.07 0.037 1 90.19 200 ALA B N 1
ATOM 3412 C CA . ALA B 1 200 ? -14.539 8.828 1.282 1 90.19 200 ALA B CA 1
ATOM 3413 C C . ALA B 1 200 ? -13.633 8.219 2.354 1 90.19 200 ALA B C 1
ATOM 3415 O O . ALA B 1 200 ? -13.117 7.113 2.182 1 90.19 200 ALA B O 1
ATOM 3416 N N . TYR B 1 201 ? -13.352 9.18 3.301 1 83.12 201 TYR B N 1
ATOM 3417 C CA . TYR B 1 201 ? -12.648 8.703 4.488 1 83.12 201 TYR B CA 1
ATOM 3418 C C . TYR B 1 201 ? -13.578 8.648 5.691 1 83.12 201 TYR B C 1
ATOM 3420 O O . TYR B 1 201 ? -14.648 9.266 5.684 1 83.12 201 TYR B O 1
ATOM 3428 N N . ASP B 1 202 ? -13.25 7.867 6.738 1 65.12 202 ASP B N 1
ATOM 3429 C CA . ASP B 1 202 ? -13.875 7.863 8.055 1 65.12 202 ASP B CA 1
ATOM 3430 C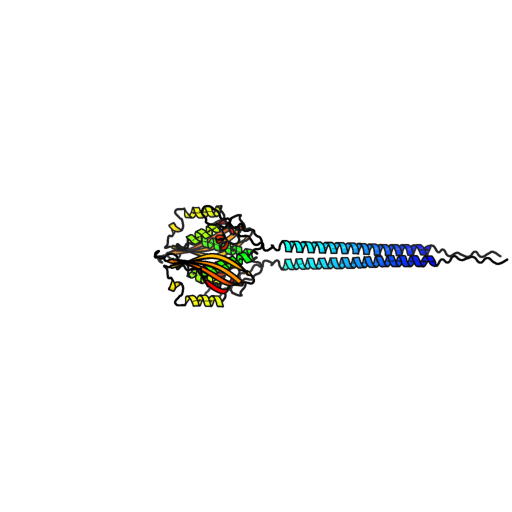 C . ASP B 1 202 ? -15.297 7.312 7.984 1 65.12 202 ASP B C 1
ATOM 3432 O O . ASP B 1 202 ? -16.234 7.91 8.523 1 65.12 202 ASP B O 1
ATOM 3436 N N . GLN B 1 203 ? -15.414 6.457 7.09 1 58.53 203 GLN B N 1
ATOM 3437 C CA . GLN B 1 203 ? -16.703 5.789 7.215 1 58.53 203 GLN B CA 1
ATOM 3438 C C . GLN B 1 203 ? -16.75 4.902 8.453 1 58.53 203 GLN B C 1
ATOM 3440 O O . GLN B 1 203 ? -15.719 4.371 8.883 1 58.53 203 GLN B O 1
ATOM 3445 N N . PRO B 1 204 ? -17.719 5.102 9.258 1 54.75 204 PRO B N 1
ATOM 3446 C CA . PRO B 1 204 ? -17.906 4.355 10.508 1 54.75 204 PRO B CA 1
ATOM 3447 C C . PRO B 1 204 ? -17.641 2.861 10.344 1 54.75 204 PRO B C 1
ATOM 3449 O O . PRO B 1 204 ? -18.359 2.035 10.914 1 54.75 204 PRO B O 1
ATOM 3452 N N . ARG B 1 205 ? -16.672 2.553 9.75 1 60.69 205 ARG B N 1
ATOM 3453 C CA . ARG B 1 205 ? -16.438 1.115 9.688 1 60.69 205 ARG B CA 1
ATOM 3454 C C . ARG B 1 205 ? -15.398 0.682 10.719 1 60.69 205 ARG B C 1
ATOM 3456 O O . ARG B 1 205 ? -14.406 1.375 10.93 1 60.69 205 ARG B O 1
ATOM 3463 N N . ALA B 1 206 ? -15.883 -0.265 11.531 1 70.38 206 ALA B N 1
ATOM 3464 C CA . ALA B 1 206 ? -14.961 -0.889 12.477 1 70.38 206 ALA B CA 1
ATOM 3465 C C . ALA B 1 206 ? -13.93 -1.75 11.766 1 70.38 206 ALA B C 1
ATOM 3467 O O . ALA B 1 206 ? -14.281 -2.705 11.07 1 70.38 206 ALA B O 1
ATOM 3468 N N . LEU B 1 207 ? -12.695 -1.227 11.656 1 80.31 207 LEU B N 1
ATOM 3469 C CA . LEU B 1 207 ? -11.594 -1.999 11.094 1 80.31 207 LEU B CA 1
ATOM 3470 C C . LEU B 1 207 ? -10.805 -2.701 12.188 1 80.31 207 LEU B C 1
ATOM 3472 O O . LEU B 1 207 ? -10.562 -2.127 13.25 1 80.31 207 LEU B O 1
ATOM 3476 N N . THR B 1 208 ? -10.523 -3.998 11.93 1 83.5 208 THR B N 1
ATOM 3477 C CA . THR B 1 208 ? -9.602 -4.695 12.812 1 83.5 208 THR B CA 1
ATOM 3478 C C . THR B 1 208 ? -8.203 -4.082 12.727 1 83.5 208 THR B C 1
ATOM 3480 O O . THR B 1 208 ? -7.914 -3.318 11.805 1 83.5 208 THR B O 1
ATOM 3483 N N . GLN B 1 209 ? -7.363 -4.395 13.688 1 81.81 209 GLN B N 1
ATOM 3484 C CA . GLN B 1 209 ? -5.996 -3.889 13.648 1 81.81 209 GLN B CA 1
ATOM 3485 C C . GLN B 1 209 ? -5.273 -4.332 12.383 1 81.81 209 GLN B C 1
ATOM 3487 O O . GLN B 1 209 ? -4.555 -3.545 11.766 1 81.81 209 GLN B O 1
ATOM 3492 N N . ALA B 1 210 ? -5.48 -5.562 12.016 1 87.12 210 ALA B N 1
ATOM 3493 C CA . ALA B 1 210 ? -4.859 -6.09 10.805 1 87.12 210 ALA B CA 1
ATOM 3494 C C . ALA B 1 210 ? -5.316 -5.312 9.57 1 87.12 210 ALA B C 1
ATOM 3496 O O . ALA B 1 210 ? -4.52 -5.047 8.672 1 87.12 210 ALA B O 1
ATOM 3497 N N . GLN B 1 211 ? -6.613 -4.961 9.547 1 89.56 211 GLN B N 1
ATOM 3498 C CA . GLN B 1 211 ? -7.152 -4.188 8.43 1 89.56 211 GLN B CA 1
ATOM 3499 C C . GLN B 1 211 ? -6.621 -2.758 8.445 1 89.56 211 GLN B C 1
ATOM 3501 O O . GLN B 1 211 ? -6.41 -2.158 7.387 1 89.56 211 GLN B O 1
ATOM 3506 N N . ARG B 1 212 ? -6.336 -2.252 9.602 1 87 212 ARG B N 1
ATOM 3507 C CA . ARG B 1 212 ? -5.844 -0.883 9.734 1 87 212 ARG B CA 1
ATOM 3508 C C . ARG B 1 212 ? -4.414 -0.763 9.219 1 87 212 ARG B C 1
ATOM 3510 O O . ARG B 1 212 ? -4.008 0.299 8.742 1 87 212 ARG B O 1
ATOM 3517 N N . TRP B 1 213 ? -3.656 -1.852 9.305 1 91.19 213 TRP B N 1
ATOM 3518 C CA . TRP B 1 213 ? -2.316 -1.832 8.727 1 91.19 213 TRP B CA 1
ATOM 3519 C C . TRP B 1 213 ? -2.379 -1.596 7.219 1 91.19 213 TRP B C 1
ATOM 3521 O O . TRP B 1 213 ? -1.464 -1.008 6.637 1 91.19 213 TRP B O 1
ATOM 3531 N N . LEU B 1 214 ? -3.504 -2.006 6.613 1 94.06 214 LEU B N 1
ATOM 3532 C CA . LEU B 1 214 ? -3.643 -1.943 5.164 1 94.06 214 LEU B CA 1
ATOM 3533 C C . LEU B 1 214 ? -4.43 -0.705 4.746 1 94.06 214 LEU B C 1
ATOM 3535 O O . LEU B 1 214 ? -4.344 -0.27 3.594 1 94.06 214 LEU B O 1
ATOM 3539 N N . ASN B 1 215 ? -5.172 -0.202 5.648 1 92.31 215 ASN B N 1
ATOM 3540 C CA . ASN B 1 215 ? -6.047 0.938 5.395 1 92.31 215 ASN B CA 1
ATOM 3541 C C . ASN B 1 215 ? -6.109 1.877 6.594 1 92.31 215 ASN B C 1
ATOM 3543 O O . ASN B 1 215 ? -7.16 2.023 7.219 1 92.31 215 ASN B O 1
ATOM 3547 N N . PRO B 1 216 ? -4.984 2.564 6.809 1 88 216 PRO B N 1
ATOM 3548 C CA . PRO B 1 216 ? -4.848 3.352 8.039 1 88 216 PRO B CA 1
ATOM 3549 C C . PRO B 1 216 ? -5.797 4.543 8.078 1 88 216 PRO B C 1
ATOM 3551 O O . PRO B 1 216 ? -6.172 5 9.164 1 88 216 PRO B O 1
ATOM 3554 N N . LEU B 1 217 ? -6.25 4.996 6.93 1 84.44 217 LEU B N 1
ATOM 3555 C CA . LEU B 1 217 ? -7.031 6.227 6.891 1 84.44 217 LEU B CA 1
ATOM 3556 C C . LEU B 1 217 ? -8.516 5.926 6.688 1 84.44 217 LEU B C 1
ATOM 3558 O O . LEU B 1 217 ? -9.336 6.844 6.625 1 84.44 217 LEU B O 1
ATOM 3562 N N . GLY B 1 218 ? -8.82 4.684 6.609 1 87.12 218 GLY B N 1
ATOM 3563 C CA . GLY B 1 218 ? -10.203 4.301 6.395 1 87.12 218 GLY B CA 1
ATOM 3564 C C . GLY B 1 218 ? -10.727 4.688 5.023 1 87.12 218 GLY B C 1
ATOM 3565 O O . GLY B 1 218 ? -11.867 5.133 4.887 1 87.12 218 GLY B O 1
ATOM 3566 N N . PHE B 1 219 ? -9.828 4.676 4.059 1 92.31 219 PHE B N 1
ATOM 3567 C CA . PHE B 1 219 ? -10.203 4.918 2.672 1 92.31 219 PHE B CA 1
ATOM 3568 C C . PHE B 1 219 ? -11.273 3.934 2.223 1 92.31 219 PHE B C 1
ATOM 3570 O O . PHE B 1 219 ? -11.148 2.727 2.439 1 92.31 219 PHE B O 1
ATOM 3577 N N . ALA B 1 220 ? -12.414 4.488 1.616 1 93.88 220 ALA B N 1
ATOM 3578 C CA . ALA B 1 220 ? -13.492 3.625 1.143 1 93.88 220 ALA B CA 1
ATOM 3579 C C . ALA B 1 220 ? -14.039 4.113 -0.195 1 93.88 220 ALA B C 1
ATOM 3581 O O . ALA B 1 220 ? -14.414 5.277 -0.33 1 93.88 220 ALA B O 1
ATOM 3582 N N . VAL B 1 221 ? -14.023 3.225 -1.142 1 97.25 221 VAL B N 1
ATOM 3583 C CA . VAL B 1 221 ? -14.617 3.537 -2.438 1 97.25 221 VAL B CA 1
ATOM 3584 C C . VAL B 1 221 ? -16.141 3.449 -2.348 1 97.25 221 VAL B C 1
ATOM 3586 O O . VAL B 1 221 ? -16.688 2.432 -1.913 1 97.25 221 VAL B O 1
ATOM 3589 N N . THR B 1 222 ? -16.781 4.488 -2.781 1 95.56 222 THR B N 1
ATOM 3590 C CA . THR B 1 222 ? -18.234 4.559 -2.629 1 95.56 222 THR B CA 1
ATOM 3591 C C . THR B 1 222 ? -18.922 4.375 -3.977 1 95.56 222 THR B C 1
ATOM 3593 O O . THR B 1 222 ? -20.125 4.117 -4.031 1 95.56 222 THR B O 1
ATOM 3596 N N . SER B 1 223 ? -18.25 4.547 -5 1 96.88 223 SER B N 1
ATOM 3597 C CA . SER B 1 223 ? -18.734 4.277 -6.352 1 96.88 223 SER B CA 1
ATOM 3598 C C . SER B 1 223 ? -17.594 3.908 -7.285 1 96.88 223 SER B C 1
ATOM 3600 O O . SER B 1 223 ? -16.5 4.453 -7.176 1 96.88 223 SER B O 1
ATOM 3602 N N . TYR B 1 224 ? -17.844 3.004 -8.188 1 98.31 224 TYR B N 1
ATOM 3603 C CA . TYR B 1 224 ? -16.828 2.52 -9.102 1 98.31 224 TYR B CA 1
ATOM 3604 C C . TYR B 1 224 ? -17.422 2.234 -10.477 1 98.31 224 TYR B C 1
ATOM 3606 O O . TYR B 1 224 ? -18.391 1.484 -10.602 1 98.31 224 TYR B O 1
ATOM 3614 N N . ARG B 1 225 ? -16.844 2.902 -11.438 1 97.38 225 ARG B N 1
ATOM 3615 C CA . ARG B 1 225 ? -17.219 2.65 -12.828 1 97.38 225 ARG B CA 1
ATOM 3616 C C . ARG B 1 225 ? -15.984 2.574 -13.719 1 97.38 225 ARG B C 1
ATOM 3618 O O . ARG B 1 225 ? -15.062 3.379 -13.578 1 97.38 225 ARG B O 1
ATOM 3625 N N . VAL B 1 226 ? -15.93 1.58 -14.578 1 97.25 226 VAL B N 1
ATOM 3626 C CA . VAL B 1 226 ? -14.797 1.405 -15.477 1 97.25 226 VAL B CA 1
ATOM 3627 C C . VAL B 1 226 ? -15.289 1.288 -16.922 1 97.25 226 VAL B C 1
ATOM 3629 O O . VAL B 1 226 ? -16.266 0.591 -17.188 1 97.25 226 VAL B O 1
ATOM 3632 N N . ASP B 1 227 ? -14.562 2.016 -17.828 1 94.38 227 ASP B N 1
ATOM 3633 C CA . ASP B 1 227 ? -14.914 1.996 -19.234 1 94.38 227 ASP B CA 1
ATOM 3634 C C . ASP B 1 227 ? -13.672 1.819 -20.109 1 94.38 227 ASP B C 1
ATOM 3636 O O . ASP B 1 227 ? -12.617 2.385 -19.812 1 94.38 227 ASP B O 1
ATOM 3640 N N . ALA B 1 228 ? -13.875 1.053 -21.203 1 93.88 228 ALA B N 1
ATOM 3641 C CA . ALA B 1 228 ? -12.781 0.909 -22.172 1 93.88 228 ALA B CA 1
ATOM 3642 C C . ALA B 1 228 ? -12.633 2.168 -23.016 1 93.88 228 ALA B C 1
ATOM 3644 O O . ALA B 1 228 ? -13.625 2.781 -23.406 1 93.88 228 ALA B O 1
ATOM 3645 N N . GLU B 1 229 ? -11.359 2.605 -23.078 1 87.44 229 GLU B N 1
ATOM 3646 C CA . GLU B 1 229 ? -11.117 3.707 -24.016 1 87.44 229 GLU B CA 1
ATOM 3647 C C . GLU B 1 229 ? -11.117 3.219 -25.453 1 87.44 229 GLU B C 1
ATOM 3649 O O . GLU B 1 229 ? -10.531 2.184 -25.766 1 87.44 229 GLU B O 1
ATOM 3654 N N . ALA B 1 230 ? -12.203 3.406 -26.234 1 68.94 230 ALA B N 1
ATOM 3655 C CA . ALA B 1 230 ? -12.352 3.002 -27.625 1 68.94 230 ALA B CA 1
ATOM 3656 C C . ALA B 1 230 ? -11.078 3.307 -28.422 1 68.94 230 ALA B C 1
ATOM 3658 O O . ALA B 1 230 ? -10.562 4.426 -28.375 1 68.94 230 ALA B O 1
ATOM 3659 N N . GLY B 1 231 ? -9.977 2.572 -28.203 1 54.75 231 GLY B N 1
ATOM 3660 C CA . GLY B 1 231 ? -8.875 2.787 -29.125 1 54.75 231 GLY B CA 1
ATOM 3661 C C . GLY B 1 231 ? -9.32 2.924 -30.562 1 54.75 231 GLY B C 1
ATOM 3662 O O . GLY B 1 231 ? -10.398 2.453 -30.938 1 54.75 231 GLY B O 1
ATOM 3663 N N . GLN B 1 232 ? -8.953 4.039 -31.25 1 42.88 232 GLN B N 1
ATOM 3664 C CA . GLN B 1 232 ? -9.109 4.086 -32.688 1 42.88 232 GLN B CA 1
ATOM 3665 C C . GLN B 1 232 ? -8.602 2.795 -33.344 1 42.88 232 GLN B C 1
ATOM 3667 O O . GLN B 1 232 ? -7.484 2.357 -33.062 1 42.88 232 GLN B O 1
ATOM 3672 N N . PRO B 1 233 ? -9.562 2.07 -34.156 1 34.47 233 PRO B N 1
ATOM 3673 C CA . PRO B 1 233 ? -8.961 1.188 -35.156 1 34.47 233 PRO B CA 1
ATOM 3674 C C . PRO B 1 233 ? -7.75 1.816 -35.844 1 34.47 233 PRO B C 1
ATOM 3676 O O . PRO B 1 233 ? -7.641 3.043 -35.906 1 34.47 233 PRO B O 1
#

Foldseek 3Di:
DDDDDPDDPPPPVVVVVVVVVVVVVVVVVVVVVVVVVVVVVVVVVVVVVVVVVVVVVVVLQPPPPPPPQPQPQPPDPRPSPSPPPPPPHNPDVVFVVLQVVVVLLCQLLQWDAPVCVVVSLVLNLLQADPVRNVVSVVLCVDCCHPCNVQNHFKTKGKAWDDKDDPDPQKIKTKIKIWMDGNVNPDDTDIFIKMKIWGKDFDDPDDDDPVSCVSVVGRIHTHDIDMDTDPPDD/DDDPDDPPPPPPVVVVVVVVVVVVVVVVVVVVVVVVVVVVVVVVVVVVVVVVVVVVVVVLQPPPPPPPQPQPQPPDPRPSPSPPPPPPHNPDVVFVVLQVVVVLLCQLLQWDAPVCVVVSLVLNLLQADPVRNVVSVVCCVDCCHPCNVQNHFKIWGKAWDDKDDPDPQKIKTKIKIWMDGNVNPDDTDIFIKMKIWGKDFDDPDDDDPVSCVSVVGRIHTHDIDMDTDPPDD

Nearest PDB structures (foldseek):
  4akz-assembly1_A  TM=9.366E-01  e=2.702E-16  Brucella suis
  2bhm-assembly1_A-2  TM=9.321E-01  e=6.257E-16  Brucella suis
  5jbs-assembly1_D  TM=9.321E-01  e=1.113E-14  Brucella suis 1330
  7q1v-assembly1_D  TM=9.276E-01  e=1.799E-14  Escherichia coli
  4nhf-assembly3_E  TM=9.335E-01  e=2.673E-13  Bartonella grahamii as4aup

Sequence (466 aa):
MPDPRPLTPDQTHGRGHAEAAVDWEASRLYRLAQSERRAWTVAWAALAVTALSLIAIATMLPLKTTIPYLIEVEKSSGAASVVTQFEPRDFTPDTLMNQYWLTRYVAARERYDWHTIQHDYDYVRLLSAPAVRHDYETSYEAPDAPDRKYGAGTTLAVKILSAIDHGKGVGTVRFVRTRRDADGQGAAESSIWVATVAFAYDQPRALTQAQRWLNPLGFAVTSYRVDAEAGQPMPDPRPLTPDQTHGRGHAEAAVDWEASRLYRLAQSERRAWTVAWAALAVTALSLIAIATMLPLKTTIPYLIEVEKSSGAASVVTQFEPRDFTPDTLMNQYWLTRYVAARERYDWHTIQHDYDYVRLLSAPAVRHDYETSYEAPDAPDRKYGAGTTLAVKILSAIDHGKGVGTVRFVRTRRDADGQGAAESSIWVATVAFAYDQPRALTQAQRWLNPLGFAVTSYRVDAEAGQP

Solvent-accessible surface area (backbone atoms only — not comparable to full-atom values): 25785 Å² total; per-residue (Å²): 131,87,80,83,78,82,82,78,81,83,74,70,73,65,56,57,60,54,52,52,50,41,48,51,35,39,48,46,8,48,49,10,35,49,34,16,52,48,18,50,50,52,50,53,49,50,49,49,51,50,53,50,50,50,5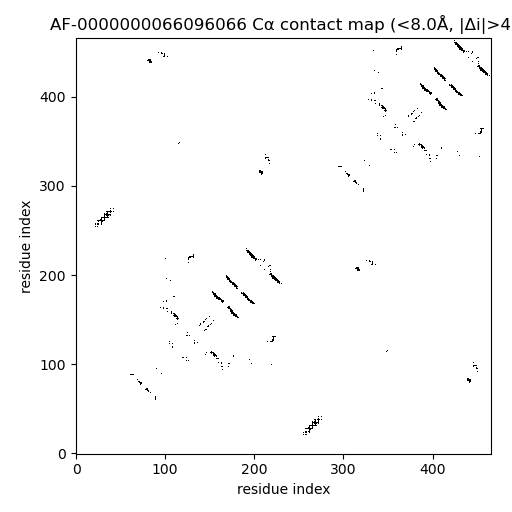0,50,50,55,66,61,44,50,71,78,68,77,73,72,76,68,74,54,65,49,75,76,92,60,64,57,66,46,62,49,76,77,73,81,59,69,62,48,77,60,54,47,45,47,36,29,52,52,52,53,46,50,43,40,64,69,34,40,37,62,92,47,39,66,60,30,51,53,52,41,44,68,37,26,28,71,71,41,25,49,54,54,55,51,48,60,69,39,85,74,9,66,71,69,61,49,35,80,49,29,32,31,48,60,45,76,72,46,66,46,70,75,52,96,41,33,32,39,39,32,30,37,41,34,39,40,49,68,82,63,75,58,79,66,50,69,47,46,33,39,34,44,37,30,39,46,65,70,57,91,63,82,42,40,63,72,52,32,57,76,39,65,66,39,55,25,30,64,38,80,47,77,44,73,53,80,69,78,129,132,84,80,82,76,82,83,76,80,81,74,68,72,65,57,58,60,53,51,50,51,43,50,50,35,39,48,47,10,49,49,10,35,48,32,16,53,48,18,49,50,50,49,52,49,52,50,50,52,50,53,51,50,49,49,49,49,54,66,62,44,54,73,67,66,78,74,73,77,68,75,51,65,47,75,76,91,58,62,54,65,46,64,52,78,79,75,75,68,61,58,49,78,59,53,46,46,48,37,28,52,51,51,53,45,49,42,40,64,68,33,41,38,63,90,48,40,66,60,30,50,52,51,41,45,67,37,26,29,71,71,42,27,49,54,54,55,50,48,62,69,40,85,75,9,64,70,69,63,49,39,80,48,29,33,30,47,59,44,76,74,46,66,45,70,75,53,96,42,32,33,39,38,33,30,37,40,33,39,41,48,68,82,62,74,56,78,65,50,70,49,44,33,39,34,44,37,31,40,46,63,67,57,92,64,76,42,38,65,72,52,32,58,77,37,66,65,38,54,24,31,64,42,80,46,74,44,73,52,79,69,79,131

Secondary structure (DSSP, 8-state):
-----------THHHHHHHHHHHHHHHHHHHHHHHHHHHHHHHHHHHHHHHHHHHHHHHHS-------------SSS-----B-----SS--HHHHHHHHHHHHHHHHHH-B-TTTHHHHHHHHHHTB-HHHHHHHHHHTTSTT-HHHHTTTSEEEEEEEEEEEEEETTEEEEEEEEEEEETTS-S--EEEEEEEEEEEES------BHHHHHH-TT--EEEEEEEEE-----/----------TTHHHHHHHHHHHHHHHHHHHHHHHHHHHHHHHHHHHHHHHHHHHHHHHHS-------------SSS-----B-----SS--HHHHHHHHHHHHHHHHHH-B-TTTHHHHHHHHHHTB-HHHHHHHHHHTTSTT-HHHHTGGGEEEEEEEEEEEEEETTEEEEEEEEEEEETTS-S--EEEEEEEEEEEES--S---BHHHHHH-TT--EEEEEEEEE-----